Protein 9FYI (pdb70)

Foldseek 3Di:
DPVVVLVLLVVLCVQFFDKAFFALLLLLQLLQLLVQVDVDLLFFPAKEKEWEPVSQVFQQQFAAAQALDGHNLVSNQLSNFFHNVCRRCRNPPGHGDVVSSVSHVVRYHYDYHHDAGKIKMWTAGPVGDITIWIDGDASRRTPPPDDCPPVHDDPVSLVVLLPDDLVVLLVDLVVDDPVLLVSLVCQLVQLQVLQDDFDQADDDDLLSQLLGRLLSSLVSSRHRYRGMHTGGSSGRLLSSLLQSSLSSNCVVPVVDVSLSSSLSSQLSSQLSNLVSLADQLSSLVSSLLSNLLSVQCSVPNPPQVLSFQLLQQLLVLPQDSCCPPHRVVSSVSSSSSSVSSVVSSPDGDDPLADRGNSRSSNSSRVVNVVD/DDPVLLVLLVVQCVVFFDWAFFALLLLLQLLQLLVQVPVDLLFFPAKEKEWEPVSQLAQQQFAAAQALDGHNLVSNQLSNFFHNVCRSRRNPPGHGDVVSSVSHVVRYHYDYHHDAGKIKMWTAGPVGDITIWIDGDDSRRTPPPDDPCDPDDPVSLVVLLPDDLVSLLVQLVVDDPVLLVSLVCQLVQLQVLQDDFDQADDDDLLSQLLRSLLSSLVSSRNRYRGIHGGGRSGRNLSSLLQSSLSSNCVVPVVDVSLSSSLSSQLSSQLSNLVSLADDVPSLLSSLLSNLLSVQCSVPNPPQVLSFQLLQQLLVLDDDPDDDGPSSVSSVRSSSSSVSSVVSSPDGDDDVGDRGNSRSSNSSRVVD

Secondary structure (DSSP, 8-state):
--SHHHHHHHHHHHHHEEEESS-HHHHHHHHHHHTT--S-GGGEEEEEEEEEHHHHHHHTTPBPTTTS-BSHHHHHHHHTTS-GGGGGGTTTT----HHHHHHHHHHEEEEEESSSSEEEEEEEETTS-EEEEEEESSTT-EEES---------HHHHHHHHT--HHHHHHHTTS--HHHHHHHHHHHHHHHHT--S-SS---SSHHHHHHHHHHHHHHHHHHT-S--EEEETTBHHHHHHHHHHHHHHHHTTT--HHHHHHHHHHHHHHHHHHHHH----HHHHHHHHHHHHHHHHHHH-S-HHHHHHHHHHHHHT---TT--STTTHHHHHHHHHHHHHHHGGG------S-SSHHHHHHHHHHHHHH-/--HHHHHHHHHHHHHHEEEE-S-HHHHHHHHHHHTT--S-GGGEEEEEEEEEHHHHHHHTSPBPTTTS-BSHHHHHHHHTTS-GGGGGGTTTT----HHHHHHHHHHEEEEEESSSSEEEEEEEETTS-EEEEEEESSTT-EEETT-------HHHHHHHHT--HHHHHHHTTS--HHHHHHHHHHHHHHHTT--S-SS---SSHHHHHHHHHHHHHHHHHTT-S--EEEETTBHHHHHHHHHHHHHHHHHTT--HHHHHHHHHHHHHHHHHHHHT-----HHHHHHHHHHHHHHHHHH-S-HHHHHHHHHHHHHT---SSPPTTTHHHHHHHHHHHHHHHHGGG--------SSHHHHHHHHHHH-

Structure (mmCIF, N/CA/C/O backbone):
data_9FYI
#
_entry.id   9FYI
#
_cell.length_a   67.121
_cell.length_b   79.148
_cell.length_c   156.38
_cell.angle_alpha   90
_cell.angle_beta   90
_cell.angle_gamma   90
#
_symmetry.space_group_name_H-M   'P 21 21 21'
#
loop_
_entity.id
_entity.type
_entity.pdbx_description
1 polymer 'L-cysteine desulfidase'
2 non-polymer 'IRON/SULFUR CLUSTER'
3 non-polymer 'SULFATE ION'
4 water water
#
loop_
_atom_site.group_PDB
_atom_site.id
_atom_site.type_symbol
_atom_site.label_atom_id
_atom_site.label_alt_id
_atom_site.label_comp_id
_atom_site.label_asym_id
_atom_site.label_entity_id
_atom_site.label_seq_id
_atom_site.pdbx_PDB_ins_code
_atom_site.Cartn_x
_atom_site.Cartn_y
_atom_site.Cartn_z
_atom_site.occupancy
_atom_site.B_iso_or_equiv
_atom_site.auth_seq_id
_atom_site.auth_comp_id
_atom_site.auth_asym_id
_atom_site.auth_atom_id
_atom_site.pdbx_PDB_model_num
ATOM 1 N N . MET A 1 3 ? 32.506 -20.466 90.385 1 144.99 1 MET A N 1
ATOM 2 C CA . MET A 1 3 ? 33.446 -21.585 90.389 1 145.55 1 MET A CA 1
ATOM 3 C C . MET A 1 3 ? 33.684 -22.057 88.95 1 145.79 1 MET A C 1
ATOM 4 O O . MET A 1 3 ? 33.825 -23.256 88.722 1 146.33 1 MET A O 1
ATOM 9 N N . ASP A 1 4 ? 33.747 -21.123 87.983 1 145.17 2 ASP A N 1
ATOM 10 C CA . ASP A 1 4 ? 33.853 -21.426 86.56 1 145.16 2 ASP A CA 1
ATOM 11 C C . ASP A 1 4 ? 34.925 -22.433 86.153 1 145.23 2 ASP A C 1
ATOM 12 O O . ASP A 1 4 ? 34.788 -22.992 85.067 1 145.85 2 ASP A O 1
ATOM 17 N N . ASP A 1 5 ? 35.969 -22.674 86.97 1 144.72 3 ASP A N 1
ATOM 18 C CA . ASP A 1 5 ? 37.042 -23.64 86.665 1 145.02 3 ASP A CA 1
ATOM 19 C C . ASP A 1 5 ? 38.002 -23.118 85.576 1 144.75 3 ASP A C 1
ATOM 20 O O . ASP A 1 5 ? 39.211 -23.22 85.742 1 144.85 3 ASP A O 1
ATOM 25 N N . TYR A 1 6 ? 37.465 -22.544 84.486 1 144.25 4 TYR A N 1
ATOM 26 C CA . TYR A 1 6 ? 38.2 -21.876 83.408 1 144.21 4 TYR A CA 1
ATOM 27 C C . TYR A 1 6 ? 38.728 -20.544 83.979 1 142.28 4 TYR A C 1
ATOM 28 O O . TYR A 1 6 ? 39.865 -20.164 83.7 1 142.49 4 TYR A O 1
ATOM 37 N N . LYS A 1 7 ? 37.89 -19.831 84.765 1 140.17 5 LYS A N 1
ATOM 38 C CA . LYS A 1 7 ? 38.277 -18.599 85.426 1 138.59 5 LYS A CA 1
ATOM 39 C C . LYS A 1 7 ? 39.346 -18.892 86.48 1 137.47 5 LYS A C 1
ATOM 40 O O . LYS A 1 7 ? 40.298 -18.127 86.6 1 137.78 5 LYS A O 1
ATOM 46 N N . ARG A 1 8 ? 39.228 -20.027 87.194 1 135.98 6 ARG A N 1
ATOM 47 C CA . ARG A 1 8 ? 40.207 -20.478 88.182 1 134.92 6 ARG A CA 1
ATOM 48 C C . ARG A 1 8 ? 41.573 -20.672 87.51 1 133.25 6 ARG A C 1
ATOM 49 O O . ARG A 1 8 ? 42.588 -20.252 88.061 1 133.33 6 ARG A O 1
ATOM 57 N N . ILE A 1 9 ? 41.586 -21.281 86.311 1 131.56 7 ILE A N 1
ATOM 58 C CA . ILE A 1 9 ? 42.789 -21.504 85.511 1 130.65 7 ILE A CA 1
ATOM 59 C C . ILE A 1 9 ? 43.398 -20.153 85.09 1 129.03 7 ILE A C 1
ATOM 60 O O . ILE A 1 9 ? 44.622 -19.998 85.113 1 129.32 7 ILE A O 1
ATOM 65 N N . LEU A 1 10 ? 42.551 -19.173 84.747 1 127.15 8 LEU A N 1
ATOM 66 C CA . LEU A 1 10 ? 43.023 -17.852 84.345 1 125.74 8 LEU A CA 1
ATOM 67 C C . LEU A 1 10 ? 43.653 -17.1 85.523 1 124.34 8 LEU A C 1
ATOM 68 O O . LEU A 1 10 ? 44.778 -16.613 85.41 1 124.81 8 LEU A O 1
ATOM 73 N N . ILE A 1 11 ? 42.95 -17.033 86.655 1 122.31 9 ILE A N 1
ATOM 74 C CA . ILE A 1 11 ? 43.434 -16.332 87.828 1 120.91 9 ILE A CA 1
ATOM 75 C C . ILE A 1 11 ? 44.774 -16.882 88.316 1 120.09 9 ILE A C 1
ATOM 76 O O . ILE A 1 11 ? 45.694 -16.104 88.562 1 120.5 9 ILE A O 1
ATOM 81 N N . THR A 1 12 ? 44.903 -18.21 88.403 1 118.76 10 THR A N 1
ATOM 82 C CA . THR A 1 12 ? 46.119 -18.864 88.885 1 117.93 10 THR A CA 1
ATOM 83 C C . THR A 1 12 ? 47.328 -18.578 87.995 1 116.72 10 THR A C 1
ATOM 84 O O . THR A 1 12 ? 48.426 -18.388 88.526 1 116.79 10 THR A O 1
ATOM 88 N N . LYS A 1 13 ? 47.135 -18.474 86.666 1 115.5 11 LYS A N 1
ATOM 89 C CA . LYS A 1 13 ? 48.255 -18.158 85.773 1 114.72 11 LYS A CA 1
ATOM 90 C C . LYS A 1 13 ? 48.715 -16.716 85.993 1 113.45 11 LYS A C 1
ATOM 91 O O . LYS A 1 13 ? 49.918 -16.452 86.032 1 113.78 11 LYS A O 1
ATOM 97 N N . ILE A 1 14 ? 47.755 -15.795 86.173 1 111.75 12 ILE A N 1
ATOM 98 C CA . ILE A 1 14 ? 48.035 -14.387 86.43 1 110.51 12 ILE A CA 1
ATOM 99 C C . ILE A 1 14 ? 48.805 -14.252 87.754 1 109.24 12 ILE A C 1
ATOM 100 O O . ILE A 1 14 ? 49.812 -13.549 87.81 1 109.53 12 ILE A O 1
ATOM 105 N N . LEU A 1 15 ? 48.376 -14.993 88.785 1 107.56 13 LEU A N 1
ATOM 106 C CA . LEU A 1 15 ? 49.005 -14.993 90.099 1 106.27 13 LEU A CA 1
ATOM 107 C C . LEU A 1 15 ? 50.468 -15.434 90.066 1 105.01 13 LEU A C 1
ATOM 108 O O . LEU A 1 15 ? 51.3 -14.802 90.706 1 105.19 13 LEU A O 1
ATOM 113 N N . LYS A 1 16 ? 50.791 -16.497 89.327 1 103.74 14 LYS A N 1
ATOM 114 C CA . LYS A 1 16 ? 52.177 -16.967 89.229 1 103 14 LYS A CA 1
ATOM 115 C C . LYS A 1 16 ? 53.055 -16.068 88.339 1 101.81 14 LYS A C 1
ATOM 116 O O . LYS A 1 16 ? 54.28 -16.066 88.48 1 101.79 14 LYS A O 1
ATOM 122 N N . ASN A 1 17 ? 52.433 -15.306 87.433 1 100.73 15 ASN A N 1
ATOM 123 C CA . ASN A 1 17 ? 53.144 -14.41 86.527 1 100.32 15 ASN A CA 1
ATOM 124 C C . ASN A 1 17 ? 53.44 -13.039 87.161 1 98.9 15 ASN A C 1
ATOM 125 O O . ASN A 1 17 ? 54.446 -12.412 86.828 1 98.88 15 ASN A O 1
ATOM 130 N N . GLU A 1 18 ? 52.558 -12.562 88.059 1 97.51 16 GLU A N 1
ATOM 131 C CA . GLU A 1 18 ? 52.72 -11.248 88.673 1 96.49 16 GLU A CA 1
ATOM 132 C C . GLU A 1 18 ? 53.351 -11.275 90.065 1 95.3 16 GLU A C 1
ATOM 133 O O . GLU A 1 18 ? 54.119 -10.37 90.391 1 95.05 16 GLU A O 1
ATOM 139 N N . VAL A 1 19 ? 53.039 -12.299 90.879 1 94.6 17 VAL A N 1
ATOM 140 C CA . VAL A 1 19 ? 53.601 -12.439 92.225 1 94.49 17 VAL A CA 1
ATOM 141 C C . VAL A 1 19 ? 54.916 -13.193 92.123 1 94.91 17 VAL A C 1
ATOM 142 O O . VAL A 1 19 ? 54.913 -14.409 91.962 1 94.74 17 VAL A O 1
ATOM 146 N N . THR A 1 20 ? 56.039 -12.457 92.146 1 95.5 18 THR A N 1
ATOM 147 C CA . THR A 1 20 ? 57.401 -12.986 91.976 1 96.35 18 THR A CA 1
ATOM 148 C C . THR A 1 20 ? 58.4 -12.332 92.939 1 96.66 18 THR A C 1
ATOM 149 O O . THR A 1 20 ? 58.154 -11.232 93.424 1 96.55 18 THR A O 1
ATOM 153 N N . GLU A 1 21 ? 59.558 -12.976 93.152 1 96.83 19 GLU A N 1
ATOM 154 C CA . GLU A 1 21 ? 60.602 -12.426 94.009 1 97.46 19 GLU A CA 1
ATOM 155 C C . GLU A 1 21 ? 61.515 -11.439 93.281 1 97.43 19 GLU A C 1
ATOM 156 O O . GLU A 1 21 ? 61.706 -11.532 92.067 1 97.29 19 GLU A O 1
ATOM 162 N N . ALA A 1 22 ? 62.098 -10.503 94.035 1 97.38 20 ALA A N 1
ATOM 163 C CA . ALA A 1 22 ? 62.99 -9.496 93.472 1 97.78 20 ALA A CA 1
ATOM 164 C C . ALA A 1 22 ? 64.046 -9.094 94.498 1 98.05 20 ALA A C 1
ATOM 165 O O . ALA A 1 22 ? 63.685 -8.718 95.606 1 98.35 20 ALA A O 1
ATOM 167 N N . LEU A 1 23 ? 65.338 -9.178 94.152 1 97.92 21 LEU A N 1
ATOM 168 C CA . LEU A 1 23 ? 66.397 -8.765 95.074 1 98.53 21 LEU A CA 1
ATOM 169 C C . LEU A 1 23 ? 66.836 -7.334 94.786 1 99.34 21 LEU A C 1
ATOM 170 O O . LEU A 1 23 ? 67.555 -7.088 93.828 1 99.78 21 LEU A O 1
ATOM 175 N N . GLY A 1 24 ? 66.39 -6.404 95.619 1 99.26 22 GLY A N 1
ATOM 176 C CA . GLY A 1 24 ? 66.714 -4.991 95.478 1 99.43 22 GLY A CA 1
ATOM 177 C C . GLY A 1 24 ? 65.668 -4.241 94.693 1 99.33 22 GLY A C 1
ATOM 178 O O . GLY A 1 24 ? 64.799 -4.859 94.067 1 99.85 22 GLY A O 1
ATOM 179 N N . CYS A 1 25 ? 65.758 -2.901 94.685 1 98.55 23 CYS A N 1
ATOM 180 C CA . CYS A 1 25 ? 64.818 -2.102 93.907 1 98.25 23 CYS A CA 1
ATOM 181 C C . CYS A 1 25 ? 64.971 -2.372 92.428 1 97.74 23 CYS A C 1
ATOM 182 O O . CYS A 1 25 ? 66.049 -2.764 91.982 1 97.9 23 CYS A O 1
ATOM 185 N N . THR A 1 26 ? 63.884 -2.223 91.672 1 97.1 24 THR A N 1
ATOM 186 C CA . THR A 1 26 ? 63.926 -2.504 90.24 1 96.84 24 THR A CA 1
ATOM 187 C C . THR A 1 26 ? 64.672 -1.442 89.432 1 96.15 24 THR A C 1
ATOM 188 O O . THR A 1 26 ? 64.768 -1.603 88.233 1 96.07 24 THR A O 1
ATOM 192 N N . GLU A 1 27 ? 65.209 -0.378 90.06 1 95.8 25 GLU A N 1
ATOM 193 C CA . GLU A 1 27 ? 66.02 0.607 89.348 1 96.04 25 GLU A CA 1
ATOM 194 C C . GLU A 1 27 ? 67.357 -0.094 89.126 1 95.78 25 GLU A C 1
ATOM 195 O O . GLU A 1 27 ? 67.756 -0.312 87.989 1 96.2 25 GLU A O 1
ATOM 201 N N . VAL A 1 28 ? 68.002 -0.522 90.22 1 95.02 26 VAL A N 1
ATOM 202 C CA . VAL A 1 28 ? 69.276 -1.212 90.176 1 94.86 26 VAL A CA 1
ATOM 203 C C . VAL A 1 28 ? 69.133 -2.645 89.62 1 94.97 26 VAL A C 1
ATOM 204 O O . VAL A 1 28 ? 70.011 -3.109 88.881 1 95.43 26 VAL A O 1
ATOM 208 N N . GLY A 1 29 ? 68.01 -3.299 89.924 1 94.04 27 GLY A N 1
ATOM 209 C CA . GLY A 1 29 ? 67.729 -4.638 89.433 1 93.52 27 GLY A CA 1
ATOM 210 C C . GLY A 1 29 ? 67.634 -4.68 87.927 1 93.18 27 GLY A C 1
ATOM 211 O O . GLY A 1 29 ? 68.095 -5.629 87.296 1 93.04 27 GLY A O 1
ATOM 212 N N . LEU A 1 30 ? 67.08 -3.627 87.336 1 93.15 28 LEU A N 1
ATOM 213 C CA . LEU A 1 30 ? 66.926 -3.534 85.892 1 93.63 28 LEU A CA 1
ATOM 214 C C . LEU A 1 30 ? 68.251 -3.331 85.196 1 93.1 28 LEU A C 1
ATOM 215 O O . LEU A 1 30 ? 68.48 -3.948 84.167 1 93.08 28 LEU A O 1
ATOM 220 N N . ILE A 1 31 ? 69.107 -2.447 85.737 1 92.56 29 ILE A N 1
ATOM 221 C CA . ILE A 1 31 ? 70.424 -2.153 85.182 1 92.45 29 ILE A CA 1
ATOM 222 C C . ILE A 1 31 ? 71.299 -3.408 85.25 1 93.46 29 ILE A C 1
ATOM 223 O O . ILE A 1 31 ? 71.932 -3.781 84.263 1 93.29 29 ILE A O 1
ATOM 228 N N . GLY A 1 32 ? 71.28 -4.073 86.399 1 94.25 30 GLY A N 1
ATOM 229 C CA . GLY A 1 32 ? 72.03 -5.302 86.608 1 95.5 30 GLY A CA 1
ATOM 230 C C . GLY A 1 32 ? 71.616 -6.399 85.652 1 96.57 30 GLY A C 1
ATOM 231 O O . GLY A 1 32 ? 72.471 -7.028 85.032 1 97.17 30 GLY A O 1
ATOM 232 N N . TYR A 1 33 ? 70.308 -6.603 85.483 1 96.7 31 TYR A N 1
ATOM 233 C CA . TYR A 1 33 ? 69.805 -7.619 84.57 1 97.43 31 TYR A CA 1
ATOM 234 C C . TYR A 1 33 ? 70.125 -7.255 83.118 1 98.17 31 TYR A C 1
ATOM 235 O O . TYR A 1 33 ? 70.517 -8.139 82.36 1 98.66 31 TYR A O 1
ATOM 244 N N . ALA A 1 34 ? 70.035 -5.972 82.74 1 98.39 32 ALA A N 1
ATOM 245 C CA . ALA A 1 34 ? 70.343 -5.569 81.365 1 99.47 32 ALA A CA 1
ATOM 246 C C . ALA A 1 34 ? 71.819 -5.754 81.052 1 100.52 32 ALA A C 1
ATOM 247 O O . ALA A 1 34 ? 72.164 -6.157 79.943 1 100.2 32 ALA A O 1
ATOM 249 N N . VAL A 1 35 ? 72.691 -5.472 82.025 1 101.34 33 VAL A N 1
ATOM 250 C CA . VAL A 1 35 ? 74.128 -5.639 81.836 1 102.41 33 VAL A CA 1
ATOM 251 C C . VAL A 1 35 ? 74.449 -7.135 81.754 1 103.96 33 VAL A C 1
ATOM 252 O O . VAL A 1 35 ? 75.17 -7.558 80.851 1 104.2 33 VAL A O 1
ATOM 256 N N . SER A 1 36 ? 73.852 -7.94 82.651 1 104.92 34 SER A N 1
ATOM 257 C CA . SER A 1 36 ? 74.062 -9.385 82.717 1 106.6 34 SER A CA 1
ATOM 258 C C . SER A 1 36 ? 73.717 -10.123 81.431 1 108.65 34 SER A C 1
ATOM 259 O O . SER A 1 36 ? 74.273 -11.193 81.175 1 109.11 34 SER A O 1
ATOM 262 N N . LEU A 1 37 ? 72.798 -9.568 80.633 1 109.7 35 LEU A N 1
ATOM 263 C CA . LEU A 1 37 ? 72.401 -10.185 79.372 1 111.28 35 LEU A CA 1
ATOM 264 C C . LEU A 1 37 ? 73.494 -10.107 78.286 1 113.18 35 LEU A C 1
ATOM 265 O O . LEU A 1 37 ? 73.453 -10.879 77.337 1 112.97 35 LEU A O 1
ATOM 270 N N . CYS A 1 38 ? 74.473 -9.205 78.434 1 115.08 36 CYS A N 1
ATOM 271 C CA . CYS A 1 38 ? 75.571 -9.08 77.477 1 117.81 36 CYS A CA 1
ATOM 272 C C . CYS A 1 38 ? 76.532 -10.269 77.504 1 121.37 36 CYS A C 1
ATOM 273 O O . CYS A 1 38 ? 77.227 -10.506 76.507 1 121.63 36 CYS A O 1
ATOM 276 N N . ASN A 1 39 ? 76.58 -11.002 78.647 1 123.76 37 ASN A N 1
ATOM 277 C CA . ASN A 1 39 ? 77.403 -12.191 78.885 1 126.42 37 ASN A CA 1
ATOM 278 C C . ASN A 1 39 ? 78.891 -11.947 78.671 1 128.68 37 ASN A C 1
ATOM 279 O O . ASN A 1 39 ? 79.544 -12.662 77.904 1 129.09 37 ASN A O 1
ATOM 284 N N . ILE A 1 40 ? 79.427 -10.928 79.345 1 130.09 38 ILE A N 1
ATOM 285 C CA . ILE A 1 40 ? 80.844 -10.608 79.237 1 131.94 38 ILE A CA 1
ATOM 286 C C . ILE A 1 40 ? 81.628 -11.617 80.06 1 133.78 38 ILE A C 1
ATOM 287 O O . ILE A 1 40 ? 81.62 -11.574 81.294 1 133.89 38 ILE A O 1
ATOM 292 N N . SER A 1 41 ? 82.253 -12.563 79.354 1 134.92 39 SER A N 1
ATOM 293 C CA . SER A 1 41 ? 83.033 -13.662 79.911 1 136.42 39 SER A CA 1
ATOM 294 C C . SER A 1 41 ? 84.13 -13.136 80.839 1 137.55 39 SER A C 1
ATOM 295 O O . SER A 1 41 ? 84.275 -13.615 81.964 1 137.63 39 SER A O 1
ATOM 298 N N . ASP A 1 42 ? 84.861 -12.114 80.392 1 138.27 40 ASP A N 1
ATOM 299 C CA . ASP A 1 42 ? 85.878 -11.483 81.219 1 139.64 40 ASP A CA 1
ATOM 300 C C . ASP A 1 42 ? 85.514 -10.017 81.354 1 140.43 40 ASP A C 1
ATOM 301 O O . ASP A 1 42 ? 85.795 -9.232 80.451 1 140.67 40 ASP A O 1
ATOM 306 N N . PRO A 1 43 ? 84.902 -9.624 82.484 1 140.71 41 PRO A N 1
ATOM 307 C CA . PRO A 1 43 ? 84.538 -8.206 82.669 1 141.11 41 PRO A CA 1
ATOM 308 C C . PRO A 1 43 ? 85.712 -7.23 82.559 1 141.69 41 PRO A C 1
ATOM 309 O O . PRO A 1 43 ? 85.513 -6.059 82.237 1 141.83 41 PRO A O 1
ATOM 313 N N . PHE A 1 44 ? 86.941 -7.717 82.782 1 141.79 42 PHE A N 1
ATOM 314 C CA . PHE A 1 44 ? 88.129 -6.882 82.648 1 142.28 42 PHE A CA 1
ATOM 315 C C . PHE A 1 44 ? 88.579 -6.66 81.2 1 142.58 42 PHE A C 1
ATOM 316 O O . PHE A 1 44 ? 89.566 -5.969 80.973 1 142.96 42 PHE A O 1
ATOM 324 N N . SER A 1 45 ? 87.876 -7.238 80.225 1 142.34 43 SER A N 1
ATOM 325 C CA . SER A 1 45 ? 88.193 -7.043 78.815 1 142.59 43 SER A CA 1
ATOM 326 C C . SER A 1 45 ? 87.451 -5.835 78.209 1 142.51 43 SER A C 1
ATOM 327 O O . SER A 1 45 ? 87.758 -5.441 77.091 1 142.7 43 SER A O 1
ATOM 330 N N . ILE A 1 46 ? 86.48 -5.254 78.931 1 142.1 44 ILE A N 1
ATOM 331 C CA . ILE A 1 46 ? 85.664 -4.153 78.435 1 142.2 44 ILE A CA 1
ATOM 332 C C . ILE A 1 46 ? 86.447 -2.868 78.184 1 141.59 44 ILE A C 1
ATOM 333 O O . ILE A 1 46 ? 86.883 -2.201 79.119 1 141.71 44 ILE A O 1
ATOM 338 N N . GLU A 1 47 ? 86.599 -2.522 76.904 1 140.75 45 GLU A N 1
ATOM 339 C CA . GLU A 1 47 ? 87.258 -1.3 76.458 1 140.47 45 GLU A CA 1
ATOM 340 C C . GLU A 1 47 ? 86.36 -0.092 76.795 1 139.46 45 GLU A C 1
ATOM 341 O O . GLU A 1 47 ? 86.861 0.92 77.276 1 139.72 45 GLU A O 1
ATOM 347 N N . LYS A 1 48 ? 85.03 -0.224 76.608 1 138.1 46 LYS A N 1
ATOM 348 C CA . LYS A 1 48 ? 84.08 0.844 76.937 1 137.13 46 LYS A CA 1
ATOM 349 C C . LYS A 1 48 ? 82.64 0.314 77.121 1 135.1 46 LYS A C 1
ATOM 350 O O . LYS A 1 48 ? 82.25 -0.653 76.465 1 135.28 46 LYS A O 1
ATOM 356 N N . ILE A 1 49 ? 81.854 0.955 78.009 1 132.86 47 ILE A N 1
ATOM 357 C CA . ILE A 1 49 ? 80.457 0.589 78.232 1 130.98 47 ILE A CA 1
ATOM 358 C C . ILE A 1 49 ? 79.545 1.832 78.259 1 128.95 47 ILE A C 1
ATOM 359 O O . ILE A 1 49 ? 79.843 2.82 78.934 1 128.99 47 ILE A O 1
ATOM 364 N N . GLU A 1 50 ? 78.45 1.788 77.483 1 126.86 48 GLU A N 1
ATOM 365 C CA . GLU A 1 50 ? 77.474 2.866 77.429 1 124.98 48 GLU A CA 1
ATOM 366 C C . GLU A 1 50 ? 76.165 2.336 77.971 1 122.48 48 GLU A C 1
ATOM 367 O O . GLU A 1 50 ? 75.705 1.274 77.558 1 122.52 48 GLU A O 1
ATOM 373 N N . LEU A 1 51 ? 75.568 3.071 78.896 1 120.12 49 LEU A N 1
ATOM 374 C CA . LEU A 1 51 ? 74.315 2.681 79.507 1 118.28 49 LEU A CA 1
ATOM 375 C C . LEU A 1 51 ? 73.281 3.739 79.173 1 116.23 49 LEU A C 1
ATOM 376 O O . LEU A 1 51 ? 73.497 4.909 79.456 1 116.01 49 LEU A O 1
ATOM 381 N N . THR A 1 52 ? 72.185 3.345 78.531 1 114.83 50 THR A N 1
ATOM 382 C CA . THR A 1 52 ? 71.133 4.283 78.146 1 114.08 50 THR A CA 1
ATOM 383 C C . THR A 1 52 ? 69.889 4.058 78.993 1 113.05 50 THR A C 1
ATOM 384 O O . THR A 1 52 ? 69.2 3.052 78.837 1 112.88 50 THR A O 1
ATOM 388 N N . LEU A 1 53 ? 69.611 4.992 79.906 1 112.28 51 LEU A N 1
ATOM 389 C CA . LEU A 1 53 ? 68.469 4.898 80.808 1 112.04 51 LEU A CA 1
ATOM 390 C C . LEU A 1 53 ? 67.504 6.039 80.591 1 112.35 51 LEU A C 1
ATOM 391 O O . LEU A 1 53 ? 67.917 7.144 80.252 1 111.87 51 LEU A O 1
ATOM 396 N N . ASN A 1 54 ? 66.224 5.793 80.858 1 113.11 52 ASN A N 1
ATOM 397 C CA . ASN A 1 54 ? 65.234 6.847 80.809 1 114.3 52 ASN A CA 1
ATOM 398 C C . ASN A 1 54 ? 65.298 7.63 82.141 1 116.4 52 ASN A C 1
ATOM 399 O O . ASN A 1 54 ? 65.824 7.129 83.147 1 116.42 52 ASN A O 1
ATOM 404 N N . ASN A 1 55 ? 64.794 8.873 82.136 1 117.74 53 ASN A N 1
ATOM 405 C CA . ASN A 1 55 ? 64.834 9.708 83.328 1 119.39 53 ASN A CA 1
ATOM 406 C C . ASN A 1 55 ? 63.962 9.185 84.466 1 120.12 53 ASN A C 1
ATOM 407 O O . ASN A 1 55 ? 64.317 9.378 85.621 1 120.27 53 ASN A O 1
ATOM 412 N N . GLY A 1 56 ? 62.889 8.468 84.139 1 120.56 54 GLY A N 1
ATOM 413 C CA . GLY A 1 56 ? 62.001 7.851 85.121 1 121.51 54 GLY A CA 1
ATOM 414 C C . GLY A 1 56 ? 62.676 6.813 86.002 1 122.35 54 GLY A C 1
ATOM 415 O O . GLY A 1 56 ? 62.216 6.548 87.111 1 122.49 54 GLY A O 1
ATOM 416 N N . SER A 1 57 ? 63.789 6.239 85.527 1 122.9 55 SER A N 1
ATOM 417 C CA . SER A 1 57 ? 64.587 5.264 86.265 1 124 55 SER A CA 1
ATOM 418 C C . SER A 1 57 ? 65.986 5.803 86.666 1 125.14 55 SER A C 1
ATOM 419 O O . SER A 1 57 ? 66.714 5.12 87.377 1 125.23 55 SER A O 1
ATOM 422 N N . PHE A 1 58 ? 66.363 7.005 86.222 1 125.95 56 PHE A N 1
ATOM 423 C CA . PHE A 1 58 ? 67.654 7.595 86.562 1 127.25 56 PHE A CA 1
ATOM 424 C C . PHE A 1 58 ? 67.566 8.45 87.845 1 128.21 56 PHE A C 1
ATOM 425 O O . PHE A 1 58 ? 68.433 8.345 88.723 1 128.58 56 PHE A O 1
ATOM 433 N N . LYS A 1 59 ? 66.498 9.285 87.94 1 128.21 57 LYS A N 1
ATOM 434 C CA . LYS A 1 59 ? 66.188 10.231 89.023 1 128.67 57 LYS A CA 1
ATOM 435 C C . LYS A 1 59 ? 65.975 9.594 90.407 1 128.66 57 LYS A C 1
ATOM 436 O O . LYS A 1 59 ? 65.523 10.275 91.338 1 129.24 57 LYS A O 1
ATOM 442 N N . ASN A 1 60 ? 66.255 8.302 90.545 1 127.63 58 ASN A N 1
ATOM 443 C CA . ASN A 1 60 ? 66.035 7.591 91.8 1 126.93 58 ASN A CA 1
ATOM 444 C C . ASN A 1 60 ? 67.108 6.546 92.097 1 124.95 58 ASN A C 1
ATOM 445 O O . ASN A 1 60 ? 67.336 6.228 93.26 1 124.79 58 ASN A O 1
ATOM 450 N N . ALA A 1 61 ? 67.774 6.029 91.051 1 123.25 59 ALA A N 1
ATOM 451 C CA . ALA A 1 61 ? 68.802 5.002 91.17 1 121.9 59 ALA A CA 1
ATOM 452 C C . ALA A 1 61 ? 70.041 5.405 91.978 1 120.34 59 ALA A C 1
ATOM 453 O O . ALA A 1 61 ? 70.699 4.53 92.529 1 120.24 59 ALA A O 1
ATOM 455 N N . TYR A 1 62 ? 70.352 6.709 92.058 1 119.03 60 TYR A N 1
ATOM 456 C CA . TYR A 1 62 ? 71.521 7.238 92.783 1 118.16 60 TYR A CA 1
ATOM 457 C C . TYR A 1 62 ? 71.49 6.925 94.295 1 116.46 60 TYR A C 1
ATOM 458 O O . TYR A 1 62 ? 72.54 6.756 94.916 1 116.7 60 TYR A O 1
ATOM 467 N N . ALA A 1 63 ? 70.29 6.883 94.882 1 114.4 61 ALA A N 1
ATOM 468 C CA . ALA A 1 63 ? 70.124 6.653 96.306 1 112.7 61 ALA A CA 1
ATOM 469 C C . ALA A 1 63 ? 69.752 5.239 96.676 1 111.53 61 ALA A C 1
ATOM 470 O O . ALA A 1 63 ? 69.535 4.978 97.852 1 111.75 61 ALA A O 1
ATOM 472 N N . VAL A 1 64 ? 69.637 4.331 95.713 1 110.54 62 VAL A N 1
ATOM 473 C CA . VAL A 1 64 ? 69.246 2.955 95.993 1 110.05 62 VAL A CA 1
ATOM 474 C C . VAL A 1 64 ? 70.471 2.084 96.211 1 109.37 62 VAL A C 1
ATOM 475 O O . VAL A 1 64 ? 71.42 2.137 95.428 1 109.78 62 VAL A O 1
ATOM 479 N N . GLY A 1 65 ? 70.447 1.295 97.269 1 108.15 63 GLY A N 1
ATOM 480 C CA . GLY A 1 65 ? 71.541 0.392 97.565 1 107.73 63 GLY A CA 1
ATOM 481 C C . GLY A 1 65 ? 71.454 -0.877 96.752 1 107.23 63 GLY A C 1
ATOM 482 O O . GLY A 1 65 ? 70.363 -1.407 96.526 1 106.94 63 GLY A O 1
ATOM 483 N N . VAL A 1 66 ? 72.61 -1.374 96.31 1 107.17 64 VAL A N 1
ATOM 484 C CA . VAL A 1 66 ? 72.697 -2.607 95.532 1 107.7 64 VAL A CA 1
ATOM 485 C C . VAL A 1 66 ? 73.022 -3.801 96.45 1 108.49 64 VAL A C 1
ATOM 486 O O . VAL A 1 66 ? 74.045 -3.802 97.144 1 108.56 64 VAL A O 1
ATOM 490 N N . PRO A 1 67 ? 72.136 -4.816 96.477 1 108.78 65 PRO A N 1
ATOM 491 C CA . PRO A 1 67 ? 72.365 -5.972 97.345 1 109.61 65 PRO A CA 1
ATOM 492 C C . PRO A 1 67 ? 73.675 -6.687 97.04 1 111.48 65 PRO A C 1
ATOM 493 O O . PRO A 1 67 ? 74.076 -6.759 95.881 1 111.72 65 PRO A O 1
ATOM 497 N N . ASN A 1 68 ? 74.352 -7.175 98.098 1 112.61 66 ASN A N 1
ATOM 498 C CA . ASN A 1 68 ? 75.62 -7.902 98.023 1 114.09 66 ASN A CA 1
ATOM 499 C C . ASN A 1 68 ? 76.821 -7.047 97.569 1 115.29 66 ASN A C 1
ATOM 500 O O . ASN A 1 68 ? 77.828 -7.601 97.115 1 115.61 66 ASN A O 1
ATOM 505 N N . THR A 1 69 ? 76.733 -5.713 97.695 1 115.77 67 THR A N 1
ATOM 506 C CA . THR A 1 69 ? 77.842 -4.844 97.285 1 116.95 67 THR A CA 1
ATOM 507 C C . THR A 1 69 ? 78.281 -3.867 98.378 1 117.38 67 THR A C 1
ATOM 508 O O . THR A 1 69 ? 79.399 -3.348 98.311 1 117.38 67 THR A O 1
ATOM 512 N N . LYS A 1 70 ? 77.369 -3.54 99.32 1 117.53 68 LYS A N 1
ATOM 513 C CA . LYS A 1 70 ? 77.578 -2.523 100.364 1 118.04 68 LYS A CA 1
ATOM 514 C C . LYS A 1 70 ? 77.709 -1.082 99.784 1 118.08 68 LYS A C 1
ATOM 515 O O . LYS A 1 70 ? 78.003 -0.146 100.527 1 118.14 68 LYS A O 1
ATOM 521 N N . LYS A 1 71 ? 77.47 -0.917 98.464 1 117.76 69 LYS A N 1
ATOM 522 C CA . LYS A 1 71 ? 77.516 0.348 97.739 1 117.8 69 LYS A CA 1
ATOM 523 C C . LYS A 1 71 ? 76.111 0.736 97.246 1 117.99 69 LYS A C 1
ATOM 524 O O . LYS A 1 71 ? 75.201 -0.094 97.203 1 118.15 69 LYS A O 1
ATOM 530 N N . TYR A 1 72 ? 75.93 2.011 96.907 1 117.78 70 TYR A N 1
ATOM 531 C CA . TYR A 1 72 ? 74.655 2.537 96.43 1 118.1 70 TYR A CA 1
ATOM 532 C C . TYR A 1 72 ? 74.865 3.15 95.041 1 117.22 70 TYR A C 1
ATOM 533 O O . TYR A 1 72 ? 75.942 3.693 94.767 1 117.83 70 TYR A O 1
ATOM 542 N N . GLY A 1 73 ? 73.846 3.1 94.187 1 115.57 71 GLY A N 1
ATOM 543 C CA . GLY A 1 73 ? 73.927 3.752 92.882 1 114.44 71 GLY A CA 1
ATOM 544 C C . GLY A 1 73 ? 74.023 2.899 91.64 1 112.78 71 GLY A C 1
ATOM 545 O O . GLY A 1 73 ? 73.889 1.675 91.693 1 112.8 71 GLY A O 1
ATOM 546 N N . ILE A 1 74 ? 74.246 3.565 90.501 1 111.32 72 ILE A N 1
ATOM 547 C CA . ILE A 1 74 ? 74.353 2.913 89.198 1 110.58 72 ILE A CA 1
ATOM 548 C C . ILE A 1 74 ? 75.658 2.148 89.023 1 109.87 72 ILE A C 1
ATOM 549 O O . ILE A 1 74 ? 75.627 1.012 88.566 1 110.06 72 ILE A O 1
ATOM 554 N N . LEU A 1 75 ? 76.803 2.739 89.4 1 108.99 73 LEU A N 1
ATOM 555 C CA . LEU A 1 75 ? 78.098 2.066 89.255 1 108.63 73 LEU A CA 1
ATOM 556 C C . LEU A 1 75 ? 78.125 0.628 89.829 1 108.41 73 LEU A C 1
ATOM 557 O O . LEU A 1 75 ? 78.434 -0.283 89.062 1 108.3 73 LEU A O 1
ATOM 562 N N . PRO A 1 76 ? 77.709 0.366 91.092 1 108.28 74 PRO A N 1
ATOM 563 C CA . PRO A 1 76 ? 77.717 -1.025 91.574 1 108.23 74 PRO A CA 1
ATOM 564 C C . PRO A 1 76 ? 76.626 -1.891 90.952 1 108.24 74 PRO A C 1
ATOM 565 O O . PRO A 1 76 ? 76.777 -3.104 90.94 1 108.28 74 PRO A O 1
ATOM 569 N N . ALA A 1 77 ? 75.541 -1.29 90.431 1 108.12 75 ALA A N 1
ATOM 570 C CA . ALA A 1 77 ? 74.494 -2.062 89.767 1 108.54 75 ALA A CA 1
ATOM 571 C C . ALA A 1 77 ? 75.056 -2.646 88.464 1 109.5 75 ALA A C 1
ATOM 572 O O . ALA A 1 77 ? 74.776 -3.801 88.154 1 110.12 75 ALA A O 1
ATOM 574 N N . VAL A 1 78 ? 75.897 -1.877 87.735 1 109.35 76 VAL A N 1
ATOM 575 C CA . VAL A 1 78 ? 76.542 -2.33 86.504 1 109.61 76 VAL A CA 1
ATOM 576 C C . VAL A 1 78 ? 77.611 -3.378 86.835 1 109.98 76 VAL A C 1
ATOM 577 O O . VAL A 1 78 ? 77.66 -4.426 86.194 1 109.99 76 VAL A O 1
ATOM 581 N N . VAL A 1 79 ? 78.43 -3.118 87.866 1 110.34 77 VAL A N 1
ATOM 582 C CA . VAL A 1 79 ? 79.468 -4.052 88.32 1 111.36 77 VAL A CA 1
ATOM 583 C C . VAL A 1 79 ? 78.842 -5.384 88.74 1 112 77 VAL A C 1
ATOM 584 O O . VAL A 1 79 ? 79.335 -6.448 88.366 1 112.48 77 VAL A O 1
ATOM 588 N N . GLY A 1 80 ? 77.74 -5.303 89.47 1 111.71 78 GLY A N 1
ATOM 589 C CA . GLY A 1 80 ? 77.004 -6.473 89.921 1 112.16 78 GLY A CA 1
ATOM 590 C C . GLY A 1 80 ? 76.437 -7.274 88.77 1 112.64 78 GLY A C 1
ATOM 591 O O . GLY A 1 80 ? 76.443 -8.508 88.805 1 112.56 78 GLY A O 1
ATOM 592 N N . GLY A 1 81 ? 75.98 -6.568 87.741 1 113.11 79 GLY A N 1
ATOM 593 C CA . GLY A 1 81 ? 75.445 -7.171 86.529 1 114.21 79 GLY A CA 1
ATOM 594 C C . GLY A 1 81 ? 76.498 -7.969 85.791 1 115.13 79 GLY A C 1
ATOM 595 O O . GLY A 1 81 ? 76.212 -9.044 85.258 1 115.48 79 GLY A O 1
ATOM 596 N N . LEU A 1 82 ? 77.745 -7.467 85.805 1 115.25 80 LEU A N 1
ATOM 597 C CA . LEU A 1 82 ? 78.899 -8.13 85.196 1 115.71 80 LEU A CA 1
ATOM 598 C C . LEU A 1 82 ? 79.325 -9.413 85.928 1 115.95 80 LEU A C 1
ATOM 599 O O . LEU A 1 82 ? 80.177 -10.136 85.425 1 116.28 80 LEU A O 1
ATOM 604 N N . LEU A 1 83 ? 78.746 -9.695 87.1 1 115.7 81 LEU A N 1
ATOM 605 C CA . LEU A 1 83 ? 79.066 -10.866 87.905 1 116.08 81 LEU A CA 1
ATOM 606 C C . LEU A 1 83 ? 77.879 -11.848 87.96 1 116.02 81 LEU A C 1
ATOM 607 O O . LEU A 1 83 ? 78.073 -13.063 87.946 1 116.17 81 LEU A O 1
ATOM 612 N N . GLY A 1 84 ? 76.668 -11.314 88.023 1 115.67 82 GLY A N 1
ATOM 613 C CA . GLY A 1 84 ? 75.461 -12.127 88.11 1 115.74 82 GLY A CA 1
ATOM 614 C C . GLY A 1 84 ? 75.08 -12.887 86.857 1 115.3 82 GLY A C 1
ATOM 615 O O . GLY A 1 84 ? 75.607 -12.608 85.776 1 115.42 82 GLY A O 1
ATOM 616 N N . ASP A 1 85 ? 74.14 -13.845 86.992 1 114.64 83 ASP A N 1
ATOM 617 C CA . ASP A 1 85 ? 73.692 -14.648 85.861 1 114.87 83 ASP A CA 1
ATOM 618 C C . ASP A 1 85 ? 72.399 -14.126 85.27 1 114.75 83 ASP A C 1
ATOM 619 O O . ASP A 1 85 ? 71.444 -13.9 86.004 1 114.67 83 ASP A O 1
ATOM 624 N N . HIS A 1 86 ? 72.343 -13.987 83.933 1 114.56 84 HIS A N 1
ATOM 625 C CA . HIS A 1 86 ? 71.138 -13.531 83.226 1 114.44 84 HIS A CA 1
ATOM 626 C C . HIS A 1 86 ? 69.927 -14.459 83.44 1 113.64 84 HIS A C 1
ATOM 627 O O . HIS A 1 86 ? 68.785 -14.041 83.274 1 113.71 84 HIS A O 1
ATOM 634 N N . LYS A 1 87 ? 70.179 -15.715 83.805 1 112.77 85 LYS A N 1
ATOM 635 C CA . LYS A 1 87 ? 69.127 -16.676 84.099 1 112.37 85 LYS A CA 1
ATOM 636 C C . LYS A 1 87 ? 68.431 -16.362 85.425 1 111.4 85 LYS A C 1
ATOM 637 O O . LYS A 1 87 ? 67.3 -16.787 85.617 1 111.26 85 LYS A O 1
ATOM 643 N N . ASN A 1 88 ? 69.086 -15.603 86.329 1 110.86 86 ASN A N 1
ATOM 644 C CA . ASN A 1 88 ? 68.5 -15.167 87.6 1 111.02 86 ASN A CA 1
ATOM 645 C C . ASN A 1 88 ? 67.437 -14.047 87.415 1 110.49 86 ASN A C 1
ATOM 646 O O . ASN A 1 88 ? 66.672 -13.778 88.345 1 110.43 86 ASN A O 1
ATOM 651 N N . LYS A 1 89 ? 67.416 -13.394 86.227 1 109.65 87 LYS A N 1
ATOM 652 C CA . LYS A 1 89 ? 66.503 -12.316 85.864 1 109.09 87 LYS A CA 1
ATOM 653 C C . LYS A 1 89 ? 66.575 -11.172 86.909 1 109.15 87 LYS A C 1
ATOM 654 O O . LYS A 1 89 ? 67.669 -10.659 87.122 1 109.05 87 LYS A O 1
ATOM 660 N N . LEU A 1 90 ? 65.475 -10.86 87.639 1 109.26 88 LEU A N 1
ATOM 661 C CA . LEU A 1 90 ? 65.41 -9.825 88.687 1 109.82 88 LEU A CA 1
ATOM 662 C C . LEU A 1 90 ? 66.252 -10.135 89.938 1 109.84 88 LEU A C 1
ATOM 663 O O . LEU A 1 90 ? 66.507 -9.248 90.754 1 109.83 88 LEU A O 1
ATOM 668 N N . LEU A 1 91 ? 66.652 -11.394 90.104 1 109.73 89 LEU A N 1
ATOM 669 C CA . LEU A 1 91 ? 67.493 -11.801 91.217 1 110.04 89 LEU A CA 1
ATOM 670 C C . LEU A 1 91 ? 68.956 -11.922 90.775 1 110.8 89 LEU A C 1
ATOM 671 O O . LEU A 1 91 ? 69.692 -12.704 91.367 1 110.64 89 LEU A O 1
ATOM 676 N N . VAL A 1 92 ? 69.376 -11.151 89.742 1 111.56 90 VAL A N 1
ATOM 677 C CA . VAL A 1 92 ? 70.73 -11.135 89.179 1 112.71 90 VAL A CA 1
ATOM 678 C C . VAL A 1 92 ? 71.815 -10.893 90.247 1 113.96 90 VAL A C 1
ATOM 679 O O . VAL A 1 92 ? 72.865 -11.544 90.211 1 114.16 90 VAL A O 1
ATOM 683 N N . PHE A 1 93 ? 71.534 -10.019 91.236 1 114.52 91 PHE A N 1
ATOM 684 C CA . PHE A 1 93 ? 72.478 -9.731 92.314 1 115.44 91 PHE A CA 1
ATOM 685 C C . PHE A 1 93 ? 72.673 -10.887 93.301 1 116.83 91 PHE A C 1
ATOM 686 O O . PHE A 1 93 ? 73.544 -10.792 94.163 1 116.97 91 PHE A O 1
ATOM 694 N N . ASN A 1 94 ? 71.869 -11.957 93.202 1 117.73 92 ASN A N 1
ATOM 695 C CA . ASN A 1 94 ? 71.994 -13.088 94.108 1 119.24 92 ASN A CA 1
ATOM 696 C C . ASN A 1 94 ? 73.313 -13.838 93.892 1 120.58 92 ASN A C 1
ATOM 697 O O . ASN A 1 94 ? 73.748 -14.042 92.756 1 120.7 92 ASN A O 1
ATOM 702 N N . GLY A 1 95 ? 73.958 -14.186 95 1 121.34 93 GLY A N 1
ATOM 703 C CA . GLY A 1 95 ? 75.211 -14.93 95.021 1 122.39 93 GLY A CA 1
ATOM 704 C C . GLY A 1 95 ? 76.442 -14.25 94.453 1 123.22 93 GLY A C 1
ATOM 705 O O . GLY A 1 95 ? 77.468 -14.913 94.276 1 123.38 93 GLY A O 1
ATOM 706 N N . ILE A 1 96 ? 76.372 -12.937 94.169 1 123.57 94 ILE A N 1
ATOM 707 C CA . ILE A 1 96 ? 77.524 -12.241 93.608 1 124.47 94 ILE A CA 1
ATOM 708 C C . ILE A 1 96 ? 78.597 -11.959 94.668 1 125.73 94 ILE A C 1
ATOM 709 O O . ILE A 1 96 ? 78.29 -11.664 95.825 1 125.55 94 ILE A O 1
ATOM 714 N N . LYS A 1 97 ? 79.862 -12.098 94.269 1 126.74 95 LYS A N 1
ATOM 715 C CA . LYS A 1 97 ? 80.987 -11.792 95.14 1 128.14 95 LYS A CA 1
ATOM 716 C C . LYS A 1 97 ? 81.528 -10.479 94.598 1 129.33 95 LYS A C 1
ATOM 717 O O . LYS A 1 97 ? 82.129 -10.461 93.524 1 129.32 95 LYS A O 1
ATOM 723 N N . TYR A 1 98 ? 81.237 -9.371 95.284 1 130.21 96 TYR A N 1
ATOM 724 C CA . TYR A 1 98 ? 81.654 -8.054 94.819 1 131.56 96 TYR A CA 1
ATOM 725 C C . TYR A 1 98 ? 83.175 -7.898 94.716 1 132.23 96 TYR A C 1
ATOM 726 O O . TYR A 1 98 ? 83.911 -8.443 95.535 1 132.53 96 TYR A O 1
ATOM 735 N N . SER A 1 99 ? 83.638 -7.165 93.698 1 132.37 97 SER A N 1
ATOM 736 C CA . SER A 1 99 ? 85.057 -6.91 93.463 1 133.14 97 SER A CA 1
ATOM 737 C C . SER A 1 99 ? 85.314 -5.406 93.367 1 133.48 97 SER A C 1
ATOM 738 O O . SER A 1 99 ? 84.83 -4.756 92.437 1 133.38 97 SER A O 1
ATOM 741 N N . GLN A 1 100 ? 86.09 -4.857 94.311 1 133.7 98 GLN A N 1
ATOM 742 C CA . GLN A 1 100 ? 86.433 -3.44 94.267 1 134.36 98 GLN A CA 1
ATOM 743 C C . GLN A 1 100 ? 87.341 -3.163 93.063 1 134.58 98 GLN A C 1
ATOM 744 O O . GLN A 1 100 ? 87.152 -2.146 92.4 1 134.85 98 GLN A O 1
ATOM 750 N N . LYS A 1 101 ? 88.257 -4.105 92.719 1 134.16 99 LYS A N 1
ATOM 751 C CA . LYS A 1 101 ? 89.14 -3.975 91.555 1 134.09 99 LYS A CA 1
ATOM 752 C C . LYS A 1 101 ? 88.33 -3.796 90.259 1 134.03 99 LYS A C 1
ATOM 753 O O . LYS A 1 101 ? 88.748 -3.052 89.368 1 134.02 99 LYS A O 1
ATOM 759 N N . LEU A 1 102 ? 87.163 -4.459 90.164 1 133.77 100 LEU A N 1
ATOM 760 C CA . LEU A 1 102 ? 86.316 -4.323 88.987 1 133.88 100 LEU A CA 1
ATOM 761 C C . LEU A 1 102 ? 85.622 -2.981 88.966 1 134 100 LEU A C 1
ATOM 762 O O . LEU A 1 102 ? 85.537 -2.372 87.909 1 134.07 100 LEU A O 1
ATOM 767 N N . GLU A 1 103 ? 85.182 -2.488 90.129 1 133.97 101 GLU A N 1
ATOM 768 C CA . GLU A 1 103 ? 84.538 -1.182 90.215 1 134.61 101 GLU A CA 1
ATOM 769 C C . GLU A 1 103 ? 85.495 -0.064 89.792 1 135.22 101 GLU A C 1
ATOM 770 O O . GLU A 1 103 ? 85.081 0.881 89.123 1 135.36 101 GLU A O 1
ATOM 776 N N . ASP A 1 104 ? 86.777 -0.185 90.16 1 135.41 102 ASP A N 1
ATOM 777 C CA . ASP A 1 104 ? 87.797 0.8 89.809 1 136.09 102 ASP A CA 1
ATOM 778 C C . ASP A 1 104 ? 88.046 0.815 88.294 1 136.34 102 ASP A C 1
ATOM 779 O O . ASP A 1 104 ? 88.212 1.879 87.699 1 136.42 102 ASP A O 1
ATOM 784 N N . PHE A 1 105 ? 88.054 -0.366 87.675 1 136.23 103 PHE A N 1
ATOM 785 C CA . PHE A 1 105 ? 88.27 -0.517 86.241 1 136.56 103 PHE A CA 1
ATOM 786 C C . PHE A 1 105 ? 87.054 -0.021 85.429 1 136.45 103 PHE A C 1
ATOM 787 O O . PHE A 1 105 ? 87.215 0.63 84.392 1 136.58 103 PHE A O 1
ATOM 795 N N . ILE A 1 106 ? 85.845 -0.356 85.897 1 135.97 104 ILE A N 1
ATOM 796 C CA . ILE A 1 106 ? 84.598 -0.013 85.226 1 135.98 104 ILE A CA 1
ATOM 797 C C . ILE A 1 106 ? 84.242 1.468 85.393 1 135.88 104 ILE A C 1
ATOM 798 O O . ILE A 1 106 ? 83.73 2.064 84.447 1 136.17 104 ILE A O 1
ATOM 803 N N . LYS A 1 107 ? 84.575 2.086 86.547 1 135.26 105 LYS A N 1
ATOM 804 C CA . LYS A 1 107 ? 84.298 3.508 86.797 1 135.34 105 LYS A CA 1
ATOM 805 C C . LYS A 1 107 ? 84.818 4.418 85.674 1 135.34 105 LYS A C 1
ATOM 806 O O . LYS A 1 107 ? 84.127 5.346 85.251 1 135.45 105 LYS A O 1
ATOM 812 N N . GLU A 1 108 ? 86.007 4.094 85.15 1 135.05 106 GLU A N 1
ATOM 813 C CA . GLU A 1 108 ? 86.669 4.82 84.068 1 135.15 106 GLU A CA 1
ATOM 814 C C . GLU A 1 108 ? 85.955 4.686 82.712 1 134.21 106 GLU A C 1
ATOM 815 O O . GLU A 1 108 ? 85.811 5.676 81.994 1 134.12 106 GLU A O 1
ATOM 821 N N . ARG A 1 109 ? 85.52 3.468 82.357 1 133.34 107 ARG A N 1
ATOM 822 C CA . ARG A 1 109 ? 84.903 3.194 81.058 1 133 107 ARG A CA 1
ATOM 823 C C . ARG A 1 109 ? 83.366 3.291 80.998 1 131.53 107 ARG A C 1
ATOM 824 O O . ARG A 1 109 ? 82.797 3.153 79.911 1 131.76 107 ARG A O 1
ATOM 832 N N . LEU A 1 110 ? 82.696 3.547 82.134 1 129.81 108 LEU A N 1
ATOM 833 C CA . LEU A 1 110 ? 81.236 3.652 82.15 1 128.51 108 LEU A CA 1
ATOM 834 C C . LEU A 1 110 ? 80.742 5.034 81.76 1 126.66 108 LEU A C 1
ATOM 835 O O . LEU A 1 110 ? 81.095 6.023 82.399 1 126.85 108 LEU A O 1
ATOM 837 N N . LYS A 1 111 ? 79.907 5.098 80.724 1 124.72 109 LYS A N 1
ATOM 838 C CA . LYS A 1 111 ? 79.329 6.35 80.25 1 123.23 109 LYS A CA 1
ATOM 839 C C . LYS A 1 111 ? 77.804 6.201 80.28 1 120.89 109 LYS A C 1
ATOM 840 O O . LYS A 1 111 ? 77.286 5.197 79.799 1 121.02 109 LYS A O 1
ATOM 846 N N . ILE A 1 112 ? 77.09 7.164 80.882 1 118.61 110 ILE A N 1
ATOM 847 C CA . ILE A 1 112 ? 75.631 7.096 81.003 1 116.96 110 ILE A CA 1
ATOM 848 C C . ILE A 1 112 ? 74.915 8.166 80.181 1 115.9 110 ILE A C 1
ATOM 849 O O . ILE A 1 112 ? 75.176 9.356 80.341 1 116.46 110 ILE A O 1
ATOM 854 N N . ARG A 1 113 ? 73.992 7.746 79.324 1 114.09 111 ARG A N 1
ATOM 855 C CA . ARG A 1 113 ? 73.193 8.662 78.528 1 112.76 111 ARG A CA 1
ATOM 856 C C . ARG A 1 113 ? 71.776 8.626 79.089 1 110.56 111 ARG A C 1
ATOM 857 O O . ARG A 1 113 ? 71.241 7.538 79.299 1 110.83 111 ARG A O 1
ATOM 865 N N . VAL A 1 114 ? 71.178 9.788 79.375 1 108.46 112 VAL A N 1
ATOM 866 C CA . VAL A 1 114 ? 69.823 9.818 79.927 1 107.23 112 VAL A CA 1
ATOM 867 C C . VAL A 1 114 ? 68.837 10.411 78.926 1 105.89 112 VAL A C 1
ATOM 868 O O . VAL A 1 114 ? 69.097 11.46 78.348 1 105.85 112 VAL A O 1
ATOM 872 N N . ILE A 1 115 ? 67.731 9.706 78.672 1 104.86 113 ILE A N 1
ATOM 873 C CA . ILE A 1 115 ? 66.715 10.147 77.715 1 104.48 113 ILE A CA 1
ATOM 874 C C . ILE A 1 115 ? 65.361 10.342 78.384 1 104.04 113 ILE A C 1
ATOM 875 O O . ILE A 1 115 ? 65.098 9.729 79.405 1 103.96 113 ILE A O 1
ATOM 880 N N . ASN A 1 116 ? 64.51 11.212 77.839 1 103.99 114 ASN A N 1
ATOM 881 C CA . ASN A 1 116 ? 63.189 11.457 78.437 1 104.54 114 ASN A CA 1
ATOM 882 C C . ASN A 1 116 ? 62.112 10.657 77.725 1 103.84 114 ASN A C 1
ATOM 883 O O . ASN A 1 116 ? 61.491 11.145 76.781 1 104.63 114 ASN A O 1
ATOM 888 N N . SER A 1 117 ? 61.898 9.417 78.171 1 102.18 115 SER A N 1
ATOM 889 C CA . SER A 1 117 ? 60.96 8.489 77.532 1 100.87 115 SER A CA 1
ATOM 890 C C . SER A 1 117 ? 60.395 7.469 78.558 1 99.39 115 SER A C 1
ATOM 891 O O . SER A 1 117 ? 60.916 7.406 79.677 1 99.67 115 SER A O 1
ATOM 894 N N . PRO A 1 118 ? 59.393 6.611 78.216 1 97.57 116 PRO A N 1
ATOM 895 C CA . PRO A 1 118 ? 59.002 5.544 79.16 1 96.42 116 PRO A CA 1
ATOM 896 C C . PRO A 1 118 ? 60.19 4.596 79.428 1 95.56 116 PRO A C 1
ATOM 897 O O . PRO A 1 118 ? 61.258 4.742 78.819 1 95.88 116 PRO A O 1
ATOM 901 N N . LEU A 1 119 ? 60.035 3.626 80.349 1 94.29 117 LEU A N 1
ATOM 902 C CA . LEU A 1 119 ? 61.101 2.672 80.701 1 93.52 117 LEU A CA 1
ATOM 903 C C . LEU A 1 119 ? 61.979 2.2 79.531 1 92.75 117 LEU A C 1
ATOM 904 O O . LEU A 1 119 ? 61.469 1.736 78.509 1 92.74 117 LEU A O 1
ATOM 909 N N . TYR A 1 120 ? 63.283 2.396 79.668 1 91.95 118 TYR A N 1
ATOM 910 C CA . TYR A 1 120 ? 64.265 2.043 78.664 1 91.74 118 TYR A CA 1
ATOM 911 C C . TYR A 1 120 ? 65.573 1.778 79.379 1 91.69 118 TYR A C 1
ATOM 912 O O . TYR A 1 120 ? 65.982 2.548 80.238 1 91.08 118 TYR A O 1
ATOM 921 N N . CYS A 1 121 ? 66.226 0.684 79.028 1 92.57 119 CYS A N 1
ATOM 922 C CA . CYS A 1 121 ? 67.49 0.313 79.627 1 94.23 119 CYS A CA 1
ATOM 923 C C . CYS A 1 121 ? 68.341 -0.409 78.606 1 96.16 119 CYS A C 1
ATOM 924 O O . CYS A 1 121 ? 68.258 -1.628 78.485 1 96.27 119 CYS A O 1
ATOM 927 N N . GLY A 1 122 ? 69.146 0.343 77.873 1 97.46 120 GLY A N 1
ATOM 928 C CA . GLY A 1 122 ? 70.023 -0.234 76.87 1 99.34 120 GLY A CA 1
ATOM 929 C C . GLY A 1 122 ? 71.452 -0.309 77.357 1 101.24 120 GLY A C 1
ATOM 930 O O . GLY A 1 122 ? 71.878 0.548 78.128 1 101.44 120 GLY A O 1
ATOM 931 N N . VAL A 1 123 ? 72.192 -1.351 76.948 1 102.51 121 VAL A N 1
ATOM 932 C CA . VAL A 1 123 ? 73.593 -1.536 77.328 1 104.43 121 VAL A CA 1
ATOM 933 C C . VAL A 1 123 ? 74.411 -1.84 76.077 1 107.01 121 VAL A C 1
ATOM 934 O O . VAL A 1 123 ? 74.12 -2.801 75.372 1 107.24 121 VAL A O 1
ATOM 938 N N . LYS A 1 124 ? 75.431 -1.03 75.797 1 108.79 122 LYS A N 1
ATOM 939 C CA . LYS A 1 124 ? 76.307 -1.26 74.653 1 110.79 122 LYS A CA 1
ATOM 940 C C . LYS A 1 124 ? 77.734 -1.439 75.185 1 113.71 122 LYS A C 1
ATOM 941 O O . LYS A 1 124 ? 78.19 -0.649 76.014 1 113.74 122 LYS A O 1
ATOM 947 N N . ILE A 1 125 ? 78.412 -2.513 74.771 1 115.89 123 ILE A N 1
ATOM 948 C CA . ILE A 1 125 ? 79.766 -2.788 75.243 1 118.55 123 ILE A CA 1
ATOM 949 C C . ILE A 1 125 ? 80.714 -3.027 74.063 1 121.43 123 ILE A C 1
ATOM 950 O O . ILE A 1 125 ? 80.333 -3.668 73.091 1 121.66 123 ILE A O 1
ATOM 955 N N . LYS A 1 126 ? 81.933 -2.492 74.139 1 123.25 124 LYS A N 1
ATOM 956 C CA . LYS A 1 126 ? 82.977 -2.711 73.142 1 125.52 124 LYS A CA 1
ATOM 957 C C . LYS A 1 126 ? 84.192 -3.212 73.936 1 127.45 124 LYS A C 1
ATOM 958 O O . LYS A 1 126 ? 84.547 -2.594 74.937 1 127.66 124 LYS A O 1
ATOM 964 N N . ASP A 1 127 ? 84.788 -4.352 73.545 1 128.6 125 ASP A N 1
ATOM 965 C CA . ASP A 1 127 ? 85.919 -4.91 74.292 1 129.97 125 ASP A CA 1
ATOM 966 C C . ASP A 1 127 ? 87.28 -4.691 73.595 1 131.51 125 ASP A C 1
ATOM 967 O O . ASP A 1 127 ? 87.329 -4.246 72.444 1 131.68 125 ASP A O 1
ATOM 972 N N . ASN A 1 128 ? 88.374 -5.018 74.308 1 132.43 126 ASN A N 1
ATOM 973 C CA . ASN A 1 128 ? 89.766 -4.934 73.87 1 133.84 126 ASN A CA 1
ATOM 974 C C . ASN A 1 128 ? 90.028 -5.641 72.529 1 134.56 126 ASN A C 1
ATOM 975 O O . ASN A 1 128 ? 90.894 -5.206 71.773 1 134.67 126 ASN A O 1
ATOM 980 N N . SER A 1 129 ? 89.277 -6.727 72.244 1 134.88 127 SER A N 1
ATOM 981 C CA . SER A 1 129 ? 89.362 -7.518 71.008 1 135.51 127 SER A CA 1
ATOM 982 C C . SER A 1 129 ? 88.642 -6.859 69.79 1 136.02 127 SER A C 1
ATOM 983 O O . SER A 1 129 ? 88.802 -7.325 68.656 1 136.08 127 SER A O 1
ATOM 986 N N . GLY A 1 130 ? 87.853 -5.805 70.039 1 135.97 128 GLY A N 1
ATOM 987 C CA . GLY A 1 130 ? 87.121 -5.087 68.996 1 136.08 128 GLY A CA 1
ATOM 988 C C . GLY A 1 130 ? 85.68 -5.528 68.784 1 135.58 128 GLY A C 1
ATOM 989 O O . GLY A 1 130 ? 84.972 -4.965 67.94 1 135.63 128 GLY A O 1
ATOM 990 N N . ASN A 1 131 ? 85.235 -6.548 69.541 1 134.69 129 ASN A N 1
ATOM 991 C CA . ASN A 1 131 ? 83.875 -7.089 69.447 1 133.95 129 ASN A CA 1
ATOM 992 C C . ASN A 1 131 ? 82.89 -6.192 70.205 1 132.04 129 ASN A C 1
ATOM 993 O O . ASN A 1 131 ? 83.278 -5.478 71.139 1 132.21 129 ASN A O 1
ATOM 998 N N . THR A 1 132 ? 81.614 -6.234 69.806 1 129.87 130 THR A N 1
ATOM 999 C CA . THR A 1 132 ? 80.591 -5.436 70.468 1 128.08 130 THR A CA 1
ATOM 1000 C C . THR A 1 132 ? 79.434 -6.309 70.963 1 125.65 130 THR A C 1
ATOM 1001 O O . THR A 1 132 ? 79.183 -7.394 70.431 1 125.92 130 THR A O 1
ATOM 1005 N N . PHE A 1 133 ? 78.776 -5.847 72.035 1 123.01 131 PHE A N 1
ATOM 1006 C CA . PHE A 1 133 ? 77.672 -6.54 72.695 1 120.88 131 PHE A CA 1
ATOM 1007 C C . PHE A 1 133 ? 76.534 -5.554 72.984 1 117.61 131 PHE A C 1
ATOM 1008 O O . PHE A 1 133 ? 76.796 -4.374 73.244 1 117.94 131 PHE A O 1
ATOM 1016 N N . GLU A 1 134 ? 75.272 -6.025 72.924 1 114.15 132 GLU A N 1
ATOM 1017 C CA . GLU A 1 134 ? 74.14 -5.137 73.163 1 111.04 132 GLU A CA 1
ATOM 1018 C C . GLU A 1 134 ? 72.976 -5.785 73.894 1 107.9 132 GLU A C 1
ATOM 1019 O O . GLU A 1 134 ? 72.676 -6.961 73.697 1 108 132 GLU A O 1
ATOM 1025 N N . SER A 1 135 ? 72.332 -4.989 74.75 1 105.17 133 SER A N 1
ATOM 1026 C CA . SER A 1 135 ? 71.173 -5.33 75.567 1 103.14 133 SER A CA 1
ATOM 1027 C C . SER A 1 135 ? 70.112 -4.245 75.438 1 100.76 133 SER A C 1
ATOM 1028 O O . SER A 1 135 ? 70.432 -3.086 75.171 1 100.6 133 SER A O 1
ATOM 1031 N N . LEU A 1 136 ? 68.854 -4.608 75.681 1 98.82 134 LEU A N 1
ATOM 1032 C CA . LEU A 1 136 ? 67.758 -3.652 75.682 1 97.47 134 LEU A CA 1
ATOM 1033 C C . LEU A 1 136 ? 66.523 -4.188 76.381 1 97.06 134 LEU A C 1
ATOM 1034 O O . LEU A 1 136 ? 65.909 -5.135 75.916 1 97.32 134 LEU A O 1
ATOM 1039 N N . ILE A 1 137 ? 66.146 -3.558 77.475 1 96.26 135 ILE A N 1
ATOM 1040 C CA . ILE A 1 137 ? 64.922 -3.881 78.181 1 96.25 135 ILE A CA 1
ATOM 1041 C C . ILE A 1 137 ? 64.088 -2.605 78.081 1 96.26 135 ILE A C 1
ATOM 1042 O O . ILE A 1 137 ? 64.55 -1.519 78.432 1 96.02 135 ILE A O 1
ATOM 1047 N N . LYS A 1 138 ? 62.885 -2.738 77.562 1 96.25 136 LYS A N 1
ATOM 1048 C CA . LYS A 1 138 ? 62.038 -1.606 77.261 1 96.69 136 LYS A CA 1
ATOM 1049 C C . LYS A 1 138 ? 60.616 -1.807 77.806 1 97.93 136 LYS A C 1
ATOM 1050 O O . LYS A 1 138 ? 60.119 -2.93 77.748 1 98.52 136 LYS A O 1
ATOM 1056 N N . ASP A 1 139 ? 59.957 -0.724 78.292 1 97.88 137 ASP A N 1
ATOM 1057 C CA . ASP A 1 139 ? 58.556 -0.697 78.713 1 98.67 137 ASP A CA 1
ATOM 1058 C C . ASP A 1 139 ? 58.239 -1.482 80.011 1 100.59 137 ASP A C 1
ATOM 1059 O O . ASP A 1 139 ? 57.843 -0.865 80.998 1 100.93 137 ASP A O 1
ATOM 1064 N N . ASN A 1 140 ? 58.369 -2.815 80.012 1 101.69 138 ASN A N 1
ATOM 1065 C CA . ASN A 1 140 ? 58.099 -3.667 81.176 1 102.72 138 ASN A CA 1
ATOM 1066 C C . ASN A 1 140 ? 59.427 -4.184 81.678 1 103.66 138 ASN A C 1
ATOM 1067 O O . ASN A 1 140 ? 60.295 -4.521 80.867 1 103.55 138 ASN A O 1
ATOM 1072 N N . HIS A 1 141 ? 59.586 -4.263 83.01 1 104.41 139 HIS A N 1
ATOM 1073 C CA . HIS A 1 141 ? 60.809 -4.684 83.715 1 105.49 139 HIS A CA 1
ATOM 1074 C C . HIS A 1 141 ? 61.398 -5.993 83.192 1 105.49 139 HIS A C 1
ATOM 1075 O O . HIS A 1 141 ? 62.587 -6.231 83.369 1 105.72 139 HIS A O 1
ATOM 1082 N N . LEU A 1 142 ? 60.583 -6.842 82.551 1 105.11 140 LEU A N 1
ATOM 1083 C CA . LEU A 1 142 ? 61.079 -8.101 81.996 1 105.2 140 LEU A CA 1
ATOM 1084 C C . LEU A 1 142 ? 60.909 -8.215 80.474 1 104.99 140 LEU A C 1
ATOM 1085 O O . LEU A 1 142 ? 61.004 -9.319 79.93 1 105.06 140 LEU A O 1
ATOM 1090 N N . ASN A 1 143 ? 60.688 -7.08 79.779 1 104.4 141 ASN A N 1
ATOM 1091 C CA . ASN A 1 143 ? 60.56 -7.08 78.328 1 104.07 141 ASN A CA 1
ATOM 1092 C C . ASN A 1 143 ? 61.94 -6.972 77.685 1 104.13 141 ASN A C 1
ATOM 1093 O O . ASN A 1 143 ? 62.407 -5.868 77.411 1 104.35 141 ASN A O 1
ATOM 1098 N N . VAL A 1 144 ? 62.581 -8.112 77.435 1 103.82 142 VAL A N 1
ATOM 1099 C CA . VAL A 1 144 ? 63.893 -8.126 76.809 1 104.26 142 VAL A CA 1
ATOM 1100 C C . VAL A 1 144 ? 63.784 -8.063 75.28 1 104.85 142 VAL A C 1
ATOM 1101 O O . VAL A 1 144 ? 63.357 -9.014 74.629 1 104.8 142 VAL A O 1
ATOM 1105 N N . VAL A 1 145 ? 64.146 -6.913 74.725 1 105.3 143 VAL A N 1
ATOM 1106 C CA . VAL A 1 145 ? 64.142 -6.652 73.299 1 106.35 143 VAL A CA 1
ATOM 1107 C C . VAL A 1 145 ? 65.429 -7.212 72.678 1 107.74 143 VAL A C 1
ATOM 1108 O O . VAL A 1 145 ? 65.366 -7.96 71.707 1 107.83 143 VAL A O 1
ATOM 1112 N N . ILE A 1 146 ? 66.591 -6.874 73.242 1 108.61 144 ILE A N 1
ATOM 1113 C CA . ILE A 1 146 ? 67.871 -7.398 72.77 1 109.99 144 ILE A CA 1
ATOM 1114 C C . ILE A 1 146 ? 68.549 -8.03 73.983 1 113.24 144 ILE A C 1
ATOM 1115 O O . ILE A 1 146 ? 68.655 -7.394 75.034 1 113.49 144 ILE A O 1
ATOM 1120 N N . PRO A 1 147 ? 68.974 -9.293 73.893 1 115.31 145 PRO A N 1
ATOM 1121 C CA . PRO A 1 147 ? 68.88 -10.172 72.738 1 117.18 145 PRO A CA 1
ATOM 1122 C C . PRO A 1 147 ? 67.565 -10.952 72.66 1 120.12 145 PRO A C 1
ATOM 1123 O O . PRO A 1 147 ? 66.72 -10.888 73.56 1 119.91 145 PRO A O 1
ATOM 1127 N N . LYS A 1 148 ? 67.413 -11.706 71.555 1 122.58 146 LYS A N 1
ATOM 1128 C CA . LYS A 1 148 ? 66.252 -12.544 71.298 1 125.18 146 LYS A CA 1
ATOM 1129 C C . LYS A 1 148 ? 66.26 -13.689 72.298 1 127.5 146 LYS A C 1
ATOM 1130 O O . LYS A 1 148 ? 67.198 -14.482 72.32 1 127.48 146 LYS A O 1
ATOM 1136 N N . ILE A 1 149 ? 65.261 -13.729 73.171 1 129.36 147 ILE A N 1
ATOM 1137 C CA . ILE A 1 149 ? 65.162 -14.782 74.171 1 131.78 147 ILE A CA 1
ATOM 1138 C C . ILE A 1 149 ? 63.744 -15.333 74.146 1 134.02 147 ILE A C 1
ATOM 1139 O O . ILE A 1 149 ? 62.783 -14.663 74.536 1 134.36 147 ILE A O 1
ATOM 1144 N N . ASN A 1 150 ? 63.608 -16.538 73.603 1 135.25 148 ASN A N 1
ATOM 1145 C CA . ASN A 1 150 ? 62.302 -17.152 73.41 1 136.88 148 ASN A CA 1
ATOM 1146 C C . ASN A 1 150 ? 61.749 -17.809 74.683 1 138.3 148 ASN A C 1
ATOM 1147 O O . ASN A 1 150 ? 61.39 -18.988 74.679 1 138.23 148 ASN A O 1
ATOM 1152 N N . ASN A 1 151 ? 61.647 -17.017 75.765 1 139.39 149 ASN A N 1
ATOM 1153 C CA . ASN A 1 151 ? 61.078 -17.463 77.035 1 140.86 149 ASN A CA 1
ATOM 1154 C C . ASN A 1 151 ? 59.547 -17.362 76.882 1 141.86 149 ASN A C 1
ATOM 1155 O O . ASN A 1 151 ? 58.938 -16.391 77.345 1 141.96 149 ASN A O 1
ATOM 1160 N N . LYS A 1 152 ? 58.944 -18.349 76.174 1 142.14 150 LYS A N 1
ATOM 1161 C CA . LYS A 1 152 ? 57.512 -18.403 75.872 1 142.71 150 LYS A CA 1
ATOM 1162 C C . LYS A 1 152 ? 56.615 -18.415 77.117 1 143.16 150 LYS A C 1
ATOM 1163 O O . LYS A 1 152 ? 56.005 -17.394 77.444 1 143.24 150 LYS A O 1
ATOM 1165 N N . SER A 1 155 ? 55.058 -19.308 81.376 1 145.35 153 SER A N 1
ATOM 1166 C CA . SER A 1 155 ? 54.559 -18.547 80.23 1 145.82 153 SER A CA 1
ATOM 1167 C C . SER A 1 155 ? 54.12 -17.125 80.611 1 145.83 153 SER A C 1
ATOM 1168 O O . SER A 1 155 ? 53.445 -16.929 81.625 1 146.09 153 SER A O 1
ATOM 1170 N N . GLU A 1 156 ? 54.512 -16.132 79.796 1 145.21 154 GLU A N 1
ATOM 1171 C CA . GLU A 1 156 ? 54.113 -14.748 80.026 1 144.82 154 GLU A CA 1
ATOM 1172 C C . GLU A 1 156 ? 52.661 -14.577 79.587 1 143.48 154 GLU A C 1
ATOM 1173 O O . GLU A 1 156 ? 52.227 -15.165 78.594 1 143.45 154 GLU A O 1
ATOM 1179 N N . ILE A 1 157 ? 51.9 -13.815 80.364 1 142.19 155 ILE A N 1
ATOM 1180 C CA . ILE A 1 157 ? 50.487 -13.601 80.102 1 141.31 155 ILE A CA 1
ATOM 1181 C C . ILE A 1 157 ? 50.23 -12.751 78.863 1 140.53 155 ILE A C 1
ATOM 1182 O O . ILE A 1 157 ? 50.592 -11.572 78.838 1 140.99 155 ILE A O 1
ATOM 1187 N N . ASN A 1 158 ? 49.605 -13.343 77.833 1 139.06 156 ASN A N 1
ATOM 1188 C CA . ASN A 1 158 ? 49.297 -12.6 76.615 1 138.27 156 ASN A CA 1
ATOM 1189 C C . ASN A 1 158 ? 48.118 -11.633 76.815 1 136.89 156 ASN A C 1
ATOM 1190 O O . ASN A 1 158 ? 47.453 -11.671 77.85 1 136.98 156 ASN A O 1
ATOM 1195 N N . GLY A 1 159 ? 47.88 -10.776 75.827 1 135.58 157 GLY A N 1
ATOM 1196 C CA . GLY A 1 159 ? 46.822 -9.773 75.859 1 134.72 157 GLY A CA 1
ATOM 1197 C C . GLY A 1 159 ? 45.408 -10.284 76.059 1 133.2 157 GLY A C 1
ATOM 1198 O O . GLY A 1 159 ? 44.597 -9.594 76.68 1 133.22 157 GLY A O 1
ATOM 1199 N N . SER A 1 160 ? 45.093 -11.488 75.535 1 131.61 158 SER A N 1
ATOM 1200 C CA . SER A 1 160 ? 43.754 -12.054 75.697 1 130.36 158 SER A CA 1
ATOM 1201 C C . SER A 1 160 ? 43.565 -12.485 77.142 1 128.1 158 SER A C 1
ATOM 1202 O O . SER A 1 160 ? 42.568 -12.117 77.755 1 128.04 158 SER A O 1
ATOM 1205 N N . GLU A 1 161 ? 44.556 -13.188 77.71 1 126.17 159 GLU A N 1
ATOM 1206 C CA . GLU A 1 161 ? 44.512 -13.601 79.113 1 124.9 159 GLU A CA 1
ATOM 1207 C C . GLU A 1 161 ? 44.431 -12.369 80.037 1 123.28 159 GLU A C 1
ATOM 1208 O O . GLU A 1 161 ? 43.738 -12.415 81.049 1 123.45 159 GLU A O 1
ATOM 1214 N N . LYS A 1 162 ? 45.098 -11.262 79.663 1 121.61 160 LYS A N 1
ATOM 1215 C CA . LYS A 1 162 ? 45.049 -10.014 80.422 1 120.66 160 LYS A CA 1
ATOM 1216 C C . LYS A 1 162 ? 43.665 -9.37 80.324 1 119.9 160 LYS A C 1
ATOM 1217 O O . LYS A 1 162 ? 43.113 -8.966 81.341 1 119.81 160 LYS A O 1
ATOM 1223 N N . GLU A 1 163 ? 43.091 -9.309 79.108 1 119.13 161 GLU A N 1
ATOM 1224 C CA . GLU A 1 163 ? 41.771 -8.725 78.871 1 118.64 161 GLU A CA 1
ATOM 1225 C C . GLU A 1 163 ? 40.666 -9.501 79.569 1 117.18 161 GLU A C 1
ATOM 1226 O O . GLU A 1 163 ? 39.695 -8.904 80.024 1 116.86 161 GLU A O 1
ATOM 1232 N N . GLU A 1 164 ? 40.824 -10.828 79.669 1 116.25 162 GLU A N 1
ATOM 1233 C CA . GLU A 1 164 ? 39.875 -11.683 80.361 1 115.9 162 GLU A CA 1
ATOM 1234 C C . GLU A 1 164 ? 39.863 -11.335 81.859 1 115.2 162 GLU A C 1
ATOM 1235 O O . GLU A 1 164 ? 38.792 -11.315 82.463 1 115.68 162 GLU A O 1
ATOM 1241 N N . TYR A 1 165 ? 41.038 -10.993 82.441 1 113.78 163 TYR A N 1
ATOM 1242 C CA . TYR A 1 165 ? 41.183 -10.604 83.847 1 112.64 163 TYR A CA 1
ATOM 1243 C C . TYR A 1 165 ? 40.584 -9.218 84.132 1 111.84 163 TYR A C 1
ATOM 1244 O O . TYR A 1 165 ? 39.956 -9.036 85.172 1 111.97 163 TYR A O 1
ATOM 1253 N N . LYS A 1 166 ? 40.774 -8.245 83.223 1 111.02 164 LYS A N 1
ATOM 1254 C CA . LYS A 1 166 ? 40.216 -6.897 83.4 1 110.97 164 LYS A CA 1
ATOM 1255 C C . LYS A 1 166 ? 38.687 -6.919 83.451 1 111.88 164 LYS A C 1
ATOM 1256 O O . LYS A 1 166 ? 38.078 -6.055 84.085 1 111.44 164 LYS A O 1
ATOM 1262 N N . ASN A 1 167 ? 38.065 -7.898 82.755 1 113 165 ASN A N 1
ATOM 1263 C CA . ASN A 1 167 ? 36.611 -8.042 82.688 1 114.31 165 ASN A CA 1
ATOM 1264 C C . ASN A 1 167 ? 35.987 -8.756 83.902 1 114.72 165 ASN A C 1
ATOM 1265 O O . ASN A 1 167 ? 34.757 -8.793 84.014 1 115 165 ASN A O 1
ATOM 1270 N N . LEU A 1 168 ? 36.821 -9.303 84.815 1 114.41 166 LEU A N 1
ATOM 1271 C CA . LEU A 1 168 ? 36.332 -9.966 86.028 1 114.36 166 LEU A CA 1
ATOM 1272 C C . LEU A 1 168 ? 35.823 -8.958 87.063 1 114.25 166 LEU A C 1
ATOM 1273 O O . LEU A 1 168 ? 36.182 -7.781 87.017 1 114.46 166 LEU A O 1
ATOM 1278 N N . GLU A 1 169 ? 34.981 -9.416 87.99 1 113.73 167 GLU A N 1
ATOM 1279 C CA . GLU A 1 169 ? 34.428 -8.547 89.026 1 114 167 GLU A CA 1
ATOM 1280 C C . GLU A 1 169 ? 34.934 -8.952 90.417 1 113.75 167 GLU A C 1
ATOM 1281 O O . GLU A 1 169 ? 35.47 -10.049 90.579 1 113.72 167 GLU A O 1
ATOM 1287 N N . LEU A 1 170 ? 34.747 -8.079 91.425 1 113.34 168 LEU A N 1
ATOM 1288 C CA . LEU A 1 170 ? 35.153 -8.345 92.809 1 113.46 168 LEU A CA 1
ATOM 1289 C C . LEU A 1 170 ? 34.517 -9.632 93.359 1 114.25 168 LEU A C 1
ATOM 1290 O O . LEU A 1 170 ? 35.124 -10.321 94.179 1 114.51 168 LEU A O 1
ATOM 1295 N N . LEU A 1 171 ? 33.315 -9.973 92.874 1 114.51 169 LEU A N 1
ATOM 1296 C CA . LEU A 1 171 ? 32.59 -11.186 93.25 1 115.34 169 LEU A CA 1
ATOM 1297 C C . LEU A 1 171 ? 33.388 -12.443 92.868 1 115.39 169 LEU A C 1
ATOM 1298 O O . LEU A 1 171 ? 33.346 -13.437 93.591 1 115.2 169 LEU A O 1
ATOM 1303 N N . ASP A 1 172 ? 34.138 -12.386 91.754 1 115.46 170 ASP A N 1
ATOM 1304 C CA . ASP A 1 172 ? 34.968 -13.5 91.309 1 116.14 170 ASP A CA 1
ATOM 1305 C C . ASP A 1 172 ? 36.146 -13.688 92.256 1 116.08 170 ASP A C 1
ATOM 1306 O O . ASP A 1 172 ? 36.484 -14.82 92.59 1 116.35 170 ASP A O 1
ATOM 1311 N N . PHE A 1 173 ? 36.765 -12.586 92.698 1 115.58 171 PHE A N 1
ATOM 1312 C CA . PHE A 1 173 ? 37.889 -12.648 93.635 1 115.63 171 PHE A CA 1
ATOM 1313 C C . PHE A 1 173 ? 37.429 -13.14 95.006 1 115.85 171 PHE A C 1
ATOM 1314 O O . PHE A 1 173 ? 38.177 -13.856 95.675 1 116.04 171 PHE A O 1
ATOM 1322 N N . LEU A 1 174 ? 36.188 -12.789 95.406 1 115.55 172 LEU A N 1
ATOM 1323 C CA . LEU A 1 174 ? 35.592 -13.233 96.665 1 115.59 172 LEU A CA 1
ATOM 1324 C C . LEU A 1 174 ? 35.243 -14.734 96.635 1 116.18 172 LEU A C 1
ATOM 1325 O O . LEU A 1 174 ? 35.284 -15.406 97.662 1 116.14 172 LEU A O 1
ATOM 1330 N N . GLU A 1 175 ? 34.938 -15.262 95.45 1 116.56 173 GLU A N 1
ATOM 1331 C CA . GLU A 1 175 ? 34.685 -16.685 95.263 1 117.29 173 GLU A CA 1
ATOM 1332 C C . GLU A 1 175 ? 36.017 -17.449 95.223 1 117 173 GLU A C 1
ATOM 1333 O O . GLU A 1 175 ? 36.107 -18.554 95.747 1 116.67 173 GLU A O 1
ATOM 1339 N N . TYR A 1 176 ? 37.042 -16.86 94.587 1 117.13 174 TYR A N 1
ATOM 1340 C CA . TYR A 1 176 ? 38.357 -17.47 94.443 1 117.73 174 TYR A CA 1
ATOM 1341 C C . TYR A 1 176 ? 39.063 -17.663 95.753 1 118.01 174 TYR A C 1
ATOM 1342 O O . TYR A 1 176 ? 39.762 -18.658 95.913 1 117.98 174 TYR A O 1
ATOM 1351 N N . ILE A 1 177 ? 38.902 -16.719 96.7 1 118.17 175 ILE A N 1
ATOM 1352 C CA . ILE A 1 177 ? 39.556 -16.839 98.009 1 118.66 175 ILE A CA 1
ATOM 1353 C C . ILE A 1 177 ? 38.943 -17.954 98.902 1 119.34 175 ILE A C 1
ATOM 1354 O O . ILE A 1 177 ? 39.334 -18.104 100.056 1 119.42 175 ILE A O 1
ATOM 1359 N N . ASP A 1 178 ? 38.008 -18.747 98.357 1 119.69 176 ASP A N 1
ATOM 1360 C CA . ASP A 1 178 ? 37.419 -19.911 99.02 1 120.31 176 ASP A CA 1
ATOM 1361 C C . ASP A 1 178 ? 37.966 -21.181 98.314 1 120.16 176 ASP A C 1
ATOM 1362 O O . ASP A 1 178 ? 38.37 -22.137 98.973 1 120.43 176 ASP A O 1
ATOM 1367 N N . GLU A 1 179 ? 38.017 -21.15 96.972 1 119.57 177 GLU A N 1
ATOM 1368 C CA . GLU A 1 179 ? 38.483 -22.227 96.105 1 119.62 177 GLU A CA 1
ATOM 1369 C C . GLU A 1 179 ? 39.981 -22.044 95.771 1 119.1 177 GLU A C 1
ATOM 1370 O O . GLU A 1 179 ? 40.363 -22.061 94.594 1 119.57 177 GLU A O 1
ATOM 1376 N N . ILE A 1 180 ? 40.832 -21.87 96.796 1 117.94 178 ILE A N 1
ATOM 1377 C CA . ILE A 1 180 ? 42.26 -21.63 96.558 1 117.41 178 ILE A CA 1
ATOM 1378 C C . ILE A 1 180 ? 43.072 -22.919 96.314 1 116.96 178 ILE A C 1
ATOM 1379 O O . ILE A 1 180 ? 43.039 -23.834 97.141 1 116.87 178 ILE A O 1
ATOM 1384 N N . PRO A 1 181 ? 43.848 -22.986 95.208 1 116.49 179 PRO A N 1
ATOM 1385 C CA . PRO A 1 181 ? 44.718 -24.158 94.979 1 116.4 179 PRO A CA 1
ATOM 1386 C C . PRO A 1 181 ? 45.894 -24.178 95.959 1 116.88 179 PRO A C 1
ATOM 1387 O O . PRO A 1 181 ? 46.328 -23.118 96.408 1 117.23 179 PRO A O 1
ATOM 1391 N N . GLU A 1 182 ? 46.429 -25.365 96.282 1 116.81 180 GLU A N 1
ATOM 1392 C CA . GLU A 1 182 ? 47.531 -25.467 97.248 1 117.26 180 GLU A CA 1
ATOM 1393 C C . GLU A 1 182 ? 48.828 -24.76 96.795 1 116.14 180 GLU A C 1
ATOM 1394 O O . GLU A 1 182 ? 49.581 -24.27 97.64 1 116.19 180 GLU A O 1
ATOM 1400 N N . GLU A 1 183 ? 49.058 -24.645 95.478 1 114.93 181 GLU A N 1
ATOM 1401 C CA . GLU A 1 183 ? 50.228 -23.921 94.966 1 114.19 181 GLU A CA 1
ATOM 1402 C C . GLU A 1 183 ? 50.075 -22.424 95.27 1 112.45 181 GLU A C 1
ATOM 1403 O O . GLU A 1 183 ? 51.036 -21.783 95.695 1 112.32 181 GLU A O 1
ATOM 1409 N N . ILE A 1 184 ? 48.843 -21.895 95.109 1 110.68 182 ILE A N 1
ATOM 1410 C CA . ILE A 1 184 ? 48.491 -20.515 95.399 1 109.1 182 ILE A CA 1
ATOM 1411 C C . ILE A 1 184 ? 48.507 -20.27 96.902 1 108 182 ILE A C 1
ATOM 1412 O O . ILE A 1 184 ? 48.952 -19.213 97.32 1 107.96 182 ILE A O 1
ATOM 1417 N N . ILE A 1 185 ? 48.119 -21.259 97.722 1 107.14 183 ILE A N 1
ATOM 1418 C CA . ILE A 1 185 ? 48.191 -21.125 99.177 1 106.87 183 ILE A CA 1
ATOM 1419 C C . ILE A 1 185 ? 49.659 -21.031 99.603 1 106.43 183 ILE A C 1
ATOM 1420 O O . ILE A 1 185 ? 49.988 -20.207 100.448 1 106.45 183 ILE A O 1
ATOM 1425 N N . GLN A 1 186 ? 50.547 -21.825 98.983 1 105.84 184 GLN A N 1
ATOM 1426 C CA . GLN A 1 186 ? 51.972 -21.766 99.296 1 105.78 184 GLN A CA 1
ATOM 1427 C C . GLN A 1 186 ? 52.615 -20.477 98.772 1 104.89 184 GLN A C 1
ATOM 1428 O O . GLN A 1 186 ? 53.541 -19.967 99.396 1 105.3 184 GLN A O 1
ATOM 1434 N N . LEU A 1 187 ? 52.116 -19.944 97.641 1 103.2 185 LEU A N 1
ATOM 1435 C CA . LEU A 1 187 ? 52.58 -18.693 97.036 1 101.5 185 LEU A CA 1
ATOM 1436 C C . LEU A 1 187 ? 52.203 -17.516 97.95 1 99.8 185 LEU A C 1
ATOM 1437 O O . LEU A 1 187 ? 53.026 -16.629 98.179 1 99.85 185 LEU A O 1
ATOM 1442 N N . VAL A 1 188 ? 50.974 -17.536 98.505 1 98.21 186 VAL A N 1
ATOM 1443 C CA . VAL A 1 188 ? 50.488 -16.507 99.419 1 97.36 186 VAL A CA 1
ATOM 1444 C C . VAL A 1 188 ? 51.267 -16.601 100.726 1 96.87 186 VAL A C 1
ATOM 1445 O O . VAL A 1 188 ? 51.757 -15.588 101.211 1 96.66 186 VAL A O 1
ATOM 1449 N N . GLU A 1 189 ? 51.463 -17.823 101.247 1 96.64 187 GLU A N 1
ATOM 1450 C CA . GLU A 1 189 ? 52.239 -18.044 102.468 1 96.83 187 GLU A CA 1
ATOM 1451 C C . GLU A 1 189 ? 53.675 -17.561 102.286 1 96.15 187 GLU A C 1
ATOM 1452 O O . GLU A 1 189 ? 54.254 -16.995 103.215 1 96.42 187 GLU A O 1
ATOM 1458 N N . LYS A 1 190 ? 54.241 -17.77 101.085 1 95.15 188 LYS A N 1
ATOM 1459 C CA . LYS A 1 190 ? 55.586 -17.332 100.748 1 94.99 188 LYS A CA 1
ATOM 1460 C C . LYS A 1 190 ? 55.631 -15.817 100.788 1 94.49 188 LYS A C 1
ATOM 1461 O O . LYS A 1 190 ? 56.504 -15.261 101.44 1 94.52 188 LYS A O 1
ATOM 1467 N N . THR A 1 191 ? 54.641 -15.157 100.161 1 93.69 189 THR A N 1
ATOM 1468 C CA . THR A 1 191 ? 54.508 -13.705 100.122 1 93.16 189 THR A CA 1
ATOM 1469 C C . THR A 1 191 ? 54.47 -13.134 101.545 1 93.09 189 THR A C 1
ATOM 1470 O O . THR A 1 191 ? 55.23 -12.225 101.862 1 93.09 189 THR A O 1
ATOM 1474 N N . ILE A 1 192 ? 53.639 -13.718 102.414 1 92.98 190 ILE A N 1
ATOM 1475 C CA . ILE A 1 192 ? 53.499 -13.289 103.803 1 93.5 190 ILE A CA 1
ATOM 1476 C C . ILE A 1 192 ? 54.821 -13.424 104.549 1 94.65 190 ILE A C 1
ATOM 1477 O O . ILE A 1 192 ? 55.204 -12.519 105.289 1 94.93 190 ILE A O 1
ATOM 1482 N N . TYR A 1 193 ? 55.536 -14.529 104.319 1 95.08 191 TYR A N 1
ATOM 1483 C CA . TYR A 1 193 ? 56.816 -14.78 104.973 1 96.08 191 TYR A CA 1
ATOM 1484 C C . TYR A 1 193 ? 57.933 -13.845 104.49 1 95.45 191 TYR A C 1
ATOM 1485 O O . TYR A 1 193 ? 58.638 -13.27 105.322 1 95.28 191 TYR A O 1
ATOM 1494 N N . THR A 1 194 ? 58.096 -13.735 103.152 1 94.69 192 THR A N 1
ATOM 1495 C CA . THR A 1 194 ? 59.102 -12.946 102.447 1 94.52 192 THR A CA 1
ATOM 1496 C C . THR A 1 194 ? 59.066 -11.47 102.87 1 94.54 192 THR A C 1
ATOM 1497 O O . THR A 1 194 ? 60.093 -10.908 103.262 1 94.58 192 THR A O 1
ATOM 1501 N N . ASN A 1 195 ? 57.874 -10.852 102.815 1 94.19 193 ASN A N 1
ATOM 1502 C CA . ASN A 1 195 ? 57.691 -9.452 103.162 1 94.05 193 ASN A CA 1
ATOM 1503 C C . ASN A 1 195 ? 57.669 -9.205 104.665 1 95.15 193 ASN A C 1
ATOM 1504 O O . ASN A 1 195 ? 57.916 -8.086 105.096 1 95.45 193 ASN A O 1
ATOM 1509 N N . ASN A 1 196 ? 57.387 -10.232 105.467 1 95.84 194 ASN A N 1
ATOM 1510 C CA . ASN A 1 196 ? 57.426 -10.108 106.921 1 97.01 194 ASN A CA 1
ATOM 1511 C C . ASN A 1 196 ? 58.886 -9.967 107.371 1 97.62 194 ASN A C 1
ATOM 1512 O O . ASN A 1 196 ? 59.177 -9.185 108.28 1 97.49 194 ASN A O 1
ATOM 1517 N N . ASN A 1 197 ? 59.804 -10.717 106.719 1 98.09 195 ASN A N 1
ATOM 1518 C CA . ASN A 1 197 ? 61.232 -10.683 107.031 1 99.17 195 ASN A CA 1
ATOM 1519 C C . ASN A 1 197 ? 61.871 -9.33 106.75 1 99.59 195 ASN A C 1
ATOM 1520 O O . ASN A 1 197 ? 62.895 -9.012 107.362 1 100.15 195 ASN A O 1
ATOM 1525 N N . LEU A 1 198 ? 61.272 -8.541 105.826 1 98.92 196 LEU A N 1
ATOM 1526 C CA . LEU A 1 198 ? 61.731 -7.202 105.467 1 98.63 196 LEU A CA 1
ATOM 1527 C C . LEU A 1 198 ? 61.609 -6.214 106.63 1 98.84 196 LEU A C 1
ATOM 1528 O O . LEU A 1 198 ? 62.301 -5.208 106.613 1 99.05 196 LEU A O 1
ATOM 1533 N N . ILE A 1 199 ? 60.741 -6.477 107.625 1 98.74 197 ILE A N 1
ATOM 1534 C CA . ILE A 1 199 ? 60.614 -5.607 108.795 1 99.37 197 ILE A CA 1
ATOM 1535 C C . ILE A 1 199 ? 61.881 -5.73 109.648 1 100.72 197 ILE A C 1
ATOM 1536 O O . ILE A 1 199 ? 62.14 -6.799 110.198 1 100.77 197 ILE A O 1
ATOM 1541 N N . LYS A 1 200 ? 62.713 -4.68 109.687 1 101.78 198 LYS A N 1
ATOM 1542 C CA . LYS A 1 200 ? 63.974 -4.716 110.421 1 103.67 198 LYS A CA 1
ATOM 1543 C C . LYS A 1 200 ? 64.208 -3.444 111.254 1 105.78 198 LYS A C 1
ATOM 1544 O O . LYS A 1 200 ? 65.177 -2.71 111.024 1 106.43 198 LYS A O 1
ATOM 1550 N N . GLY A 1 201 ? 63.341 -3.198 112.22 1 106.73 199 GLY A N 1
ATOM 1551 C CA . GLY A 1 201 ? 63.499 -2.039 113.088 1 108.51 199 GLY A CA 1
ATOM 1552 C C . GLY A 1 201 ? 62.422 -0.984 112.983 1 110.27 199 GLY A C 1
ATOM 1553 O O . GLY A 1 201 ? 61.36 -1.219 112.396 1 110.84 199 GLY A O 1
ATOM 1554 N N . ASP A 1 202 ? 62.667 0.177 113.605 1 110.74 200 ASP A N 1
ATOM 1555 C CA . ASP A 1 202 ? 61.688 1.251 113.608 1 111.62 200 ASP A CA 1
ATOM 1556 C C . ASP A 1 202 ? 62.06 2.377 112.649 1 112.31 200 ASP A C 1
ATOM 1557 O O . ASP A 1 202 ? 63.134 2.959 112.763 1 112.65 200 ASP A O 1
ATOM 1562 N N . PHE A 1 203 ? 61.169 2.687 111.709 1 112.34 201 PHE A N 1
ATOM 1563 C CA . PHE A 1 203 ? 61.393 3.773 110.764 1 112.9 201 PHE A CA 1
ATOM 1564 C C . PHE A 1 203 ? 60.458 4.944 111.1 1 113.1 201 PHE A C 1
ATOM 1565 O O . PHE A 1 203 ? 60.916 6.073 111.247 1 113.2 201 PHE A O 1
ATOM 1573 N N . LEU A 1 204 ? 59.158 4.674 111.24 1 113.12 202 LEU A N 1
ATOM 1574 C CA . LEU A 1 204 ? 58.184 5.7 111.577 1 113.96 202 LEU A CA 1
ATOM 1575 C C . LEU A 1 204 ? 57.192 5.144 112.588 1 114.96 202 LEU A C 1
ATOM 1576 O O . LEU A 1 204 ? 56.08 4.744 112.242 1 114.85 202 LEU A O 1
ATOM 1581 N N . ASN A 1 205 ? 57.628 5.07 113.848 1 115.88 203 ASN A N 1
ATOM 1582 C CA . ASN A 1 205 ? 56.775 4.569 114.921 1 116.91 203 ASN A CA 1
ATOM 1583 C C . ASN A 1 205 ? 56.372 5.719 115.809 1 117.37 203 ASN A C 1
ATOM 1584 O O . ASN A 1 205 ? 57.208 6.542 116.167 1 117.42 203 ASN A O 1
ATOM 1589 N N . PHE A 1 206 ? 55.09 5.796 116.137 1 117.77 204 PHE A N 1
ATOM 1590 C CA . PHE A 1 206 ? 54.589 6.829 117.031 1 119.08 204 PHE A CA 1
ATOM 1591 C C . PHE A 1 206 ? 53.499 6.274 117.936 1 120.09 204 PHE A C 1
ATOM 1592 O O . PHE A 1 206 ? 52.472 6.92 118.155 1 120.45 204 PHE A O 1
ATOM 1600 N N . GLY A 1 207 ? 53.748 5.084 118.473 1 120.26 205 GLY A N 1
ATOM 1601 C CA . GLY A 1 207 ? 52.821 4.443 119.388 1 120.85 205 GLY A CA 1
ATOM 1602 C C . GLY A 1 207 ? 52.725 2.944 119.232 1 121.22 205 GLY A C 1
ATOM 1603 O O . GLY A 1 207 ? 53.439 2.339 118.429 1 121.24 205 GLY A O 1
ATOM 1604 N N . ASN A 1 208 ? 51.799 2.351 119.983 1 121.35 206 ASN A N 1
ATOM 1605 C CA . ASN A 1 208 ? 51.515 0.914 119.986 1 121.81 206 ASN A CA 1
ATOM 1606 C C . ASN A 1 208 ? 50.203 0.549 119.253 1 121.05 206 ASN A C 1
ATOM 1607 O O . ASN A 1 208 ? 49.947 -0.635 119.016 1 121.29 206 ASN A O 1
ATOM 1612 N N . ASP A 1 209 ? 49.375 1.561 118.911 1 119.8 207 ASP A N 1
ATOM 1613 C CA . ASP A 1 209 ? 48.092 1.408 118.224 1 118.86 207 ASP A CA 1
ATOM 1614 C C . ASP A 1 209 ? 48.216 0.712 116.878 1 116.7 207 ASP A C 1
ATOM 1615 O O . ASP A 1 209 ? 49.287 0.706 116.273 1 116.53 207 ASP A O 1
ATOM 1620 N N . CYS A 1 210 ? 47.114 0.114 116.421 1 114.99 208 CYS A N 1
ATOM 1621 C CA . CYS A 1 210 ? 47.042 -0.621 115.165 1 113.73 208 CYS A CA 1
ATOM 1622 C C . CYS A 1 210 ? 47.587 0.162 113.971 1 112.2 208 CYS A C 1
ATOM 1623 O O . CYS A 1 210 ? 48.392 -0.372 113.217 1 112.32 208 CYS A O 1
ATOM 1626 N N . LEU A 1 211 ? 47.158 1.423 113.808 1 110.59 209 LEU A N 1
ATOM 1627 C CA . LEU A 1 211 ? 47.59 2.263 112.702 1 109.42 209 LEU A CA 1
ATOM 1628 C C . LEU A 1 211 ? 49.078 2.511 112.748 1 108.37 209 LEU A C 1
ATOM 1629 O O . LEU A 1 211 ? 49.745 2.287 111.743 1 108.63 209 LEU A O 1
ATOM 1634 N N . SER A 1 212 ? 49.615 2.935 113.901 1 107.26 210 SER A N 1
ATOM 1635 C CA . SER A 1 212 ? 51.051 3.21 114.003 1 106.69 210 SER A CA 1
ATOM 1636 C C . SER A 1 212 ? 51.919 1.971 113.769 1 105.25 210 SER A C 1
ATOM 1637 O O . SER A 1 212 ? 53.084 2.118 113.412 1 105.4 210 SER A O 1
ATOM 1640 N N . ASN A 1 213 ? 51.352 0.76 113.941 1 103.61 211 ASN A N 1
ATOM 1641 C CA . ASN A 1 213 ? 52.08 -0.477 113.675 1 102.59 211 ASN A CA 1
ATOM 1642 C C . ASN A 1 213 ? 52.136 -0.706 112.185 1 100.04 211 ASN A C 1
ATOM 1643 O O . ASN A 1 213 ? 53.198 -1.028 111.666 1 100.61 211 ASN A O 1
ATOM 1648 N N . MET A 1 214 ? 51.001 -0.51 111.475 1 96.89 212 MET A N 1
ATOM 1649 C CA . MET A 1 214 ? 50.926 -0.663 110.031 1 93.95 212 MET A CA 1
ATOM 1650 C C . MET A 1 214 ? 51.901 0.28 109.361 1 91.82 212 MET A C 1
ATOM 1651 O O . MET A 1 214 ? 52.668 -0.151 108.514 1 91.62 212 MET A O 1
ATOM 1656 N N . VAL A 1 215 ? 51.947 1.537 109.827 1 90.48 213 VAL A N 1
ATOM 1657 C CA . VAL A 1 215 ? 52.835 2.572 109.298 1 89.7 213 VAL A CA 1
ATOM 1658 C C . VAL A 1 215 ? 54.299 2.223 109.533 1 89.59 213 VAL A C 1
ATOM 1659 O O . VAL A 1 215 ? 55.082 2.222 108.591 1 89.57 213 VAL A O 1
ATOM 1663 N N . ASN A 1 216 ? 54.652 1.861 110.765 1 89.51 214 ASN A N 1
ATOM 1664 C CA . ASN A 1 216 ? 56.023 1.506 111.117 1 89.88 214 ASN A CA 1
ATOM 1665 C C . ASN A 1 216 ? 56.549 0.268 110.376 1 89.56 214 ASN A C 1
ATOM 1666 O O . ASN A 1 216 ? 57.662 0.296 109.855 1 89.45 214 ASN A O 1
ATOM 1671 N N . LYS A 1 217 ? 55.758 -0.812 110.343 1 89.2 215 LYS A N 1
ATOM 1672 C CA . LYS A 1 217 ? 56.137 -2.065 109.693 1 89.06 215 LYS A CA 1
ATOM 1673 C C . LYS A 1 217 ? 56.2 -1.941 108.188 1 87.95 215 LYS A C 1
ATOM 1674 O O . LYS A 1 217 ? 57.05 -2.575 107.568 1 88.15 215 LYS A O 1
ATOM 1680 N N . THR A 1 218 ? 55.296 -1.151 107.59 1 86.65 216 THR A N 1
ATOM 1681 C CA . THR A 1 218 ? 55.294 -0.972 106.137 1 85.67 216 THR A CA 1
ATOM 1682 C C . THR A 1 218 ? 56.479 -0.122 105.72 1 85.42 216 THR A C 1
ATOM 1683 O O . THR A 1 218 ? 57.145 -0.444 104.749 1 85.09 216 THR A O 1
ATOM 1687 N N . THR A 1 219 ? 56.765 0.938 106.477 1 85.6 217 THR A N 1
ATOM 1688 C CA . THR A 1 219 ? 57.896 1.8 106.188 1 86.52 217 THR A CA 1
ATOM 1689 C C . THR A 1 219 ? 59.237 1.11 106.49 1 87.66 217 THR A C 1
ATOM 1690 O O . THR A 1 219 ? 60.193 1.335 105.75 1 88.01 217 THR A O 1
ATOM 1694 N N . SER A 1 220 ? 59.313 0.251 107.531 1 87.94 218 SER A N 1
ATOM 1695 C CA . SER A 1 220 ? 60.553 -0.474 107.835 1 88.83 218 SER A CA 1
ATOM 1696 C C . SER A 1 220 ? 60.919 -1.449 106.707 1 89.15 218 SER A C 1
ATOM 1697 O O . SER A 1 220 ? 62.071 -1.491 106.276 1 89.28 218 SER A O 1
ATOM 1700 N N . ALA A 1 221 ? 59.93 -2.206 106.214 1 89.12 219 ALA A N 1
ATOM 1701 C CA . ALA A 1 221 ? 60.11 -3.148 105.116 1 89.49 219 ALA A CA 1
ATOM 1702 C C . ALA A 1 221 ? 60.57 -2.395 103.855 1 90.37 219 ALA A C 1
ATOM 1703 O O . ALA A 1 221 ? 61.49 -2.817 103.168 1 90.35 219 ALA A O 1
ATOM 1705 N N . CYS A 1 222 ? 59.969 -1.242 103.612 1 91.3 220 CYS A N 1
ATOM 1706 C CA . CYS A 1 222 ? 60.238 -0.356 102.496 1 92.63 220 CYS A CA 1
ATOM 1707 C C . CYS A 1 222 ? 61.657 0.184 102.547 1 93.12 220 CYS A C 1
ATOM 1708 O O . CYS A 1 222 ? 62.32 0.304 101.517 1 92.86 220 CYS A O 1
ATOM 1711 N N . ASN A 1 223 ? 62.11 0.528 103.752 1 93.76 221 ASN A N 1
ATOM 1712 C CA . ASN A 1 223 ? 63.431 1.076 103.98 1 94.78 221 ASN A CA 1
ATOM 1713 C C . ASN A 1 223 ? 64.489 0.003 103.832 1 95.09 221 ASN A C 1
ATOM 1714 O O . ASN A 1 223 ? 65.512 0.262 103.219 1 95 221 ASN A O 1
ATOM 1719 N N . THR A 1 224 ? 64.239 -1.198 104.378 1 95.28 222 THR A N 1
ATOM 1720 C CA . THR A 1 224 ? 65.147 -2.347 104.314 1 95.8 222 THR A CA 1
ATOM 1721 C C . THR A 1 224 ? 65.475 -2.694 102.863 1 96.18 222 THR A C 1
ATOM 1722 O O . THR A 1 224 ? 66.635 -2.927 102.519 1 96.04 222 THR A O 1
ATOM 1726 N N . ARG A 1 225 ? 64.441 -2.681 102.012 1 96.48 223 ARG A N 1
ATOM 1727 C CA . ARG A 1 225 ? 64.527 -2.941 100.59 1 97.09 223 ARG A CA 1
ATOM 1728 C C . ARG A 1 225 ? 65.401 -1.86 99.903 1 98.57 223 ARG A C 1
ATOM 1729 O O . ARG A 1 225 ? 66.395 -2.198 99.258 1 98.35 223 ARG A O 1
ATOM 1737 N N . MET A 1 226 ? 65.07 -0.571 100.124 1 100.02 224 MET A N 1
ATOM 1738 C CA . MET A 1 226 ? 65.761 0.6 99.57 1 102.08 224 MET A CA 1
ATOM 1739 C C . MET A 1 226 ? 67.249 0.708 99.991 1 102.44 224 MET A C 1
ATOM 1740 O O . MET A 1 226 ? 68.085 1.067 99.157 1 102.75 224 MET A O 1
ATOM 1745 N N . ILE A 1 227 ? 67.591 0.388 101.254 1 102.25 225 ILE A N 1
ATOM 1746 C CA . ILE A 1 227 ? 68.996 0.443 101.683 1 102.53 225 ILE A CA 1
ATOM 1747 C C . ILE A 1 227 ? 69.851 -0.663 101.05 1 103.06 225 ILE A C 1
ATOM 1748 O O . ILE A 1 227 ? 71.066 -0.568 101.102 1 103.29 225 ILE A O 1
ATOM 1753 N N . GLY A 1 228 ? 69.233 -1.694 100.49 1 103.34 226 GLY A N 1
ATOM 1754 C CA . GLY A 1 228 ? 69.966 -2.748 99.809 1 104.53 226 GLY A CA 1
ATOM 1755 C C . GLY A 1 228 ? 70.334 -3.978 100.611 1 105.54 226 GLY A C 1
ATOM 1756 O O . GLY A 1 228 ? 71.371 -4.597 100.342 1 105.66 226 GLY A O 1
ATOM 1757 N N . GLU A 1 229 ? 69.485 -4.371 101.567 1 106.05 227 GLU A N 1
ATOM 1758 C CA . GLU A 1 229 ? 69.724 -5.57 102.365 1 107.13 227 GLU A CA 1
ATOM 1759 C C . GLU A 1 229 ? 69.556 -6.804 101.481 1 107.69 227 GLU A C 1
ATOM 1760 O O . GLU A 1 229 ? 68.69 -6.791 100.61 1 108.2 227 GLU A O 1
ATOM 1766 N N . ASN A 1 230 ? 70.396 -7.855 101.675 1 107.47 228 ASN A N 1
ATOM 1767 C CA . ASN A 1 230 ? 70.318 -9.095 100.896 1 107.57 228 ASN A CA 1
ATOM 1768 C C . ASN A 1 230 ? 69.113 -9.924 101.335 1 106.87 228 ASN A C 1
ATOM 1769 O O . ASN A 1 230 ? 69.267 -10.947 101.996 1 107.21 228 ASN A O 1
ATOM 1774 N N . MET A 1 231 ? 67.909 -9.447 100.985 1 105.68 229 MET A N 1
ATOM 1775 C CA . MET A 1 231 ? 66.618 -10.012 101.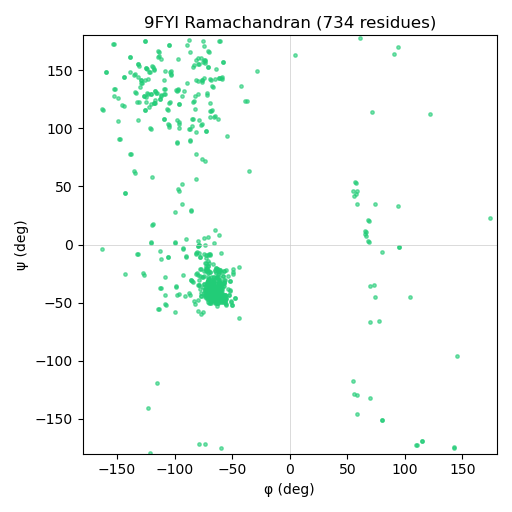34 1 104.73 229 MET A CA 1
ATOM 1776 C C . MET A 1 231 ? 65.691 -9.789 100.194 1 102.75 229 MET A C 1
ATOM 1777 O O . MET A 1 231 ? 65.427 -8.641 99.844 1 102.66 229 MET A O 1
ATOM 1782 N N . PRO A 1 232 ? 65.151 -10.857 99.608 1 101.1 230 PRO A N 1
ATOM 1783 C CA . PRO A 1 232 ? 64.198 -10.67 98.511 1 99.86 230 PRO A CA 1
ATOM 1784 C C . PRO A 1 232 ? 62.854 -10.172 99.015 1 98.35 230 PRO A C 1
ATOM 1785 O O . PRO A 1 232 ? 62.519 -10.307 100.189 1 98.57 230 PRO A O 1
ATOM 1789 N N . ALA A 1 233 ? 62.097 -9.555 98.122 1 96.38 231 ALA A N 1
ATOM 1790 C CA . ALA A 1 233 ? 60.775 -9.035 98.421 1 94.36 231 ALA A CA 1
ATOM 1791 C C . ALA A 1 233 ? 59.813 -9.633 97.41 1 92.46 231 ALA A C 1
ATOM 1792 O O . ALA A 1 233 ? 60.174 -9.803 96.244 1 92.64 231 ALA A O 1
ATOM 1794 N N . MET A 1 234 ? 58.604 -9.973 97.848 1 90.56 232 MET A N 1
ATOM 1795 C CA . MET A 1 234 ? 57.608 -10.523 96.944 1 89.13 232 MET A CA 1
ATOM 1796 C C . MET A 1 234 ? 56.888 -9.382 96.272 1 87.46 232 MET A C 1
ATOM 1797 O O . MET A 1 234 ? 56.017 -8.749 96.859 1 86.93 232 MET A O 1
ATOM 1802 N N . SER A 1 235 ? 57.252 -9.119 95.031 1 86.68 233 SER A N 1
ATOM 1803 C CA . SER A 1 235 ? 56.674 -8.041 94.245 1 86.09 233 SER A CA 1
ATOM 1804 C C . SER A 1 235 ? 55.366 -8.452 93.585 1 84.86 233 SER A C 1
ATOM 1805 O O . SER A 1 235 ? 55.137 -9.634 93.333 1 84.47 233 SER A O 1
ATOM 1808 N N . VAL A 1 236 ? 54.514 -7.457 93.305 1 84.15 234 VAL A N 1
ATOM 1809 C CA . VAL A 1 236 ? 53.245 -7.625 92.61 1 84.08 234 VAL A CA 1
ATOM 1810 C C . VAL A 1 236 ? 53.304 -6.765 91.345 1 84.38 234 VAL A C 1
ATOM 1811 O O . VAL A 1 236 ? 53.536 -5.557 91.446 1 84.42 234 VAL A O 1
ATOM 1815 N N . ALA A 1 237 ? 53.15 -7.4 90.158 1 84.31 235 ALA A N 1
ATOM 1816 C CA . ALA A 1 237 ? 53.233 -6.769 88.834 1 84.88 235 ALA A CA 1
ATOM 1817 C C . ALA A 1 237 ? 54.554 -6.019 88.653 1 86.24 235 ALA A C 1
ATOM 1818 O O . ALA A 1 237 ? 54.577 -4.862 88.227 1 86.08 235 ALA A O 1
ATOM 1820 N N . LYS A 1 238 ? 55.659 -6.692 89.04 1 87.35 236 LYS A N 1
ATOM 1821 C CA . LYS A 1 238 ? 57.045 -6.213 88.95 1 88.97 236 LYS A CA 1
ATOM 1822 C C . LYS A 1 238 ? 57.389 -5.065 89.897 1 89.42 236 LYS A C 1
ATOM 1823 O O . LYS A 1 238 ? 58.527 -4.6 89.867 1 89.75 236 LYS A O 1
ATOM 1829 N N . SER A 1 239 ? 56.442 -4.625 90.749 1 88.92 237 SER A N 1
ATOM 1830 C CA . SER A 1 239 ? 56.717 -3.54 91.674 1 88.66 237 SER A CA 1
ATOM 1831 C C . SER A 1 239 ? 56.866 -4.061 93.078 1 88.81 237 SER A C 1
ATOM 1832 O O . SER A 1 239 ? 55.926 -4.615 93.641 1 89.07 237 SER A O 1
ATOM 1835 N N . GLY A 1 240 ? 58.059 -3.896 93.629 1 88.5 238 GLY A N 1
ATOM 1836 C CA . GLY A 1 240 ? 58.357 -4.311 94.989 1 88.23 238 GLY A CA 1
ATOM 1837 C C . GLY A 1 240 ? 57.604 -3.45 95.971 1 87.93 238 GLY A C 1
ATOM 1838 O O . GLY A 1 240 ? 57.08 -3.971 96.951 1 88.36 238 GLY A O 1
ATOM 1839 N N . ASN A 1 241 ? 57.515 -2.127 95.698 1 87.15 239 ASN A N 1
ATOM 1840 C CA . ASN A 1 241 ? 56.773 -1.192 96.54 1 86.94 239 ASN A CA 1
ATOM 1841 C C . ASN A 1 241 ? 55.3 -1.523 96.528 1 86.15 239 ASN A C 1
ATOM 1842 O O . ASN A 1 241 ? 54.683 -1.513 97.592 1 86.41 239 ASN A O 1
ATOM 1847 N N . MET A 1 242 ? 54.736 -1.853 95.343 1 84.89 240 MET A N 1
ATOM 1848 C CA . MET A 1 242 ? 53.326 -2.209 95.216 1 84.28 240 MET A CA 1
ATOM 1849 C C . MET A 1 242 ? 52.979 -3.526 95.924 1 83.96 240 MET A C 1
ATOM 1850 O O . MET A 1 242 ? 51.869 -3.675 96.42 1 84.52 240 MET A O 1
ATOM 1855 N N . GLY A 1 243 ? 53.926 -4.453 95.993 1 82.84 241 GLY A N 1
ATOM 1856 C CA . GLY A 1 243 ? 53.734 -5.689 96.735 1 82.31 241 GLY A CA 1
ATOM 1857 C C . GLY A 1 243 ? 53.784 -5.414 98.23 1 81.89 241 GLY A C 1
ATOM 1858 O O . GLY A 1 243 ? 53.006 -5.988 98.986 1 82.02 241 GLY A O 1
ATOM 1859 N N . ILE A 1 244 ? 54.677 -4.508 98.677 1 81.28 242 ILE A N 1
ATOM 1860 C CA . ILE A 1 244 ? 54.792 -4.145 100.089 1 81.56 242 ILE A CA 1
ATOM 1861 C C . ILE A 1 244 ? 53.514 -3.473 100.528 1 81.79 242 ILE A C 1
ATOM 1862 O O . ILE A 1 244 ? 52.954 -3.856 101.546 1 82.39 242 ILE A O 1
ATOM 1867 N N . MET A 1 245 ? 53.031 -2.502 99.746 1 81.31 243 MET A N 1
ATOM 1868 C CA . MET A 1 245 ? 51.815 -1.761 100.045 1 81.52 243 MET A CA 1
ATOM 1869 C C . MET A 1 245 ? 50.617 -2.687 100.133 1 81.59 243 MET A C 1
ATOM 1870 O O . MET A 1 245 ? 49.803 -2.555 101.041 1 81.93 243 MET A O 1
ATOM 1875 N N . ALA A 1 246 ? 50.532 -3.646 99.225 1 81.26 244 ALA A N 1
ATOM 1876 C CA . ALA A 1 246 ? 49.418 -4.573 99.204 1 81.76 244 ALA A CA 1
ATOM 1877 C C . ALA A 1 246 ? 49.452 -5.6 100.339 1 82.56 244 ALA A C 1
ATOM 1878 O O . ALA A 1 246 ? 48.409 -6.172 100.646 1 83.1 244 ALA A O 1
ATOM 1880 N N . THR A 1 247 ? 50.62 -5.857 100.949 1 82.37 245 THR A N 1
ATOM 1881 C CA . THR A 1 247 ? 50.721 -6.916 101.948 1 82.72 245 THR A CA 1
ATOM 1882 C C . THR A 1 247 ? 51.01 -6.451 103.39 1 83.48 245 THR A C 1
ATOM 1883 O O . THR A 1 247 ? 50.25 -6.809 104.289 1 83.76 245 THR A O 1
ATOM 1887 N N . LEU A 1 248 ? 52.093 -5.689 103.62 1 83.43 246 LEU A N 1
ATOM 1888 C CA . LEU A 1 248 ? 52.491 -5.251 104.956 1 83.98 246 LEU A CA 1
ATOM 1889 C C . LEU A 1 248 ? 51.37 -4.652 105.829 1 83.65 246 LEU A C 1
ATOM 1890 O O . LEU A 1 248 ? 51.299 -5.047 106.989 1 84.22 246 LEU A O 1
ATOM 1895 N N . PRO A 1 249 ? 50.489 -3.74 105.358 1 82.7 247 PRO A N 1
ATOM 1896 C CA . PRO A 1 249 ? 49.423 -3.243 106.243 1 82.22 247 PRO A CA 1
ATOM 1897 C C . PRO A 1 249 ? 48.487 -4.363 106.712 1 82.19 247 PRO A C 1
ATOM 1898 O O . PRO A 1 249 ? 47.955 -4.292 107.81 1 82.6 247 PRO A O 1
ATOM 1902 N N . ILE A 1 250 ? 48.284 -5.398 105.89 1 81.53 248 ILE A N 1
ATOM 1903 C CA . ILE A 1 250 ? 47.395 -6.503 106.25 1 81.31 248 ILE A CA 1
ATOM 1904 C C . ILE A 1 250 ? 48.092 -7.476 107.21 1 81.78 248 ILE A C 1
ATOM 1905 O O . ILE A 1 250 ? 47.449 -8.003 108.117 1 82.11 248 ILE A O 1
ATOM 1910 N N . ILE A 1 251 ? 49.413 -7.678 107.039 1 81.46 249 ILE A N 1
ATOM 1911 C CA . ILE A 1 251 ? 50.204 -8.537 107.917 1 81.51 249 ILE A CA 1
ATOM 1912 C C . ILE A 1 251 ? 50.277 -7.883 109.296 1 83.08 249 ILE A C 1
ATOM 1913 O O . ILE A 1 251 ? 50.079 -8.555 110.314 1 83.21 249 ILE A O 1
ATOM 1918 N N . ALA A 1 252 ? 50.556 -6.564 109.327 1 84.13 250 ALA A N 1
ATOM 1919 C CA . ALA A 1 252 ? 50.667 -5.798 110.559 1 85.7 250 ALA A CA 1
ATOM 1920 C C . ALA A 1 252 ? 49.303 -5.651 111.237 1 87.99 250 ALA A C 1
ATOM 1921 O O . ALA A 1 252 ? 49.23 -5.693 112.461 1 88.32 250 ALA A O 1
ATOM 1923 N N . TYR A 1 253 ? 48.223 -5.53 110.451 1 89.39 251 TYR A N 1
ATOM 1924 C CA . TYR A 1 253 ? 46.872 -5.437 110.992 1 91.41 251 TYR A CA 1
ATOM 1925 C C . TYR A 1 253 ? 46.48 -6.77 111.639 1 93.53 251 TYR A C 1
ATOM 1926 O O . TYR A 1 253 ? 45.865 -6.774 112.71 1 94.18 251 TYR A O 1
ATOM 1935 N N . ASP A 1 254 ? 46.86 -7.898 111.012 1 94.32 252 ASP A N 1
ATOM 1936 C CA . ASP A 1 254 ? 46.576 -9.227 111.549 1 95.54 252 ASP A CA 1
ATOM 1937 C C . ASP A 1 254 ? 47.302 -9.436 112.871 1 97.21 252 ASP A C 1
ATOM 1938 O O . ASP A 1 254 ? 46.72 -9.972 113.813 1 97.04 252 ASP A O 1
ATOM 1943 N N . TYR A 1 255 ? 48.564 -9.007 112.935 1 98.67 253 TYR A N 1
ATOM 1944 C CA . TYR A 1 255 ? 49.407 -9.105 114.121 1 100.72 253 TYR A CA 1
ATOM 1945 C C . TYR A 1 255 ? 48.766 -8.332 115.28 1 101.78 253 TYR A C 1
ATOM 1946 O O . TYR A 1 255 ? 48.718 -8.821 116.407 1 101.87 253 TYR A O 1
ATOM 1955 N N . SER A 1 256 ? 48.248 -7.133 114.99 1 102.4 254 SER A N 1
ATOM 1956 C CA . SER A 1 256 ? 47.585 -6.288 115.981 1 103.34 254 SER A CA 1
ATOM 1957 C C . SER A 1 256 ? 46.133 -6.732 116.286 1 103.93 254 SER A C 1
ATOM 1958 O O . SER A 1 256 ? 45.508 -6.178 117.192 1 104.08 254 SER A O 1
ATOM 1961 N N . ASN A 1 257 ? 45.601 -7.716 115.528 1 103.89 255 ASN A N 1
ATOM 1962 C CA . ASN A 1 257 ? 44.244 -8.217 115.687 1 104.07 255 ASN A CA 1
ATOM 1963 C C . ASN A 1 257 ? 44.214 -9.748 115.947 1 104 255 ASN A C 1
ATOM 1964 O O . ASN A 1 257 ? 45.064 -10.219 116.697 1 104.43 255 ASN A O 1
ATOM 1969 N N . GLU A 1 258 ? 43.259 -10.509 115.378 1 103.35 256 GLU A N 1
ATOM 1970 C CA . GLU A 1 258 ? 43.072 -11.935 115.646 1 103.46 256 GLU A CA 1
ATOM 1971 C C . GLU A 1 258 ? 44.296 -12.822 115.566 1 103.52 256 GLU A C 1
ATOM 1972 O O . GLU A 1 258 ? 44.268 -13.893 116.167 1 103.85 256 GLU A O 1
ATOM 1978 N N . GLN A 1 259 ? 45.329 -12.432 114.787 1 103.15 257 GLN A N 1
ATOM 1979 C CA . GLN A 1 259 ? 46.516 -13.255 114.506 1 103.48 257 GLN A CA 1
ATOM 1980 C C . GLN A 1 259 ? 46.096 -14.608 113.919 1 103 257 GLN A C 1
ATOM 1981 O O . GLN A 1 259 ? 46.609 -15.651 114.311 1 103.05 257 GLN A O 1
ATOM 1987 N N . ASN A 1 260 ? 45.118 -14.561 113.007 1 102.54 258 ASN A N 1
ATOM 1988 C CA . ASN A 1 260 ? 44.481 -15.682 112.344 1 102.92 258 ASN A CA 1
ATOM 1989 C C . ASN A 1 260 ? 45.149 -15.88 111.005 1 103.91 258 ASN A C 1
ATOM 1990 O O . ASN A 1 260 ? 44.876 -15.108 110.093 1 104.54 258 ASN A O 1
ATOM 1995 N N . GLN A 1 261 ? 45.987 -16.918 110.852 1 104.09 259 GLN A N 1
ATOM 1996 C CA . GLN A 1 261 ? 46.685 -17.147 109.585 1 104.77 259 GLN A CA 1
ATOM 1997 C C . GLN A 1 261 ? 45.754 -17.514 108.43 1 104.25 259 GLN A C 1
ATOM 1998 O O . GLN A 1 261 ? 46.01 -17.114 107.304 1 104.44 259 GLN A O 1
ATOM 2004 N N . GLU A 1 262 ? 44.657 -18.223 108.709 1 103.53 260 GLU A N 1
ATOM 2005 C CA . GLU A 1 262 ? 43.659 -18.605 107.706 1 103.49 260 GLU A CA 1
ATOM 2006 C C . GLU A 1 262 ? 43.008 -17.352 107.096 1 102.35 260 GLU A C 1
ATOM 2007 O O . GLU A 1 262 ? 42.833 -17.27 105.878 1 102.57 260 GLU A O 1
ATOM 2013 N N . LYS A 1 263 ? 42.684 -16.365 107.95 1 100.89 261 LYS A N 1
ATOM 2014 C CA . LYS A 1 263 ? 42.086 -15.086 107.553 1 99.57 261 LYS A CA 1
ATOM 2015 C C . LYS A 1 263 ? 43.112 -14.222 106.85 1 97.87 261 LYS A C 1
ATOM 2016 O O . LYS A 1 263 ? 42.796 -13.592 105.841 1 98.06 261 LYS A O 1
ATOM 2022 N N . LEU A 1 264 ? 44.343 -14.2 107.381 1 96.12 262 LEU A N 1
ATOM 2023 C CA . LEU A 1 264 ? 45.453 -13.44 106.829 1 95.13 262 LEU A CA 1
ATOM 2024 C C . LEU A 1 264 ? 45.741 -13.869 105.402 1 94.11 262 LEU A C 1
ATOM 2025 O O . LEU A 1 264 ? 45.904 -13.025 104.537 1 94.09 262 LEU A O 1
ATOM 2030 N N . ILE A 1 265 ? 45.728 -15.174 105.151 1 93.33 263 ILE A N 1
ATOM 2031 C CA . ILE A 1 265 ? 45.956 -15.741 103.83 1 93.24 263 ILE A CA 1
ATOM 2032 C C . ILE A 1 265 ? 44.885 -15.282 102.819 1 93.07 263 ILE A C 1
ATOM 2033 O O . ILE A 1 265 ? 45.226 -14.874 101.71 1 93.43 263 ILE A O 1
ATOM 2038 N N . LYS A 1 266 ? 43.603 -15.328 103.206 1 92.22 264 LYS A N 1
ATOM 2039 C CA . LYS A 1 266 ? 42.505 -14.933 102.324 1 91.73 264 LYS A CA 1
ATOM 2040 C C . LYS A 1 266 ? 42.569 -13.45 102.008 1 90.64 264 LYS A C 1
ATOM 2041 O O . LYS A 1 266 ? 42.455 -13.071 100.844 1 90.71 264 LYS A O 1
ATOM 2047 N N . SER A 1 267 ? 42.783 -12.613 103.042 1 89.58 265 SER A N 1
ATOM 2048 C CA . SER A 1 267 ? 42.876 -11.155 102.909 1 88.9 265 SER A CA 1
ATOM 2049 C C . SER A 1 267 ? 44.084 -10.731 102.057 1 87.81 265 SER A C 1
ATOM 2050 O O . SER A 1 267 ? 43.945 -9.848 101.21 1 88.4 265 SER A O 1
ATOM 2053 N N . ILE A 1 268 ? 45.253 -11.362 102.27 1 85.86 266 ILE A N 1
ATOM 2054 C CA . ILE A 1 268 ? 46.46 -11.072 101.501 1 84.7 266 ILE A CA 1
ATOM 2055 C C . ILE A 1 268 ? 46.23 -11.429 100.028 1 83.02 266 ILE A C 1
ATOM 2056 O O . ILE A 1 268 ? 46.581 -10.642 99.151 1 83.06 266 ILE A O 1
ATOM 2061 N N . LEU A 1 269 ? 45.604 -12.59 99.757 1 81.41 267 LEU A N 1
ATOM 2062 C CA . LEU A 1 269 ? 45.328 -13.001 98.387 1 80.39 267 LEU A CA 1
ATOM 2063 C C . LEU A 1 269 ? 44.351 -12.033 97.734 1 79.74 267 LEU A C 1
ATOM 2064 O O . LEU A 1 269 ? 44.616 -11.554 96.633 1 79.55 267 LEU A O 1
ATOM 2069 N N . LEU A 1 270 ? 43.252 -11.685 98.429 1 79.23 268 LEU A N 1
ATOM 2070 C CA . LEU A 1 270 ? 42.254 -10.755 97.896 1 79.28 268 LEU A CA 1
ATOM 2071 C C . LEU A 1 270 ? 42.899 -9.416 97.506 1 79.47 268 LEU A C 1
ATOM 2072 O O . LEU A 1 270 ? 42.678 -8.915 96.409 1 79.87 268 LEU A O 1
ATOM 2077 N N . SER A 1 271 ? 43.782 -8.922 98.371 1 78.86 269 SER A N 1
ATOM 2078 C CA . SER A 1 271 ? 44.536 -7.698 98.186 1 78.65 269 SER A CA 1
ATOM 2079 C C . SER A 1 271 ? 45.394 -7.776 96.916 1 77.91 269 SER A C 1
ATOM 2080 O O . SER A 1 271 ? 45.361 -6.858 96.09 1 78.12 269 SER A O 1
ATOM 2083 N N . VAL A 1 272 ? 46.146 -8.877 96.76 1 76.68 270 VAL A N 1
ATOM 2084 C CA . VAL A 1 272 ? 47.01 -9.092 95.613 1 75.96 270 VAL A CA 1
ATOM 2085 C C . VAL A 1 272 ? 46.183 -9.155 94.326 1 76.46 270 VAL A C 1
ATOM 2086 O O . VAL A 1 272 ? 46.559 -8.532 93.336 1 76.78 270 VAL A O 1
ATOM 2090 N N . LEU A 1 273 ? 45.036 -9.86 94.361 1 76.22 271 LEU A N 1
ATOM 2091 C CA . LEU A 1 273 ? 44.128 -9.988 93.227 1 76.37 271 LEU A CA 1
ATOM 2092 C C . LEU A 1 273 ? 43.635 -8.598 92.766 1 77.13 271 LEU A C 1
ATOM 2093 O O . LEU A 1 273 ? 43.703 -8.275 91.575 1 77.05 271 LEU A O 1
ATOM 2098 N N . VAL A 1 274 ? 43.203 -7.756 93.73 1 77.61 272 VAL A N 1
ATOM 2099 C CA . VAL A 1 274 ? 42.727 -6.388 93.499 1 78.09 272 VAL A CA 1
ATOM 2100 C C . VAL A 1 274 ? 43.838 -5.493 92.932 1 78.36 272 VAL A C 1
ATOM 2101 O O . VAL A 1 274 ? 43.573 -4.677 92.055 1 78.24 272 VAL A O 1
ATOM 2105 N N . THR A 1 275 ? 45.074 -5.666 93.419 1 78.71 273 THR A N 1
ATOM 2106 C CA . THR A 1 275 ? 46.239 -4.897 92.973 1 79.53 273 THR A CA 1
ATOM 2107 C C . THR A 1 275 ? 46.558 -5.147 91.489 1 80.81 273 THR A C 1
ATOM 2108 O O . THR A 1 275 ? 46.701 -4.194 90.718 1 80.53 273 THR A O 1
ATOM 2112 N N . ILE A 1 276 ? 46.64 -6.433 91.09 1 81.88 274 ILE A N 1
ATOM 2113 C CA . ILE A 1 276 ? 46.907 -6.838 89.71 1 83.13 274 ILE A CA 1
ATOM 2114 C C . ILE A 1 276 ? 45.804 -6.313 88.806 1 84.63 274 ILE A C 1
ATOM 2115 O O . ILE A 1 276 ? 46.09 -5.768 87.748 1 84.14 274 ILE A O 1
ATOM 2120 N N . TYR A 1 277 ? 44.545 -6.412 89.271 1 86.35 275 TYR A N 1
ATOM 2121 C CA . TYR A 1 277 ? 43.354 -5.922 88.588 1 88.12 275 TYR A CA 1
ATOM 2122 C C . TYR A 1 277 ? 43.472 -4.425 88.275 1 88.26 275 TYR A C 1
ATOM 2123 O O . TYR A 1 277 ? 43.262 -4.014 87.14 1 88.27 275 TYR A O 1
ATOM 2132 N N . ALA A 1 278 ? 43.832 -3.621 89.275 1 88.46 276 ALA A N 1
ATOM 2133 C CA . ALA A 1 278 ? 43.987 -2.18 89.128 1 89.07 276 ALA A CA 1
ATOM 2134 C C . ALA A 1 278 ? 45.124 -1.85 88.171 1 89.6 276 ALA A C 1
ATOM 2135 O O . ALA A 1 278 ? 44.992 -0.944 87.357 1 89.39 276 ALA A O 1
ATOM 2137 N N . THR A 1 279 ? 46.229 -2.601 88.265 1 90.14 277 THR A N 1
ATOM 2138 C CA . THR A 1 279 ? 47.427 -2.442 87.439 1 91.02 277 THR A CA 1
ATOM 2139 C C . THR A 1 279 ? 47.117 -2.691 85.966 1 92.12 277 THR A C 1
ATOM 2140 O O . THR A 1 279 ? 47.561 -1.943 85.096 1 91.96 277 THR A O 1
ATOM 2144 N N . TYR A 1 280 ? 46.31 -3.721 85.699 1 93.27 278 TYR A N 1
ATOM 2145 C CA . TYR A 1 280 ? 45.877 -4.11 84.356 1 94.71 278 TYR A CA 1
ATOM 2146 C C . TYR A 1 280 ? 44.953 -3.046 83.761 1 96.72 278 TYR A C 1
ATOM 2147 O O . TYR A 1 280 ? 45.113 -2.673 82.595 1 97.23 278 TYR A O 1
ATOM 2156 N N . LYS A 1 281 ? 43.988 -2.551 84.558 1 97.7 279 LYS A N 1
ATOM 2157 C CA . LYS A 1 281 ? 43.068 -1.504 84.116 1 99.14 279 LYS A CA 1
ATOM 2158 C C . LYS A 1 281 ? 43.716 -0.102 84.049 1 101.59 279 LYS A C 1
ATOM 2159 O O . LYS A 1 281 ? 43.067 0.824 83.581 1 101.34 279 LYS A O 1
ATOM 2165 N N . SER A 1 282 ? 44.95 0.074 84.546 1 103.95 280 SER A N 1
ATOM 2166 C CA . SER A 1 282 ? 45.598 1.385 84.575 1 106.93 280 SER A CA 1
ATOM 2167 C C . SER A 1 282 ? 46.404 1.719 83.316 1 110.27 280 SER A C 1
ATOM 2168 O O . SER A 1 282 ? 46.615 0.849 82.469 1 110.53 280 SER A O 1
ATOM 2171 N N . SER A 1 283 ? 46.871 2.985 83.218 1 112.64 281 SER A N 1
ATOM 2172 C CA . SER A 1 283 ? 47.691 3.491 82.115 1 115.43 281 SER A CA 1
ATOM 2173 C C . SER A 1 283 ? 49.058 4.034 82.657 1 118.04 281 SER A C 1
ATOM 2174 O O . SER A 1 283 ? 49.313 3.948 83.863 1 118.14 281 SER A O 1
ATOM 2177 N N . TYR A 1 284 ? 49.941 4.551 81.765 1 119.88 282 TYR A N 1
ATOM 2178 C CA . TYR A 1 284 ? 51.272 5.075 82.117 1 122.01 282 TYR A CA 1
ATOM 2179 C C . TYR A 1 284 ? 51.218 6.498 82.724 1 122.5 282 TYR A C 1
ATOM 2180 O O . TYR A 1 284 ? 51.759 6.737 83.813 1 122.56 282 TYR A O 1
ATOM 2189 N N . CYS A 1 289 ? 52.603 7.856 90.815 1 115.87 287 CYS A N 1
ATOM 2190 C CA . CYS A 1 289 ? 52.554 7.082 92.053 1 116.38 287 CYS A CA 1
ATOM 2191 C C . CYS A 1 289 ? 51.417 6.027 92.093 1 114.93 287 CYS A C 1
ATOM 2192 O O . CYS A 1 289 ? 50.526 6.061 92.958 1 115.17 287 CYS A O 1
ATOM 2195 N N . GLY A 1 290 ? 51.51 5.062 91.188 1 112.83 288 GLY A N 1
ATOM 2196 C CA . GLY A 1 290 ? 50.584 3.949 91.164 1 111.24 288 GLY A CA 1
ATOM 2197 C C . GLY A 1 290 ? 50.825 2.964 92.295 1 109.55 288 GLY A C 1
ATOM 2198 O O . GLY A 1 290 ? 49.982 2.111 92.545 1 109.91 288 GLY A O 1
ATOM 2199 N N . CYS A 1 291 ? 51.959 3.073 93.017 1 107.77 289 CYS A N 1
ATOM 2200 C CA . CYS A 1 291 ? 52.291 2.185 94.131 1 106.49 289 CYS A CA 1
ATOM 2201 C C . CYS A 1 291 ? 51.236 2.249 95.188 1 103.72 289 CYS A C 1
ATOM 2202 O O . CYS A 1 291 ? 50.785 1.211 95.657 1 103.82 289 CYS A O 1
ATOM 2205 N N . VAL A 1 292 ? 50.824 3.466 95.548 1 101.31 290 VAL A N 1
ATOM 2206 C CA . VAL A 1 292 ? 49.847 3.621 96.605 1 99.52 290 VAL A CA 1
ATOM 2207 C C . VAL A 1 292 ? 48.422 3.676 96.069 1 96.91 290 VAL A C 1
ATOM 2208 O O . VAL A 1 292 ? 47.523 3.264 96.792 1 97.14 290 VAL A O 1
ATOM 2212 N N . SER A 1 293 ? 48.203 4.114 94.823 1 94.36 291 SER A N 1
ATOM 2213 C CA . SER A 1 293 ? 46.845 4.149 94.292 1 92.57 291 SER A CA 1
ATOM 2214 C C . SER A 1 293 ? 46.368 2.731 93.97 1 89.94 291 SER A C 1
ATOM 2215 O O . SER A 1 293 ? 45.263 2.361 94.349 1 90.13 291 SER A O 1
ATOM 2218 N N . LYS A 1 294 ? 47.222 1.914 93.346 1 87.49 292 LYS A N 1
ATOM 2219 C CA . LYS A 1 294 ? 46.87 0.541 92.996 1 85.71 292 LYS A CA 1
ATOM 2220 C C . LYS A 1 294 ? 47.159 -0.431 94.139 1 84.35 292 LYS A C 1
ATOM 2221 O O . LYS A 1 294 ? 46.361 -1.326 94.404 1 84.38 292 LYS A O 1
ATOM 2227 N N . GLY A 1 295 ? 48.293 -0.25 94.804 1 83.13 293 GLY A N 1
ATOM 2228 C CA . GLY A 1 295 ? 48.665 -1.1 95.926 1 82.58 293 GLY A CA 1
ATOM 2229 C C . GLY A 1 295 ? 47.806 -0.841 97.143 1 82.02 293 GLY A C 1
ATOM 2230 O O . GLY A 1 295 ? 47.401 -1.767 97.839 1 82.28 293 GLY A O 1
ATOM 2231 N N . GLY A 1 296 ? 47.5 0.419 97.382 1 81.29 294 GLY A N 1
ATOM 2232 C CA . GLY A 1 296 ? 46.663 0.837 98.495 1 81.21 294 GLY A CA 1
ATOM 2233 C C . GLY A 1 296 ? 45.213 0.448 98.294 1 81.19 294 GLY A C 1
ATOM 2234 O O . GLY A 1 296 ? 44.497 0.244 99.269 1 81.55 294 GLY A O 1
ATOM 2235 N N . MET A 1 297 ? 44.762 0.334 97.036 1 80.74 295 MET A N 1
ATOM 2236 C CA . MET A 1 297 ? 43.408 -0.122 96.728 1 80.64 295 MET A CA 1
ATOM 2237 C C . MET A 1 297 ? 43.273 -1.603 97.101 1 79.35 295 MET A C 1
ATOM 2238 O O . MET A 1 297 ? 42.26 -2.008 97.66 1 78.99 295 MET A O 1
ATOM 2243 N N . GLY A 1 298 ? 44.313 -2.386 96.843 1 78.75 296 GLY A N 1
ATOM 2244 C CA . GLY A 1 298 ? 44.343 -3.782 97.236 1 79.19 296 GLY A CA 1
ATOM 2245 C C . GLY A 1 298 ? 44.362 -3.895 98.745 1 79.84 296 GLY A C 1
ATOM 2246 O O . GLY A 1 298 ? 43.637 -4.7 99.318 1 80.23 296 GLY A O 1
ATOM 2247 N N . ALA A 1 299 ? 45.147 -3.046 99.404 1 80.07 297 ALA A N 1
ATOM 2248 C CA . ALA A 1 299 ? 45.237 -3.017 100.862 1 80.82 297 ALA A CA 1
ATOM 2249 C C . ALA A 1 299 ? 43.911 -2.647 101.52 1 81.45 297 ALA A C 1
ATOM 2250 O O . ALA A 1 299 ? 43.524 -3.301 102.474 1 81.6 297 ALA A O 1
ATOM 2252 N N . VAL A 1 300 ? 43.203 -1.632 101.009 1 81.78 298 VAL A N 1
ATOM 2253 C CA . VAL A 1 300 ? 41.942 -1.208 101.603 1 82.46 298 VAL A CA 1
ATOM 2254 C C . VAL A 1 300 ? 40.881 -2.301 101.46 1 83.43 298 VAL A C 1
ATOM 2255 O O . VAL A 1 300 ? 40.168 -2.566 102.42 1 83.49 298 VAL A O 1
ATOM 2259 N N . ILE A 1 301 ? 40.847 -3.004 100.322 1 84.32 299 ILE A N 1
ATOM 2260 C CA . ILE A 1 301 ? 39.902 -4.101 100.105 1 86.06 299 ILE A CA 1
ATOM 2261 C C . ILE A 1 301 ? 40.262 -5.312 100.984 1 87.7 299 ILE A C 1
ATOM 2262 O O . ILE A 1 301 ? 39.383 -5.898 101.614 1 87.85 299 ILE A O 1
ATOM 2267 N N . GLY A 1 302 ? 41.552 -5.629 101.063 1 88.72 300 GLY A N 1
ATOM 2268 C CA . GLY A 1 302 ? 42.061 -6.726 101.879 1 90.13 300 GLY A CA 1
ATOM 2269 C C . GLY A 1 302 ? 41.775 -6.543 103.357 1 91.5 300 GLY A C 1
ATOM 2270 O O . GLY A 1 302 ? 41.36 -7.489 104.023 1 91.7 300 GLY A O 1
ATOM 2271 N N . LEU A 1 303 ? 41.972 -5.315 103.873 1 92.27 301 LEU A N 1
ATOM 2272 C CA . LEU A 1 303 ? 41.695 -4.954 105.268 1 93.46 301 LEU A CA 1
ATOM 2273 C C . LEU A 1 303 ? 40.194 -4.978 105.546 1 95.16 301 LEU A C 1
ATOM 2274 O O . LEU A 1 303 ? 39.776 -5.303 106.651 1 95.35 301 LEU A O 1
ATOM 2279 N N . CYS A 1 304 ? 39.387 -4.596 104.555 1 96.29 302 CYS A N 1
ATOM 2280 C CA . CYS A 1 304 ? 37.938 -4.594 104.664 1 97.72 302 CYS A CA 1
ATOM 2281 C C . CYS A 1 304 ? 37.38 -6.023 104.703 1 98.62 302 CYS A C 1
ATOM 2282 O O . CYS A 1 304 ? 36.345 -6.246 105.318 1 98.85 302 CYS A O 1
ATOM 2285 N N . TYR A 1 305 ? 38.056 -6.984 104.058 1 99.03 303 TYR A N 1
ATOM 2286 C CA . TYR A 1 305 ? 37.628 -8.374 104.087 1 100.25 303 TYR A CA 1
ATOM 2287 C C . TYR A 1 305 ? 37.934 -8.985 105.451 1 100.54 303 TYR A C 1
ATOM 2288 O O . TYR A 1 305 ? 37.146 -9.777 105.956 1 100.76 303 TYR A O 1
ATOM 2297 N N . TYR A 1 306 ? 39.086 -8.658 106.029 1 100.6 304 TYR A N 1
ATOM 2298 C CA . TYR A 1 306 ? 39.482 -9.166 107.339 1 101.21 304 TYR A CA 1
ATOM 2299 C C . TYR A 1 306 ? 38.513 -8.619 108.408 1 102.15 304 TYR A C 1
ATOM 2300 O O . TYR A 1 306 ? 38.046 -9.362 109.278 1 102.29 304 TYR A O 1
ATOM 2309 N N . LYS A 1 307 ? 38.185 -7.325 108.315 1 102.44 305 LYS A N 1
ATOM 2310 C CA . LYS A 1 307 ? 37.322 -6.658 109.281 1 103.19 305 LYS A CA 1
ATOM 2311 C C . LYS A 1 307 ? 35.811 -6.883 109.077 1 103.52 305 LYS A C 1
ATOM 2312 O O . LYS A 1 307 ? 35.062 -6.747 110.045 1 103.87 305 LYS A O 1
ATOM 2318 N N . ASN A 1 308 ? 35.347 -7.195 107.843 1 103.07 306 ASN A N 1
ATOM 2319 C CA . ASN A 1 308 ? 33.906 -7.299 107.582 1 103.09 306 ASN A CA 1
ATOM 2320 C C . ASN A 1 308 ? 33.423 -8.535 106.807 1 102.53 306 ASN A C 1
ATOM 2321 O O . ASN A 1 308 ? 32.217 -8.73 106.67 1 102.5 306 ASN A O 1
ATOM 2326 N N . GLY A 1 309 ? 34.336 -9.329 106.286 1 102.13 307 GLY A N 1
ATOM 2327 C CA . GLY A 1 309 ? 33.979 -10.506 105.508 1 102.54 307 GLY A CA 1
ATOM 2328 C C . GLY A 1 309 ? 33.601 -10.156 104.086 1 102.75 307 GLY A C 1
ATOM 2329 O O . GLY A 1 309 ? 34.081 -9.156 103.551 1 102.57 307 GLY A O 1
ATOM 2330 N N . LYS A 1 310 ? 32.72 -10.96 103.467 1 103.09 308 LYS A N 1
ATOM 2331 C CA . LYS A 1 310 ? 32.283 -10.732 102.088 1 104.03 308 LYS A CA 1
ATOM 2332 C C . LYS A 1 310 ? 31.108 -9.758 101.95 1 104.33 308 LYS A C 1
ATOM 2333 O O . LYS A 1 310 ? 30.329 -9.873 101.003 1 104.72 308 LYS A O 1
ATOM 2339 N N . ASN A 1 311 ? 30.99 -8.794 102.87 1 103.85 309 ASN A N 1
ATOM 2340 C CA . ASN A 1 311 ? 29.938 -7.784 102.826 1 103.78 309 ASN A CA 1
ATOM 2341 C C . ASN A 1 311 ? 30.254 -6.798 101.7 1 103.98 309 ASN A C 1
ATOM 2342 O O . ASN A 1 311 ? 31.035 -5.867 101.904 1 104.23 309 ASN A O 1
ATOM 2347 N N . ILE A 1 312 ? 29.637 -7.001 100.518 1 103.64 310 ILE A N 1
ATOM 2348 C CA . ILE A 1 312 ? 29.842 -6.165 99.334 1 103.66 310 ILE A CA 1
ATOM 2349 C C . ILE A 1 312 ? 29.48 -4.712 99.589 1 103.07 310 ILE A C 1
ATOM 2350 O O . ILE A 1 312 ? 30.201 -3.829 99.141 1 103.23 310 ILE A O 1
ATOM 2355 N N . LYS A 1 313 ? 28.412 -4.459 100.344 1 102.44 311 LYS A N 1
ATOM 2356 C CA . LYS A 1 313 ? 27.97 -3.095 100.661 1 102.11 311 LYS A CA 1
ATOM 2357 C C . LYS A 1 313 ? 29.06 -2.299 101.406 1 100.87 311 LYS A C 1
ATOM 2358 O O . LYS A 1 313 ? 29.225 -1.103 101.17 1 100.51 311 LYS A O 1
ATOM 2364 N N . LYS A 1 314 ? 29.837 -2.989 102.257 1 100.03 312 LYS A N 1
ATOM 2365 C CA . LYS A 1 314 ? 30.928 -2.392 103.015 1 99.72 312 LYS A CA 1
ATOM 2366 C C . LYS A 1 314 ? 32.244 -2.36 102.23 1 99.7 312 LYS A C 1
ATOM 2367 O O . LYS A 1 314 ? 33.053 -1.45 102.425 1 99.98 312 LYS A O 1
ATOM 2373 N N . LEU A 1 315 ? 32.456 -3.33 101.337 1 99.14 313 LEU A N 1
ATOM 2374 C CA . LEU A 1 315 ? 33.639 -3.336 100.482 1 99.22 313 LEU A CA 1
ATOM 2375 C C . LEU A 1 315 ? 33.544 -2.192 99.473 1 99.41 313 LEU A C 1
ATOM 2376 O O . LEU A 1 315 ? 34.552 -1.568 99.17 1 99.75 313 LEU A O 1
ATOM 2381 N N . ASP A 1 316 ? 32.339 -1.907 98.96 1 99.19 314 ASP A N 1
ATOM 2382 C CA . ASP A 1 316 ? 32.118 -0.816 98.013 1 99.45 314 ASP A CA 1
ATOM 2383 C C . ASP A 1 316 ? 32.265 0.539 98.687 1 99.06 314 ASP A C 1
ATOM 2384 O O . ASP A 1 316 ? 32.712 1.48 98.047 1 99.18 314 ASP A O 1
ATOM 2389 N N . SER A 1 317 ? 31.887 0.647 99.967 1 98.55 315 SER A N 1
ATOM 2390 C CA . SER A 1 317 ? 32.019 1.887 100.722 1 98.68 315 SER A CA 1
ATOM 2391 C C . SER A 1 317 ? 33.495 2.21 100.961 1 98.3 315 SER A C 1
ATOM 2392 O O . SER A 1 317 ? 33.895 3.371 100.85 1 98.15 315 SER A O 1
ATOM 2395 N N . ALA A 1 318 ? 34.296 1.175 101.274 1 97.91 316 ALA A N 1
ATOM 2396 C CA . ALA A 1 318 ? 35.732 1.286 101.514 1 97.86 316 ALA A CA 1
ATOM 2397 C C . ALA A 1 318 ? 36.461 1.773 100.279 1 97.61 316 ALA A C 1
ATOM 2398 O O . ALA A 1 318 ? 37.385 2.562 100.4 1 97.8 316 ALA A O 1
ATOM 2400 N N . ALA A 1 319 ? 36.048 1.317 99.093 1 97.23 317 ALA A N 1
ATOM 2401 C CA . ALA A 1 319 ? 36.671 1.727 97.841 1 97.38 317 ALA A CA 1
ATOM 2402 C C . ALA A 1 319 ? 36.36 3.19 97.508 1 97.38 317 ALA A C 1
ATOM 2403 O O . ALA A 1 319 ? 37.246 3.91 97.059 1 97.15 317 ALA A O 1
ATOM 2405 N N . ARG A 1 320 ? 35.109 3.632 97.735 1 97.53 318 ARG A N 1
ATOM 2406 C CA . ARG A 1 320 ? 34.707 5.011 97.459 1 98.07 318 ARG A CA 1
ATOM 2407 C C . ARG A 1 320 ? 35.404 5.971 98.412 1 98.54 318 ARG A C 1
ATOM 2408 O O . ARG A 1 320 ? 35.78 7.071 98.002 1 99 318 ARG A O 1
ATOM 2416 N N . THR A 1 321 ? 35.544 5.58 99.692 1 98.04 319 THR A N 1
ATOM 2417 C CA . THR A 1 321 ? 36.189 6.436 100.684 1 97.8 319 THR A CA 1
ATOM 2418 C C . THR A 1 321 ? 37.668 6.534 100.393 1 97.23 319 THR A C 1
ATOM 2419 O O . THR A 1 321 ? 38.216 7.633 100.409 1 97.21 319 THR A O 1
ATOM 2423 N N . PHE A 1 322 ? 38.305 5.402 100.051 1 96.73 320 PHE A N 1
ATOM 2424 C CA . PHE A 1 322 ? 39.716 5.4 99.701 1 96.91 320 PHE A CA 1
ATOM 2425 C C . PHE A 1 322 ? 39.968 6.251 98.458 1 98.59 320 PHE A C 1
ATOM 2426 O O . PHE A 1 322 ? 40.882 7.069 98.465 1 98.77 320 PHE A O 1
ATOM 2434 N N . THR A 1 323 ? 39.105 6.133 97.437 1 99.58 321 THR A N 1
ATOM 2435 C CA . THR A 1 323 ? 39.227 6.907 96.194 1 101.02 321 THR A CA 1
ATOM 2436 C C . THR A 1 323 ? 39.021 8.416 96.437 1 102.54 321 THR A C 1
ATOM 2437 O O . THR A 1 323 ? 39.63 9.245 95.758 1 102.49 321 THR A O 1
ATOM 2441 N N . ALA A 1 324 ? 38.194 8.769 97.423 1 103.84 322 ALA A N 1
ATOM 2442 C CA . ALA A 1 324 ? 37.969 10.164 97.772 1 105.98 322 ALA A CA 1
ATOM 2443 C C . ALA A 1 324 ? 39.207 10.741 98.453 1 108.37 322 ALA A C 1
ATOM 2444 O O . ALA A 1 324 ? 39.607 11.87 98.153 1 108.46 322 ALA A O 1
ATOM 2446 N N . ASN A 1 325 ? 39.829 9.94 99.347 1 109.9 323 ASN A N 1
ATOM 2447 C CA . ASN A 1 325 ? 41.013 10.302 100.113 1 111.55 323 ASN A CA 1
ATOM 2448 C C . ASN A 1 325 ? 42.266 9.765 99.421 1 113.14 323 ASN A C 1
ATOM 2449 O O . ASN A 1 325 ? 43.108 9.134 100.056 1 113.19 323 ASN A O 1
ATOM 2454 N N . LEU A 1 326 ? 42.375 9.991 98.109 1 114.46 324 LEU A N 1
ATOM 2455 C CA . LEU A 1 326 ? 43.508 9.504 97.344 1 116.46 324 LEU A CA 1
ATOM 2456 C C . LEU A 1 326 ? 44.768 10.282 97.674 1 119.7 324 LEU A C 1
ATOM 2457 O O . LEU A 1 326 ? 44.743 11.507 97.662 1 120.05 324 LEU A O 1
ATOM 2462 N N . PRO A 1 327 ? 45.866 9.568 98.006 1 122.1 325 PRO A N 1
ATOM 2463 C CA . PRO A 1 327 ? 47.108 10.231 98.451 1 124.22 325 PRO A CA 1
ATOM 2464 C C . PRO A 1 327 ? 47.76 11.285 97.548 1 127.36 325 PRO A C 1
ATOM 2465 O O . PRO A 1 327 ? 48.169 12.338 98.058 1 127.94 325 PRO A O 1
ATOM 2469 N N . GLY A 1 328 ? 47.914 10.997 96.259 1 128.9 326 GLY A N 1
ATOM 2470 C CA . GLY A 1 328 ? 48.583 11.932 95.365 1 130.77 326 GLY A CA 1
ATOM 2471 C C . GLY A 1 328 ? 49.781 11.288 94.712 1 132.52 326 GLY A C 1
ATOM 2472 O O . GLY A 1 328 ? 50.772 10.964 95.369 1 132.56 326 GLY A O 1
ATOM 2473 N N . ILE A 1 329 ? 49.667 11.097 93.399 1 133.71 327 ILE A N 1
ATOM 2474 C CA . ILE A 1 329 ? 50.627 10.477 92.49 1 135.14 327 ILE A CA 1
ATOM 2475 C C . ILE A 1 329 ? 51.952 11.307 92.361 1 136.69 327 ILE A C 1
ATOM 2476 O O . ILE A 1 329 ? 52.808 10.971 91.535 1 136.94 327 ILE A O 1
ATOM 2481 N N . ILE A 1 330 ? 52.17 12.312 93.268 1 137.55 328 ILE A N 1
ATOM 2482 C CA . ILE A 1 330 ? 53.361 13.186 93.326 1 138.77 328 ILE A CA 1
ATOM 2483 C C . ILE A 1 330 ? 54.646 12.375 93.148 1 139.37 328 ILE A C 1
ATOM 2484 O O . ILE A 1 330 ? 55.288 12.56 92.114 1 139.45 328 ILE A O 1
ATOM 2489 N N . CYS A 1 331 ? 54.962 11.431 94.091 1 139.57 329 CYS A N 1
ATOM 2490 C CA . CYS A 1 331 ? 56.13 10.529 94.04 1 140.39 329 CYS A CA 1
ATOM 2491 C C . CYS A 1 331 ? 57.472 11.272 94.262 1 139.77 329 CYS A C 1
ATOM 2492 O O . CYS A 1 331 ? 58.38 10.747 94.916 1 139.46 329 CYS A O 1
ATOM 2495 N N . ASP A 1 332 ? 57.539 12.518 93.745 1 139.38 330 ASP A N 1
ATOM 2496 C CA . ASP A 1 332 ? 58.644 13.473 93.731 1 139.3 330 ASP A CA 1
ATOM 2497 C C . ASP A 1 332 ? 59.228 13.789 95.108 1 138.87 330 ASP A C 1
ATOM 2498 O O . ASP A 1 332 ? 58.789 14.703 95.81 1 138.97 330 ASP A O 1
ATOM 2500 N N . GLY A 1 333 ? 60.257 13.026 95.433 1 138.07 331 GLY A N 1
ATOM 2501 C CA . GLY A 1 333 ? 61.06 13.106 96.648 1 137.49 331 GLY A CA 1
ATOM 2502 C C . GLY A 1 333 ? 62.058 11.958 96.731 1 136.27 331 GLY A C 1
ATOM 2503 O O . GLY A 1 333 ? 62.508 11.604 97.827 1 136.39 331 GLY A O 1
ATOM 2504 N N . GLY A 1 334 ? 62.391 11.374 95.563 1 134.77 332 GLY A N 1
ATOM 2505 C CA . GLY A 1 334 ? 63.264 10.218 95.412 1 133.63 332 GLY A CA 1
ATOM 2506 C C . GLY A 1 334 ? 62.698 9.051 96.187 1 132.06 332 GLY A C 1
ATOM 2507 O O . GLY A 1 334 ? 61.475 8.922 96.326 1 132.27 332 GLY A O 1
ATOM 2508 N N . LYS A 1 335 ? 63.579 8.221 96.736 1 130.24 333 LYS A N 1
ATOM 2509 C CA . LYS A 1 335 ? 63.141 7.144 97.621 1 128.61 333 LYS A CA 1
ATOM 2510 C C . LYS A 1 335 ? 63.454 7.624 99.053 1 126.48 333 LYS A C 1
ATOM 2511 O O . LYS A 1 335 ? 64.389 8.42 99.277 1 126.58 333 LYS A O 1
ATOM 2517 N N . VAL A 1 336 ? 62.628 7.183 100.006 1 124.11 334 VAL A N 1
ATOM 2518 C CA . VAL A 1 336 ? 62.53 7.638 101.409 1 122.21 334 VAL A CA 1
ATOM 2519 C C . VAL A 1 336 ? 61.253 8.496 101.465 1 119.91 334 VAL A C 1
ATOM 2520 O O . VAL A 1 336 ? 60.411 8.274 102.331 1 120.22 334 VAL A O 1
ATOM 2524 N N . GLY A 1 337 ? 61.071 9.381 100.478 1 117.35 335 GLY A N 1
ATOM 2525 C CA . GLY A 1 337 ? 59.792 10.036 100.234 1 115.14 335 GLY A CA 1
ATOM 2526 C C . GLY A 1 337 ? 58.809 9.005 99.666 1 112.14 335 GLY A C 1
ATOM 2527 O O . GLY A 1 337 ? 57.593 9.23 99.629 1 112.47 335 GLY A O 1
ATOM 2528 N N . CYS A 1 338 ? 59.358 7.845 99.224 1 108.89 336 CYS A N 1
ATOM 2529 C CA . CYS A 1 338 ? 58.728 6.645 98.737 1 105.96 336 CYS A CA 1
ATOM 2530 C C . CYS A 1 338 ? 58.068 5.95 99.936 1 101.35 336 CYS A C 1
ATOM 2531 O O . CYS A 1 338 ? 56.906 5.58 99.856 1 100.9 336 CYS A O 1
ATOM 2534 N N . ALA A 1 339 ? 58.802 5.812 101.058 1 98.08 337 ALA A N 1
ATOM 2535 C CA . ALA A 1 339 ? 58.3 5.239 102.303 1 95.61 337 ALA A CA 1
ATOM 2536 C C . ALA A 1 339 ? 57.259 6.145 102.911 1 93.23 337 ALA A C 1
ATOM 2537 O O . ALA A 1 339 ? 56.263 5.655 103.416 1 93.14 337 ALA A O 1
ATOM 2539 N N . LEU A 1 340 ? 57.455 7.467 102.836 1 91.51 338 LEU A N 1
ATOM 2540 C CA . LEU A 1 340 ? 56.468 8.441 103.308 1 90.42 338 LEU A CA 1
ATOM 2541 C C . LEU A 1 340 ? 55.162 8.289 102.529 1 89.65 338 LEU A C 1
ATOM 2542 O O . LEU A 1 340 ? 54.093 8.44 103.105 1 89.82 338 LEU A O 1
ATOM 2547 N N . LYS A 1 341 ? 55.247 7.986 101.224 1 88.72 339 LYS A N 1
ATOM 2548 C CA . LYS A 1 341 ? 54.087 7.772 100.375 1 88.28 339 LYS A CA 1
ATOM 2549 C C . LYS A 1 341 ? 53.36 6.488 100.804 1 86.69 339 LYS A C 1
ATOM 2550 O O . LYS A 1 341 ? 52.139 6.494 100.889 1 86.91 339 LYS A O 1
ATOM 2556 N N . LEU A 1 342 ? 54.098 5.416 101.137 1 85.08 340 LEU A N 1
ATOM 2557 C CA . LEU A 1 342 ? 53.492 4.176 101.62 1 84.18 340 LEU A CA 1
ATOM 2558 C C . LEU A 1 342 ? 52.82 4.411 102.968 1 83.79 340 LEU A C 1
ATOM 2559 O O . LEU A 1 342 ? 51.729 3.901 103.197 1 83.99 340 LEU A O 1
ATOM 2564 N N . ALA A 1 343 ? 53.451 5.202 103.848 1 83.06 341 ALA A N 1
ATOM 2565 C CA . ALA A 1 343 ? 52.893 5.554 105.15 1 82.92 341 ALA A CA 1
ATOM 2566 C C . ALA A 1 343 ? 51.573 6.312 104.978 1 82.79 341 ALA A C 1
ATOM 2567 O O . ALA A 1 343 ? 50.631 6.094 105.734 1 82.74 341 ALA A O 1
ATOM 2569 N N . SER A 1 344 ? 51.497 7.188 103.969 1 82.52 342 SER A N 1
ATOM 2570 C CA . SER A 1 344 ? 50.285 7.936 103.663 1 82.58 342 SER A CA 1
ATOM 2571 C C . SER A 1 344 ? 49.193 7.031 103.143 1 82.61 342 SER A C 1
ATOM 2572 O O . SER A 1 344 ? 48.041 7.206 103.525 1 83.02 342 SER A O 1
ATOM 2575 N N . GLY A 1 345 ? 49.565 6.05 102.323 1 82.09 343 GLY A N 1
ATOM 2576 C CA . GLY A 1 345 ? 48.653 5.039 101.817 1 82.3 343 GLY A CA 1
ATOM 2577 C C . GLY A 1 345 ? 48.113 4.198 102.956 1 82.88 343 GLY A C 1
ATOM 2578 O O . GLY A 1 345 ? 46.926 3.889 102.981 1 82.57 343 GLY A O 1
ATOM 2579 N N . CYS A 1 346 ? 48.966 3.872 103.944 1 83.65 344 CYS A N 1
ATOM 2580 C CA . CYS A 1 346 ? 48.589 3.137 105.16 1 84.77 344 CYS A CA 1
ATOM 2581 C C . CYS A 1 346 ? 47.483 3.889 105.895 1 85.61 344 CYS A C 1
ATOM 2582 O O . CYS A 1 346 ? 46.528 3.279 106.365 1 85.9 344 CYS A O 1
ATOM 2585 N N . PHE A 1 347 ? 47.632 5.216 106.009 1 85.69 345 PHE A N 1
ATOM 2586 C CA . PHE A 1 347 ? 46.661 6.049 106.68 1 86.14 345 PHE A CA 1
ATOM 2587 C C . PHE A 1 347 ? 45.362 6.092 105.883 1 86.73 345 PHE A C 1
ATOM 2588 O O . PHE A 1 347 ? 44.299 5.896 106.46 1 87.01 345 PHE A O 1
ATOM 2596 N N . ALA A 1 348 ? 45.44 6.339 104.564 1 86.75 346 ALA A N 1
ATOM 2597 C CA . ALA A 1 348 ? 44.25 6.431 103.724 1 87.26 346 ALA A CA 1
ATOM 2598 C C . ALA A 1 348 ? 43.444 5.158 103.742 1 88.02 346 ALA A C 1
ATOM 2599 O O . ALA A 1 348 ? 42.231 5.229 103.903 1 88.01 346 ALA A O 1
ATOM 2601 N N . ALA A 1 349 ? 44.119 3.995 103.648 1 88.66 347 ALA A N 1
ATOM 2602 C CA . ALA A 1 349 ? 43.475 2.683 103.658 1 89.67 347 ALA A CA 1
ATOM 2603 C C . ALA A 1 349 ? 42.842 2.361 105.011 1 90.93 347 ALA A C 1
ATOM 2604 O O . ALA A 1 349 ? 41.705 1.894 105.04 1 91.8 347 ALA A O 1
ATOM 2606 N N . TYR A 1 350 ? 43.548 2.615 106.123 1 90.67 348 TYR A N 1
ATOM 2607 C CA . TYR A 1 350 ? 43.009 2.322 107.441 1 90.96 348 TYR A CA 1
ATOM 2608 C C . TYR A 1 350 ? 41.829 3.22 107.751 1 91.35 348 TYR A C 1
ATOM 2609 O O . TYR A 1 350 ? 40.785 2.733 108.164 1 91.58 348 TYR A O 1
ATOM 2618 N N . SER A 1 351 ? 41.967 4.524 107.507 1 91.61 349 SER A N 1
ATOM 2619 C CA . SER A 1 351 ? 40.906 5.48 107.791 1 92.31 349 SER A CA 1
ATOM 2620 C C . SER A 1 351 ? 39.654 5.246 106.943 1 93.57 349 SER A C 1
ATOM 2621 O O . SER A 1 351 ? 38.554 5.515 107.407 1 93.94 349 SER A O 1
ATOM 2624 N N . SER A 1 352 ? 39.805 4.703 105.737 1 94.26 350 SER A N 1
ATOM 2625 C CA . SER A 1 352 ? 38.661 4.437 104.864 1 95.49 350 SER A CA 1
ATOM 2626 C C . SER A 1 352 ? 37.688 3.4 105.417 1 96.76 350 SER A C 1
ATOM 2627 O O . SER A 1 352 ? 36.534 3.369 105 1 96.72 350 SER A O 1
ATOM 2630 N N . LEU A 1 353 ? 38.135 2.564 106.359 1 97.98 351 LEU A N 1
ATOM 2631 C CA . LEU A 1 353 ? 37.279 1.546 106.978 1 99.92 351 LEU A CA 1
ATOM 2632 C C . LEU A 1 353 ? 36.355 2.133 108.08 1 102.83 351 LEU A C 1
ATOM 2633 O O . LEU A 1 353 ? 35.571 1.392 108.673 1 103.15 351 LEU A O 1
ATOM 2638 N N . PHE A 1 354 ? 36.452 3.445 108.366 1 104.65 352 PHE A N 1
ATOM 2639 C CA . PHE A 1 354 ? 35.629 4.083 109.393 1 106.79 352 PHE A CA 1
ATOM 2640 C C . PHE A 1 354 ? 34.748 5.221 108.877 1 108.99 352 PHE A C 1
ATOM 2641 O O . PHE A 1 354 ? 34.073 5.866 109.676 1 109.25 352 PHE A O 1
ATOM 2649 N N . VAL A 1 355 ? 34.774 5.5 107.567 1 110.53 353 VAL A N 1
ATOM 2650 C CA . VAL A 1 355 ? 33.981 6.569 106.967 1 112.6 353 VAL A CA 1
ATOM 2651 C C . VAL A 1 355 ? 33.201 6.021 105.761 1 115.18 353 VAL A C 1
ATOM 2652 O O . VAL A 1 355 ? 33.709 5.174 105.026 1 115.31 353 VAL A O 1
ATOM 2656 N N . ASP A 1 356 ? 31.957 6.471 105.581 1 117 354 ASP A N 1
ATOM 2657 C CA . ASP A 1 356 ? 31.15 6.057 104.441 1 119.43 354 ASP A CA 1
ATOM 2658 C C . ASP A 1 356 ? 30.862 7.305 103.599 1 121.32 354 ASP A C 1
ATOM 2659 O O . ASP A 1 356 ? 30.526 8.355 104.151 1 121.59 354 ASP A O 1
ATOM 2664 N N . ILE A 1 357 ? 31.061 7.222 102.277 1 122.54 355 ILE A N 1
ATOM 2665 C CA . ILE A 1 357 ? 30.894 8.387 101.409 1 124.24 355 ILE A CA 1
ATOM 2666 C C . ILE A 1 357 ? 29.519 8.449 100.722 1 126.1 355 ILE A C 1
ATOM 2667 O O . ILE A 1 357 ? 29.036 7.455 100.182 1 126.45 355 ILE A O 1
ATOM 2672 N N . SER A 1 358 ? 28.888 9.629 100.757 1 127.11 356 SER A N 1
ATOM 2673 C CA . SER A 1 358 ? 27.606 9.859 100.103 1 128.6 356 SER A CA 1
ATOM 2674 C C . SER A 1 358 ? 27.868 10.344 98.666 1 129.48 356 SER A C 1
ATOM 2675 O O . SER A 1 358 ? 28.775 11.153 98.43 1 129.76 356 SER A O 1
ATOM 2678 N N . GLY A 1 362 ? 30.146 11.831 93.901 1 131.09 360 GLY A N 1
ATOM 2679 C CA . GLY A 1 362 ? 30.571 12.829 92.924 1 131.65 360 GLY A CA 1
ATOM 2680 C C . GLY A 1 362 ? 31.842 12.463 92.18 1 131.86 360 GLY A C 1
ATOM 2681 O O . GLY A 1 362 ? 31.794 11.733 91.186 1 132 360 GLY A O 1
ATOM 2682 N N . ILE A 1 363 ? 32.996 12.966 92.66 1 131.72 361 ILE A N 1
ATOM 2683 C CA . ILE A 1 363 ? 34.32 12.677 92.079 1 132.02 361 ILE A CA 1
ATOM 2684 C C . ILE A 1 363 ? 34.658 11.146 92.099 1 131.82 361 ILE A C 1
ATOM 2685 O O . ILE A 1 363 ? 35.467 10.666 91.292 1 132.01 361 ILE A O 1
ATOM 2690 N N . VAL A 1 364 ? 34.017 10.398 93.026 1 130.92 362 VAL A N 1
ATOM 2691 C CA . VAL A 1 364 ? 34.181 8.958 93.227 1 130.14 362 VAL A CA 1
ATOM 2692 C C . VAL A 1 364 ? 33.079 8.156 92.507 1 128.98 362 VAL A C 1
ATOM 2693 O O . VAL A 1 364 ? 32.019 8.698 92.171 1 129.23 362 VAL A O 1
ATOM 2697 N N . GLY A 1 365 ? 33.348 6.872 92.271 1 127.28 363 GLY A N 1
ATOM 2698 C CA . GLY A 1 365 ? 32.392 5.992 91.614 1 125.98 363 GLY A CA 1
ATOM 2699 C C . GLY A 1 365 ? 31.301 5.514 92.55 1 124.21 363 GLY A C 1
ATOM 2700 O O . GLY A 1 365 ? 31.185 6 93.676 1 124.36 363 GLY A O 1
ATOM 2701 N N . LYS A 1 366 ? 30.48 4.576 92.093 1 122.42 364 LYS A N 1
ATOM 2702 C CA . LYS A 1 366 ? 29.411 4.017 92.918 1 121.31 364 LYS A CA 1
ATOM 2703 C C . LYS A 1 366 ? 29.893 2.708 93.557 1 119.58 364 LYS A C 1
ATOM 2704 O O . LYS A 1 366 ? 29.64 2.447 94.73 1 119.62 364 LYS A O 1
ATOM 2710 N N . ASN A 1 367 ? 30.573 1.879 92.773 1 117.95 365 ASN A N 1
ATOM 2711 C CA . ASN A 1 367 ? 31.054 0.589 93.232 1 116.92 365 ASN A CA 1
ATOM 2712 C C . ASN A 1 367 ? 32.571 0.434 92.997 1 115.71 365 ASN A C 1
ATOM 2713 O O . ASN A 1 367 ? 33.196 1.32 92.414 1 115.82 365 ASN A O 1
ATOM 2718 N N . PHE A 1 368 ? 33.162 -0.687 93.469 1 114.39 366 PHE A N 1
ATOM 2719 C CA . PHE A 1 368 ? 34.586 -1.006 93.35 1 113.21 366 PHE A CA 1
ATOM 2720 C C . PHE A 1 368 ? 35.099 -0.926 91.924 1 112.59 366 PHE A C 1
ATOM 2721 O O . PHE A 1 368 ? 36.187 -0.407 91.721 1 112.62 366 PHE A O 1
ATOM 2729 N N . LYS A 1 369 ? 34.354 -1.458 90.947 1 112.09 367 LYS A N 1
ATOM 2730 C CA . LYS A 1 369 ? 34.8 -1.435 89.554 1 112.37 367 LYS A CA 1
ATOM 2731 C C . LYS A 1 369 ? 34.84 -0.008 89.002 1 112.24 367 LYS A C 1
ATOM 2732 O O . LYS A 1 369 ? 35.732 0.326 88.227 1 112.23 367 LYS A O 1
ATOM 2738 N N . GLU A 1 370 ? 33.891 0.838 89.42 1 112.08 368 GLU A N 1
ATOM 2739 C CA . GLU A 1 370 ? 33.818 2.225 88.975 1 112.39 368 GLU A CA 1
ATOM 2740 C C . GLU A 1 370 ? 34.967 3.053 89.54 1 111.82 368 GLU A C 1
ATOM 2741 O O . GLU A 1 370 ? 35.508 3.898 88.844 1 111.38 368 GLU A O 1
ATOM 2747 N N . CYS A 1 371 ? 35.354 2.783 90.791 1 111.8 369 CYS A N 1
ATOM 2748 C CA . CYS A 1 371 ? 36.449 3.46 91.48 1 112 369 CYS A CA 1
ATOM 2749 C C . CYS A 1 371 ? 37.815 3.096 90.908 1 112.49 369 CYS A C 1
ATOM 2750 O O . CYS A 1 371 ? 38.66 3.977 90.777 1 112.82 369 CYS A O 1
ATOM 2753 N N . VAL A 1 372 ? 38.029 1.819 90.546 1 112.44 370 VAL A N 1
ATOM 2754 C CA . VAL A 1 372 ? 39.278 1.363 89.929 1 113.01 370 VAL A CA 1
ATOM 2755 C C . VAL A 1 372 ? 39.479 2.068 88.563 1 114.71 370 VAL A C 1
ATOM 2756 O O . VAL A 1 372 ? 40.593 2.48 88.232 1 114.66 370 VAL A O 1
ATOM 2760 N N . GLU A 1 373 ? 38.383 2.262 87.809 1 116.08 371 GLU A N 1
ATOM 2761 C CA . GLU A 1 373 ? 38.411 2.948 86.519 1 117.99 371 GLU A CA 1
ATOM 2762 C C . GLU A 1 373 ? 38.652 4.459 86.677 1 119.89 371 GLU A C 1
ATOM 2763 O O . GLU A 1 373 ? 39.269 5.07 85.81 1 119.97 371 GLU A O 1
ATOM 2769 N N . ASN A 1 374 ? 38.186 5.05 87.79 1 121.26 372 ASN A N 1
ATOM 2770 C CA . ASN A 1 374 ? 38.388 6.464 88.11 1 122.88 372 ASN A CA 1
ATOM 2771 C C . ASN A 1 374 ? 39.847 6.711 88.452 1 124.21 372 ASN A C 1
ATOM 2772 O O . ASN A 1 374 ? 40.413 7.703 88.01 1 124.36 372 ASN A O 1
ATOM 2777 N N . ILE A 1 375 ? 40.462 5.804 89.219 1 125.28 373 ILE A N 1
ATOM 2778 C CA . ILE A 1 375 ? 41.871 5.894 89.576 1 127.19 373 ILE A CA 1
ATOM 2779 C C . ILE A 1 375 ? 42.71 5.762 88.305 1 129.75 373 ILE A C 1
ATOM 2780 O O . ILE A 1 375 ? 43.579 6.596 88.047 1 129.97 373 ILE A O 1
ATOM 2785 N N . SER A 1 376 ? 42.386 4.758 87.48 1 131.56 374 SER A N 1
ATOM 2786 C CA . SER A 1 376 ? 43.043 4.48 86.208 1 134.05 374 SER A CA 1
ATOM 2787 C C . SER A 1 376 ? 42.99 5.685 85.25 1 136.25 374 SER A C 1
ATOM 2788 O O . SER A 1 376 ? 43.911 5.886 84.457 1 136.23 374 SER A O 1
ATOM 2791 N N . GLU A 1 377 ? 41.904 6.464 85.318 1 138.02 375 GLU A N 1
ATOM 2792 C CA . GLU A 1 377 ? 41.695 7.65 84.496 1 140.25 375 GLU A CA 1
ATOM 2793 C C . GLU A 1 377 ? 42.619 8.789 84.94 1 142.1 375 GLU A C 1
ATOM 2794 O O . GLU A 1 377 ? 43.192 9.489 84.104 1 142.31 375 GLU A O 1
ATOM 2800 N N . ILE A 1 378 ? 42.787 8.951 86.256 1 143.26 376 ILE A N 1
ATOM 2801 C CA . ILE A 1 378 ? 43.659 9.971 86.834 1 144.8 376 ILE A CA 1
ATOM 2802 C C . ILE A 1 378 ? 45.119 9.763 86.396 1 146.25 376 ILE A C 1
ATOM 2803 O O . ILE A 1 378 ? 45.786 10.723 86.023 1 146.31 376 ILE A O 1
ATOM 2808 N N . SER A 1 379 ? 45.585 8.504 86.382 1 147.18 377 SER A N 1
ATOM 2809 C CA . SER A 1 379 ? 46.947 8.156 85.973 1 148.45 377 SER A CA 1
ATOM 2810 C C . SER A 1 379 ? 47.175 8.268 84.456 1 149 377 SER A C 1
ATOM 2811 O O . SER A 1 379 ? 48.326 8.346 84.03 1 149.09 377 SER A O 1
ATOM 2814 N N . LYS A 1 380 ? 46.106 8.288 83.641 1 149.29 378 LYS A N 1
ATOM 2815 C CA . LYS A 1 380 ? 46.262 8.434 82.188 1 150.06 378 LYS A CA 1
ATOM 2816 C C . LYS A 1 380 ? 46.503 9.914 81.821 1 150.95 378 LYS A C 1
ATOM 2817 O O . LYS A 1 380 ? 47.536 10.236 81.234 1 151.13 378 LYS A O 1
ATOM 2823 N N . ILE A 1 381 ? 45.578 10.815 82.202 1 151.25 379 ILE A N 1
ATOM 2824 C CA . ILE A 1 381 ? 45.705 12.239 81.889 1 151.97 379 ILE A CA 1
ATOM 2825 C C . ILE A 1 381 ? 46.696 12.977 82.813 1 152.64 379 ILE A C 1
ATOM 2826 O O . ILE A 1 381 ? 47.282 13.977 82.394 1 153 379 ILE A O 1
ATOM 2831 N N . MET A 1 382 ? 46.891 12.498 84.05 1 152.58 380 MET A N 1
ATOM 2832 C CA . MET A 1 382 ? 47.799 13.158 84.992 1 153.03 380 MET A CA 1
ATOM 2833 C C . MET A 1 382 ? 48.785 12.184 85.651 1 153.21 380 MET A C 1
ATOM 2834 O O . MET A 1 382 ? 48.711 11.941 86.857 1 153.17 380 MET A O 1
ATOM 2836 N N . MET B 1 3 ? 64.755 43.034 116.167 1 172.53 1 MET B N 1
ATOM 2837 C CA . MET B 1 3 ? 63.386 43.213 116.65 1 173.1 1 MET B CA 1
ATOM 2838 C C . MET B 1 3 ? 62.746 44.518 116.154 1 173.81 1 MET B C 1
ATOM 2839 O O . MET B 1 3 ? 62.095 45.22 116.931 1 173.9 1 MET B O 1
ATOM 2844 N N . ASP B 1 4 ? 62.908 44.812 114.843 1 174.12 2 ASP B N 1
ATOM 2845 C CA . ASP B 1 4 ? 62.397 46.003 114.145 1 174.86 2 ASP B CA 1
ATOM 2846 C C . ASP B 1 4 ? 60.963 46.373 114.541 1 175.66 2 ASP B C 1
ATOM 2847 O O . ASP B 1 4 ? 60.102 45.504 114.664 1 175.77 2 ASP B O 1
ATOM 2852 N N . ASP B 1 5 ? 60.719 47.668 114.753 1 176.08 3 ASP B N 1
ATOM 2853 C CA . ASP B 1 5 ? 59.403 48.168 115.146 1 176.95 3 ASP B CA 1
ATOM 2854 C C . ASP B 1 5 ? 58.419 48.211 113.965 1 177.29 3 ASP B C 1
ATOM 2855 O O . ASP B 1 5 ? 57.21 48.108 114.177 1 177.63 3 ASP B O 1
ATOM 2860 N N . TYR B 1 6 ? 58.934 48.364 112.728 1 176.97 4 TYR B N 1
ATOM 2861 C CA . TYR B 1 6 ? 58.109 48.399 111.518 1 177.39 4 TYR B CA 1
ATOM 2862 C C . TYR B 1 6 ? 57.507 47.02 111.165 1 176.23 4 TYR B C 1
ATOM 2863 O O . TYR B 1 6 ? 56.475 46.946 110.485 1 176.29 4 TYR B O 1
ATOM 2872 N N . LYS B 1 7 ? 58.154 45.935 111.629 1 175.15 5 LYS B N 1
ATOM 2873 C CA . LYS B 1 7 ? 57.685 44.574 111.414 1 174.46 5 LYS B CA 1
ATOM 2874 C C . LYS B 1 7 ? 56.404 44.346 112.226 1 173.73 5 LYS B C 1
ATOM 2875 O O . LYS B 1 7 ? 55.425 43.837 111.68 1 173.95 5 LYS B O 1
ATOM 2881 N N . ARG B 1 8 ? 56.4 44.767 113.513 1 172.68 6 ARG B N 1
ATOM 2882 C CA . ARG B 1 8 ? 55.261 44.638 114.431 1 172.15 6 ARG B CA 1
ATOM 2883 C C . ARG B 1 8 ? 53.999 45.329 113.882 1 171.63 6 ARG B C 1
ATOM 2884 O O . ARG B 1 8 ? 52.889 44.857 114.117 1 171.86 6 ARG B O 1
ATOM 2892 N N . ILE B 1 9 ? 54.178 46.423 113.128 1 170.68 7 ILE B N 1
ATOM 2893 C CA . ILE B 1 9 ? 53.098 47.21 112.528 1 170.21 7 ILE B CA 1
ATOM 2894 C C . ILE B 1 9 ? 52.398 46.461 111.389 1 169.23 7 ILE B C 1
ATOM 2895 O O . ILE B 1 9 ? 51.168 46.402 111.36 1 169.46 7 ILE B O 1
ATOM 2900 N N . LEU B 1 10 ? 53.178 45.924 110.429 1 167.93 8 LEU B N 1
ATOM 2901 C CA . LEU B 1 10 ? 52.635 45.239 109.261 1 167.06 8 LEU B CA 1
ATOM 2902 C C . LEU B 1 10 ? 52.01 43.907 109.626 1 165.69 8 LEU B C 1
ATOM 2903 O O . LEU B 1 10 ? 50.917 43.588 109.152 1 165.6 8 LEU B O 1
ATOM 2908 N N . ILE B 1 11 ? 52.705 43.129 110.471 1 164.39 9 ILE B N 1
ATOM 2909 C CA . ILE B 1 11 ? 52.226 41.827 110.901 1 163.54 9 ILE B CA 1
ATOM 2910 C C . ILE B 1 11 ? 50.882 41.936 111.615 1 162.59 9 ILE B C 1
ATOM 2911 O O . ILE B 1 11 ? 49.951 41.223 111.247 1 162.84 9 ILE B O 1
ATOM 2916 N N . THR B 1 12 ? 50.762 42.859 112.579 1 161.29 10 THR B N 1
ATOM 2917 C CA . THR B 1 12 ? 49.522 43.051 113.333 1 160.44 10 THR B CA 1
ATOM 2918 C C . THR B 1 12 ? 48.345 43.503 112.459 1 159 10 THR B C 1
ATOM 2919 O O . THR B 1 12 ? 47.224 43.028 112.649 1 158.98 10 THR B O 1
ATOM 2923 N N . LYS B 1 13 ? 48.606 44.387 111.489 1 157.63 11 LYS B N 1
ATOM 2924 C CA . LYS B 1 13 ? 47.573 44.875 110.574 1 157.02 11 LYS B CA 1
ATOM 2925 C C . LYS B 1 13 ? 47.059 43.739 109.65 1 155.76 11 LYS B C 1
ATOM 2926 O O . LYS B 1 13 ? 45.877 43.713 109.283 1 155.78 11 LYS B O 1
ATOM 2932 N N . ILE B 1 14 ? 47.944 42.788 109.305 1 154.33 12 ILE B N 1
ATOM 2933 C CA . ILE B 1 14 ? 47.597 41.644 108.466 1 153.32 12 ILE B CA 1
ATOM 2934 C C . ILE B 1 14 ? 46.878 40.56 109.274 1 151.74 12 ILE B C 1
ATOM 2935 O O . ILE B 1 14 ? 45.956 39.925 108.76 1 151.5 12 ILE B O 1
ATOM 2940 N N . LEU B 1 15 ? 47.255 40.396 110.554 1 150.55 13 LEU B N 1
ATOM 2941 C CA . LEU B 1 15 ? 46.628 39.436 111.459 1 149.93 13 LEU B CA 1
ATOM 2942 C C . LEU B 1 15 ? 45.161 39.786 111.658 1 148.92 13 LEU B C 1
ATOM 2943 O O . LEU B 1 15 ? 44.308 38.906 111.589 1 149.12 13 LEU B O 1
ATOM 2948 N N . LYS B 1 16 ? 44.857 41.073 111.864 1 147.67 14 LYS B N 1
ATOM 2949 C CA . LYS B 1 16 ? 43.474 41.505 112.048 1 146.77 14 LYS B CA 1
ATOM 2950 C C . LYS B 1 16 ? 42.657 41.474 110.747 1 145.25 14 LYS B C 1
ATOM 2951 O O . LYS B 1 16 ? 41.432 41.388 110.8 1 145.36 14 LYS B O 1
ATOM 2957 N N . ASN B 1 17 ? 43.326 41.534 109.589 1 143.65 15 ASN B N 1
ATOM 2958 C CA . ASN B 1 17 ? 42.672 41.522 108.286 1 142.63 15 ASN B CA 1
ATOM 2959 C C . ASN B 1 17 ? 42.364 40.098 107.792 1 140.6 15 ASN B C 1
ATOM 2960 O O . ASN B 1 17 ? 41.373 39.898 107.084 1 140.56 15 ASN B O 1
ATOM 2965 N N . GLU B 1 18 ? 43.222 39.114 108.143 1 138.64 16 GLU B N 1
ATOM 2966 C CA . GLU B 1 18 ? 43.043 37.736 107.678 1 136.79 16 GLU B CA 1
ATOM 2967 C C . GLU B 1 18 ? 42.365 36.81 108.687 1 134.22 16 GLU B C 1
ATOM 2968 O O . GLU B 1 18 ? 41.586 35.951 108.281 1 134.07 16 GLU B O 1
ATOM 2974 N N . VAL B 1 19 ? 42.645 36.981 109.987 1 132.09 17 VAL B N 1
ATOM 2975 C CA . VAL B 1 19 ? 42.025 36.169 111.037 1 130.66 17 VAL B CA 1
ATOM 2976 C C . VAL B 1 19 ? 40.697 36.817 111.434 1 129.51 17 VAL B C 1
ATOM 2977 O O . VAL B 1 19 ? 40.687 37.805 112.166 1 129.81 17 VAL B O 1
ATOM 2981 N N . THR B 1 20 ? 39.582 36.298 110.893 1 128.03 18 THR B N 1
ATOM 2982 C CA . THR B 1 20 ? 38.223 36.82 111.095 1 127.06 18 THR B CA 1
ATOM 2983 C C . THR B 1 20 ? 37.201 35.682 111.298 1 125.74 18 THR B C 1
ATOM 2984 O O . THR B 1 20 ? 37.466 34.552 110.895 1 126.2 18 THR B O 1
ATOM 2988 N N . GLU B 1 21 ? 36.017 35.978 111.864 1 123.92 19 GLU B N 1
ATOM 2989 C CA . GLU B 1 21 ? 34.978 34.957 112.025 1 122.75 19 GLU B CA 1
ATOM 2990 C C . GLU B 1 21 ? 34.258 34.668 110.7 1 121.63 19 GLU B C 1
ATOM 2991 O O . GLU B 1 21 ? 34.328 35.47 109.768 1 121.57 19 GLU B O 1
ATOM 2997 N N . ALA B 1 22 ? 33.585 33.515 110.606 1 120.7 20 ALA B N 1
ATOM 2998 C CA . ALA B 1 22 ? 32.857 33.147 109.394 1 120.52 20 ALA B CA 1
ATOM 2999 C C . ALA B 1 22 ? 31.69 32.227 109.726 1 119.89 20 ALA B C 1
ATOM 3000 O O . ALA B 1 22 ? 31.894 31.213 110.386 1 120.19 20 ALA B O 1
ATOM 3002 N N . LEU B 1 23 ? 30.474 32.561 109.265 1 118.9 21 LEU B N 1
ATOM 3003 C CA . LEU B 1 23 ? 29.306 31.724 109.546 1 118.53 21 LEU B CA 1
ATOM 3004 C C . LEU B 1 23 ? 28.879 30.918 108.308 1 118.34 21 LEU B C 1
ATOM 3005 O O . LEU B 1 23 ? 28.212 31.439 107.387 1 118.64 21 LEU B O 1
ATOM 3010 N N . GLY B 1 24 ? 29.269 29.644 108.311 1 117.55 22 GLY B N 1
ATOM 3011 C CA . GLY B 1 24 ? 28.968 28.725 107.219 1 117.05 22 GLY B CA 1
ATOM 3012 C C . GLY B 1 24 ? 30.04 28.698 106.145 1 116.06 22 GLY B C 1
ATOM 3013 O O . GLY B 1 24 ? 30.888 29.594 106.091 1 116.32 22 GLY B O 1
ATOM 3014 N N . CYS B 1 25 ? 30.026 27.668 105.287 1 114.8 23 CYS B N 1
ATOM 3015 C CA . CYS B 1 25 ? 31.01 27.559 104.212 1 113.99 23 CYS B CA 1
ATOM 3016 C C . CYS B 1 25 ? 30.855 28.687 103.197 1 112.81 23 CYS B C 1
ATOM 3017 O O . CYS B 1 25 ? 29.737 29.081 102.875 1 112.55 23 CYS B O 1
ATOM 3020 N N . THR B 1 26 ? 31.981 29.194 102.675 1 111.9 24 THR B N 1
ATOM 3021 C CA . THR B 1 26 ? 31.963 30.289 101.703 1 111.2 24 THR B CA 1
ATOM 3022 C C . THR B 1 26 ? 31.317 29.916 100.368 1 109.9 24 THR B C 1
ATOM 3023 O O . THR B 1 26 ? 31.251 30.764 99.491 1 110.02 24 THR B O 1
ATOM 3027 N N . GLU B 1 27 ? 30.82 28.677 100.215 1 108.62 25 GLU B N 1
ATOM 3028 C CA . GLU B 1 27 ? 30.106 28.275 99.018 1 107.91 25 GLU B CA 1
ATOM 3029 C C . GLU B 1 27 ? 28.721 28.899 99.188 1 106.15 25 GLU B C 1
ATOM 3030 O O . GLU B 1 27 ? 28.344 29.78 98.422 1 106.26 25 GLU B O 1
ATOM 3036 N N . VAL B 1 28 ? 28.017 28.529 100.264 1 104.32 26 VAL B N 1
ATOM 3037 C CA . VAL B 1 28 ? 26.705 29.08 100.562 1 102.58 26 VAL B CA 1
ATOM 3038 C C . VAL B 1 28 ? 26.789 30.547 100.936 1 100.64 26 VAL B C 1
ATOM 3039 O O . VAL B 1 28 ? 25.935 31.322 100.523 1 100.59 26 VAL B O 1
ATOM 3043 N N . GLY B 1 29 ? 27.84 30.923 101.658 1 99.06 27 GLY B N 1
ATOM 3044 C CA . GLY B 1 29 ? 28.06 32.3 102.076 1 97.99 27 GLY B CA 1
ATOM 3045 C C . GLY B 1 29 ? 28.189 33.242 100.9 1 96.37 27 GLY B C 1
ATOM 3046 O O . GLY B 1 29 ? 27.729 34.382 100.96 1 96.25 27 GLY B O 1
ATOM 3047 N N . LEU B 1 30 ? 28.772 32.752 99.801 1 94.95 28 LEU B N 1
ATOM 3048 C CA . LEU B 1 30 ? 28.951 33.55 98.594 1 93.8 28 LEU B CA 1
ATOM 3049 C C . LEU B 1 30 ? 27.637 33.816 97.889 1 91.96 28 LEU B C 1
ATOM 3050 O O . LEU B 1 30 ? 27.413 34.933 97.439 1 91.55 28 LEU B O 1
ATOM 3055 N N . ILE B 1 31 ? 26.786 32.786 97.774 1 90.86 29 ILE B N 1
ATOM 3056 C CA . ILE B 1 31 ? 25.479 32.897 97.135 1 90.55 29 ILE B CA 1
ATOM 3057 C C . ILE B 1 31 ? 24.585 33.853 97.934 1 91.19 29 ILE B C 1
ATOM 3058 O O . ILE B 1 31 ? 23.961 34.754 97.362 1 91.31 29 ILE B O 1
ATOM 3063 N N . GLY B 1 32 ? 24.579 33.678 99.256 1 91.23 30 GLY B N 1
ATOM 3064 C CA . GLY B 1 32 ? 23.811 34.523 100.156 1 91.91 30 GLY B CA 1
ATOM 3065 C C . GLY B 1 32 ? 24.227 35.976 100.06 1 92.93 30 GLY B C 1
ATOM 3066 O O . GLY B 1 32 ? 23.376 36.853 99.928 1 93.18 30 GLY B O 1
ATOM 3067 N N . TYR B 1 33 ? 25.541 36.242 100.074 1 93.39 31 TYR B N 1
ATOM 3068 C CA . TYR B 1 33 ? 26.046 37.604 99.976 1 94.48 31 TYR B CA 1
ATOM 3069 C C . TYR B 1 33 ? 25.74 38.206 98.602 1 95.97 31 TYR B C 1
ATOM 3070 O O . TYR B 1 33 ? 25.348 39.369 98.54 1 96.59 31 TYR B O 1
ATOM 3079 N N . ALA B 1 34 ? 25.851 37.421 97.518 1 96.4 32 ALA B N 1
ATOM 3080 C CA . ALA B 1 34 ? 25.568 37.943 96.186 1 97.41 32 ALA B CA 1
ATOM 3081 C C . ALA B 1 34 ? 24.1 38.279 96.034 1 98.93 32 ALA B C 1
ATOM 3082 O O . ALA B 1 34 ? 23.77 39.277 95.4 1 99.74 32 ALA B O 1
ATOM 3084 N N . VAL B 1 35 ? 23.212 37.462 96.617 1 99.22 33 VAL B N 1
ATOM 3085 C CA . VAL B 1 35 ? 21.777 37.718 96.545 1 99.96 33 VAL B CA 1
ATOM 3086 C C . VAL B 1 35 ? 21.444 38.957 97.382 1 101.67 33 VAL B C 1
ATOM 3087 O O . VAL B 1 35 ? 20.735 39.847 96.909 1 101.59 33 VAL B O 1
ATOM 3091 N N . SER B 1 36 ? 22.021 39.045 98.591 1 103.15 34 SER B N 1
ATOM 3092 C CA . SER B 1 36 ? 21.795 40.15 99.523 1 105.11 34 SER B CA 1
ATOM 3093 C C . SER B 1 36 ? 22.156 41.525 98.966 1 106.76 34 SER B C 1
ATOM 3094 O O . SER B 1 36 ? 21.594 42.529 99.41 1 107.05 34 SER B O 1
ATOM 3097 N N . LEU B 1 37 ? 23.095 41.574 98.009 1 107.71 35 LEU B N 1
ATOM 3098 C CA . LEU B 1 37 ? 23.506 42.832 97.396 1 109.37 35 LEU B CA 1
ATOM 3099 C C . LEU B 1 37 ? 22.431 43.433 96.474 1 111.99 35 LEU B C 1
ATOM 3100 O O . LEU B 1 37 ? 22.479 44.623 96.19 1 112.01 35 LEU B O 1
ATOM 3105 N N . CYS B 1 38 ? 21.455 42.631 96.028 1 114.26 36 CYS B N 1
ATOM 3106 C CA . CYS B 1 38 ? 20.371 43.122 95.18 1 117.15 36 CYS B CA 1
ATOM 3107 C C . CYS B 1 38 ? 19.408 44.046 95.908 1 120.15 36 CYS B C 1
ATOM 3108 O O . CYS B 1 38 ? 18.733 44.839 95.252 1 120.4 36 CYS B O 1
ATOM 3111 N N . ASN B 1 39 ? 19.336 43.935 97.253 1 122.25 37 ASN B N 1
ATOM 3112 C CA . ASN B 1 39 ? 18.505 44.755 98.14 1 124.82 37 ASN B CA 1
ATOM 3113 C C . ASN B 1 39 ? 17.016 44.699 97.806 1 126.43 37 ASN B C 1
ATOM 3114 O O . ASN B 1 39 ? 16.366 45.738 97.639 1 126.58 37 ASN B O 1
ATOM 3119 N N . ILE B 1 40 ? 16.477 43.48 97.717 1 127.34 38 ILE B N 1
ATOM 3120 C CA . ILE B 1 40 ? 15.063 43.303 97.428 1 128.75 38 ILE B CA 1
ATOM 3121 C C . ILE B 1 40 ? 14.279 43.594 98.698 1 130.21 38 ILE B C 1
ATOM 3122 O O . ILE B 1 40 ? 14.275 42.798 99.638 1 130.22 38 ILE B O 1
ATOM 3127 N N . SER B 1 41 ? 13.673 44.78 98.737 1 131.32 39 SER B N 1
ATOM 3128 C CA . SER B 1 41 ? 12.893 45.296 99.862 1 132.72 39 SER B CA 1
ATOM 3129 C C . SER B 1 41 ? 11.775 44.317 100.241 1 133.6 39 SER B C 1
ATOM 3130 O O . SER B 1 41 ? 11.609 43.99 101.416 1 133.53 39 SER B O 1
ATOM 3133 N N . ASP B 1 42 ? 11.043 43.808 99.234 1 134.08 40 ASP B N 1
ATOM 3134 C CA . ASP B 1 42 ? 10.01 42.808 99.466 1 134.63 40 ASP B CA 1
ATOM 3135 C C . ASP B 1 42 ? 10.375 41.566 98.672 1 134.46 40 ASP B C 1
ATOM 3136 O O . ASP B 1 42 ? 10.106 41.505 97.473 1 134.17 40 ASP B O 1
ATOM 3141 N N . PRO B 1 43 ? 10.976 40.556 99.334 1 134.4 41 PRO B N 1
ATOM 3142 C CA . PRO B 1 43 ? 11.34 39.32 98.617 1 134.29 41 PRO B CA 1
ATOM 3143 C C . PRO B 1 43 ? 10.166 38.63 97.918 1 134.15 41 PRO B C 1
ATOM 3144 O O . PRO B 1 43 ? 10.37 37.903 96.952 1 134.14 41 PRO B O 1
ATOM 3148 N N . PHE B 1 44 ? 8.935 38.887 98.378 1 133.95 42 PHE B N 1
ATOM 3149 C CA . PHE B 1 44 ? 7.747 38.32 97.749 1 134.13 42 PHE B CA 1
ATOM 3150 C C . PHE B 1 44 ? 7.316 39.035 96.461 1 134.09 42 PHE B C 1
ATOM 3151 O O . PHE B 1 44 ? 6.332 38.634 95.844 1 134.36 42 PHE B O 1
ATOM 3159 N N . SER B 1 45 ? 8.035 40.085 96.053 1 133.46 43 SER B N 1
ATOM 3160 C CA . SER B 1 45 ? 7.735 40.793 94.814 1 133.17 43 SER B CA 1
ATOM 3161 C C . SER B 1 45 ? 8.488 40.198 93.603 1 132.67 43 SER B C 1
ATOM 3162 O O . SER B 1 45 ? 8.195 40.572 92.474 1 132.88 43 SER B O 1
ATOM 3165 N N . ILE B 1 46 ? 9.454 39.288 93.832 1 131.76 44 ILE B N 1
ATOM 3166 C CA . ILE B 1 46 ? 10.285 38.717 92.779 1 131.22 44 ILE B CA 1
ATOM 3167 C C . ILE B 1 46 ? 9.513 37.863 91.781 1 130.34 44 ILE B C 1
ATOM 3168 O O . ILE B 1 46 ? 9.059 36.771 92.107 1 130.3 44 ILE B O 1
ATOM 3173 N N . GLU B 1 47 ? 9.387 38.374 90.55 1 129.4 45 GLU B N 1
ATOM 3174 C CA . GLU B 1 47 ? 8.741 37.685 89.439 1 128.96 45 GLU B CA 1
ATOM 3175 C C . GLU B 1 47 ? 9.638 36.516 88.984 1 128.21 45 GLU B C 1
ATOM 3176 O O . GLU B 1 47 ? 9.133 35.422 88.741 1 128.33 45 GLU B O 1
ATOM 3182 N N . LYS B 1 48 ? 10.971 36.728 88.934 1 127.1 46 LYS B N 1
ATOM 3183 C CA . LYS B 1 48 ? 11.925 35.678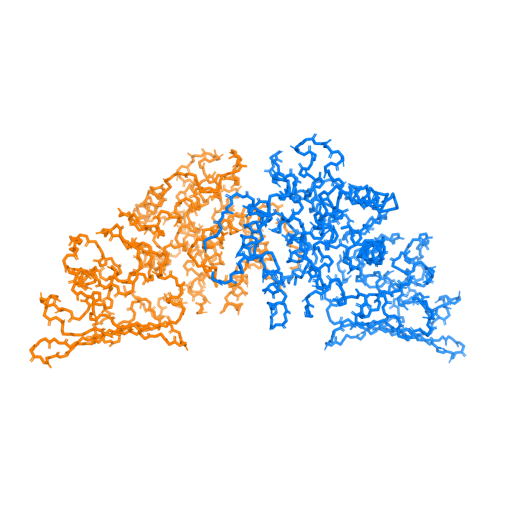 88.555 1 126.15 46 LYS B CA 1
ATOM 3184 C C . LYS B 1 48 ? 13.359 35.975 89.048 1 124.09 46 LYS B C 1
ATOM 3185 O O . LYS B 1 48 ? 13.755 37.137 89.131 1 124.17 46 LYS B O 1
ATOM 3191 N N . ILE B 1 49 ? 14.135 34.923 89.363 1 122.07 47 ILE B N 1
ATOM 3192 C CA . ILE B 1 49 ? 15.526 35.067 89.782 1 120.76 47 ILE B CA 1
ATOM 3193 C C . ILE B 1 49 ? 16.447 34.062 89.058 1 118.81 47 ILE B C 1
ATOM 3194 O O . ILE B 1 49 ? 16.144 32.87 88.978 1 118.84 47 ILE B O 1
ATOM 3199 N N . GLU B 1 50 ? 17.554 34.561 88.505 1 117.05 48 GLU B N 1
ATOM 3200 C CA . GLU B 1 50 ? 18.537 33.731 87.822 1 116.11 48 GLU B CA 1
ATOM 3201 C C . GLU B 1 50 ? 19.839 33.811 88.597 1 114.18 48 GLU B C 1
ATOM 3202 O O . GLU B 1 50 ? 20.297 34.898 88.927 1 114.26 48 GLU B O 1
ATOM 3208 N N . LEU B 1 51 ? 20.431 32.664 88.885 1 112.25 49 LEU B N 1
ATOM 3209 C CA . LEU B 1 51 ? 21.672 32.591 89.626 1 110.9 49 LEU B CA 1
ATOM 3210 C C . LEU B 1 51 ? 22.715 31.962 88.736 1 109.97 49 LEU B C 1
ATOM 3211 O O . LEU B 1 51 ? 22.504 30.862 88.246 1 109.91 49 LEU B O 1
ATOM 3216 N N . THR B 1 52 ? 23.82 32.665 88.481 1 109.25 50 THR B N 1
ATOM 3217 C CA . THR B 1 52 ? 24.887 32.158 87.618 1 108.83 50 THR B CA 1
ATOM 3218 C C . THR B 1 52 ? 26.121 31.815 88.448 1 109.24 50 THR B C 1
ATOM 3219 O O . THR B 1 52 ? 26.802 32.704 88.95 1 108.88 50 THR B O 1
ATOM 3223 N N . LEU B 1 53 ? 26.396 30.517 88.606 1 109.74 51 LEU B N 1
ATOM 3224 C CA . LEU B 1 53 ? 27.532 30.044 89.392 1 110.64 51 LEU B CA 1
ATOM 3225 C C . LEU B 1 53 ? 28.512 29.274 88.534 1 111.55 51 LEU B C 1
ATOM 3226 O O . LEU B 1 53 ? 28.104 28.603 87.59 1 111.65 51 LEU B O 1
ATOM 3231 N N . ASN B 1 54 ? 29.796 29.32 88.894 1 112.39 52 ASN B N 1
ATOM 3232 C CA . ASN B 1 54 ? 30.787 28.511 88.211 1 114.2 52 ASN B CA 1
ATOM 3233 C C . ASN B 1 54 ? 30.709 27.074 88.765 1 116.69 52 ASN B C 1
ATOM 3234 O O . ASN B 1 54 ? 30.137 26.859 89.834 1 117.16 52 ASN B O 1
ATOM 3239 N N . ASN B 1 55 ? 31.233 26.085 88.03 1 118.22 53 ASN B N 1
ATOM 3240 C CA . ASN B 1 55 ? 31.163 24.691 88.464 1 120.2 53 ASN B CA 1
ATOM 3241 C C . ASN B 1 55 ? 32.024 24.383 89.696 1 121.42 53 ASN B C 1
ATOM 3242 O O . ASN B 1 55 ? 31.655 23.513 90.486 1 121.25 53 ASN B O 1
ATOM 3247 N N . GLY B 1 56 ? 33.112 25.137 89.878 1 122.33 54 GLY B N 1
ATOM 3248 C CA . GLY B 1 56 ? 34.003 24.994 91.025 1 123.58 54 GLY B CA 1
ATOM 3249 C C . GLY B 1 56 ? 33.33 25.26 92.36 1 124.81 54 GLY B C 1
ATOM 3250 O O . GLY B 1 56 ? 33.797 24.79 93.396 1 124.93 54 GLY B O 1
ATOM 3251 N N . SER B 1 57 ? 32.225 26.017 92.347 1 125.47 55 SER B N 1
ATOM 3252 C CA . SER B 1 57 ? 31.448 26.305 93.547 1 126.5 55 SER B CA 1
ATOM 3253 C C . SER B 1 57 ? 30.056 25.632 93.525 1 127.5 55 SER B C 1
ATOM 3254 O O . SER B 1 57 ? 29.407 25.564 94.561 1 127.84 55 SER B O 1
ATOM 3257 N N . PHE B 1 58 ? 29.611 25.108 92.377 1 128.02 56 PHE B N 1
ATOM 3258 C CA . PHE B 1 58 ? 28.313 24.445 92.281 1 129.34 56 PHE B CA 1
ATOM 3259 C C . PHE B 1 58 ? 28.37 23.023 92.818 1 130.19 56 PHE B C 1
ATOM 3260 O O . PHE B 1 58 ? 27.508 22.641 93.602 1 130.27 56 PHE B O 1
ATOM 3268 N 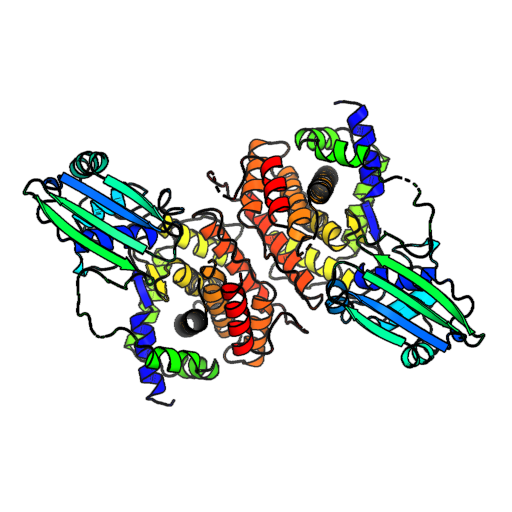N . LYS B 1 59 ? 29.38 22.24 92.414 1 130.63 57 LYS B N 1
ATOM 3269 C CA . LYS B 1 59 ? 29.538 20.854 92.86 1 131.47 57 LYS B CA 1
ATOM 3270 C C . LYS B 1 59 ? 29.693 20.69 94.397 1 131.85 57 LYS B C 1
ATOM 3271 O O . LYS B 1 59 ? 29.708 19.565 94.896 1 132.01 57 LYS B O 1
ATOM 3277 N N . ASN B 1 60 ? 29.823 21.794 95.139 1 131.85 58 ASN B N 1
ATOM 3278 C CA . ASN B 1 60 ? 29.988 21.731 96.591 1 132.35 58 ASN B CA 1
ATOM 3279 C C . ASN B 1 60 ? 28.663 22.006 97.33 1 131.65 58 ASN B C 1
ATOM 3280 O O . ASN B 1 60 ? 28.178 21.146 98.065 1 131.56 58 ASN B O 1
ATOM 3285 N N . ALA B 1 61 ? 28.072 23.193 97.071 1 130.92 59 ALA B N 1
ATOM 3286 C CA . ALA B 1 61 ? 26.874 23.799 97.648 1 130.69 59 ALA B CA 1
ATOM 3287 C C . ALA B 1 61 ? 25.635 22.921 97.83 1 130.45 59 ALA B C 1
ATOM 3288 O O . ALA B 1 61 ? 24.766 23.332 98.589 1 130.32 59 ALA B O 1
ATOM 3290 N N . TYR B 1 62 ? 25.505 21.775 97.14 1 130.36 60 TYR B N 1
ATOM 3291 C CA . TYR B 1 62 ? 24.303 20.939 97.293 1 130.76 60 TYR B CA 1
ATOM 3292 C C . TYR B 1 62 ? 24.267 20.209 98.65 1 129.06 60 TYR B C 1
ATOM 3293 O O . TYR B 1 62 ? 23.2 19.98 99.216 1 128.98 60 TYR B O 1
ATOM 3302 N N . ALA B 1 63 ? 25.435 19.817 99.143 1 127.62 61 ALA B N 1
ATOM 3303 C CA . ALA B 1 63 ? 25.543 19.086 100.395 1 126.8 61 ALA B CA 1
ATOM 3304 C C . ALA B 1 63 ? 25.934 19.966 101.584 1 125.69 61 ALA B C 1
ATOM 3305 O O . ALA B 1 63 ? 26.112 19.443 102.674 1 126.01 61 ALA B O 1
ATOM 3307 N N . VAL B 1 64 ? 26.083 21.283 101.381 1 124.33 62 VAL B N 1
ATOM 3308 C CA . VAL B 1 64 ? 26.483 22.209 102.424 1 123.58 62 VAL B CA 1
ATOM 3309 C C . VAL B 1 64 ? 25.269 22.826 103.09 1 123.07 62 VAL B C 1
ATOM 3310 O O . VAL B 1 64 ? 24.394 23.347 102.404 1 123.1 62 VAL B O 1
ATOM 3314 N N . GLY B 1 65 ? 25.226 22.75 104.419 1 122.48 63 GLY B N 1
ATOM 3315 C CA . GLY B 1 65 ? 24.132 23.285 105.217 1 122.38 63 GLY B CA 1
ATOM 3316 C C . GLY B 1 65 ? 24.217 24.776 105.427 1 122.11 63 GLY B C 1
ATOM 3317 O O . GLY B 1 65 ? 25.306 25.321 105.629 1 121.99 63 GLY B O 1
ATOM 3318 N N . VAL B 1 66 ? 23.062 25.444 105.375 1 121.9 64 VAL B N 1
ATOM 3319 C CA . VAL B 1 66 ? 22.986 26.891 105.544 1 122.12 64 VAL B CA 1
ATOM 3320 C C . VAL B 1 66 ? 22.634 27.259 106.99 1 122.34 64 VAL B C 1
ATOM 3321 O O . VAL B 1 66 ? 21.595 26.841 107.51 1 122.23 64 VAL B O 1
ATOM 3325 N N . PRO B 1 67 ? 23.508 28.029 107.664 1 122.49 65 PRO B N 1
ATOM 3326 C CA . PRO B 1 67 ? 23.227 28.396 109.059 1 122.86 65 PRO B CA 1
ATOM 3327 C C . PRO B 1 67 ? 21.93 29.176 109.225 1 123.39 65 PRO B C 1
ATOM 3328 O O . PRO B 1 67 ? 21.567 29.957 108.35 1 123.15 65 PRO B O 1
ATOM 3332 N N . ASN B 1 68 ? 21.219 28.921 110.332 1 123.86 66 ASN B N 1
ATOM 3333 C CA . ASN B 1 68 ? 19.953 29.553 110.699 1 124.86 66 ASN B CA 1
ATOM 3334 C C . ASN B 1 68 ? 18.779 29.17 109.799 1 125.67 66 ASN B C 1
ATOM 3335 O O . ASN B 1 68 ? 17.779 29.888 109.774 1 125.76 66 ASN B O 1
ATOM 3340 N N . THR B 1 69 ? 18.879 28.045 109.069 1 126.08 67 THR B N 1
ATOM 3341 C CA . THR B 1 69 ? 17.79 27.612 108.185 1 126.9 67 THR B CA 1
ATOM 3342 C C . THR B 1 69 ? 17.343 26.172 108.438 1 127.6 67 THR B C 1
ATOM 3343 O O . THR B 1 69 ? 16.224 25.813 108.068 1 127.59 67 THR B O 1
ATOM 3347 N N . LYS B 1 70 ? 18.254 25.328 108.978 1 127.89 68 LYS B N 1
ATOM 3348 C CA . LYS B 1 70 ? 18.043 23.886 109.183 1 128.39 68 LYS B CA 1
ATOM 3349 C C . LYS B 1 70 ? 17.9 23.106 107.843 1 128.19 68 LYS B C 1
ATOM 3350 O O . LYS B 1 70 ? 17.59 21.917 107.849 1 128.08 68 LYS B O 1
ATOM 3356 N N . LYS B 1 71 ? 18.168 23.781 106.706 1 128.02 69 LYS B N 1
ATOM 3357 C CA . LYS B 1 71 ? 18.131 23.229 105.356 1 128.21 69 LYS B CA 1
ATOM 3358 C C . LYS B 1 71 ? 19.548 23.223 104.747 1 128.22 69 LYS B C 1
ATOM 3359 O O . LYS B 1 71 ? 20.457 23.906 105.233 1 128.43 69 LYS B O 1
ATOM 3365 N N . TYR B 1 72 ? 19.736 22.422 103.698 1 127.72 70 TYR B N 1
ATOM 3366 C CA . TYR B 1 72 ? 21.017 22.291 103.01 1 127.64 70 TYR B CA 1
ATOM 3367 C C . TYR B 1 72 ? 20.828 22.67 101.54 1 127 70 TYR B C 1
ATOM 3368 O O . TYR B 1 72 ? 19.761 22.42 100.976 1 127.36 70 TYR B O 1
ATOM 3377 N N . GLY B 1 73 ? 21.86 23.236 100.921 1 125.91 71 GLY B N 1
ATOM 3378 C CA . GLY B 1 73 ? 21.807 23.538 99.497 1 125.21 71 GLY B CA 1
ATOM 3379 C C . GLY B 1 73 ? 21.744 24.982 99.054 1 123.97 71 GLY B C 1
ATOM 3380 O O . GLY B 1 73 ? 21.877 25.905 99.856 1 123.85 71 GLY B O 1
ATOM 3381 N N . ILE B 1 74 ? 21.545 25.164 97.744 1 122.94 72 ILE B N 1
ATOM 3382 C CA . ILE B 1 74 ? 21.463 26.472 97.113 1 122.48 72 ILE B CA 1
ATOM 3383 C C . ILE B 1 74 ? 20.158 27.192 97.421 1 121.51 72 ILE B C 1
ATOM 3384 O O . ILE B 1 74 ? 20.193 28.369 97.757 1 121.43 72 ILE B O 1
ATOM 3389 N N . LEU B 1 75 ? 19.009 26.503 97.334 1 120.63 73 LEU B N 1
ATOM 3390 C CA . LEU B 1 75 ? 17.714 27.132 97.617 1 120.33 73 LEU B CA 1
ATOM 3391 C C . LEU B 1 75 ? 17.673 27.91 98.954 1 119.71 73 LEU B C 1
ATOM 3392 O O . LEU B 1 75 ? 17.376 29.102 98.902 1 119.78 73 LEU B O 1
ATOM 3397 N N . PRO B 1 76 ? 18.067 27.336 100.122 1 118.89 74 PRO B N 1
ATOM 3398 C CA . PRO B 1 76 ? 18.048 28.134 101.356 1 118.49 74 PRO B CA 1
ATOM 3399 C C . PRO B 1 76 ? 19.151 29.19 101.42 1 118.37 74 PRO B C 1
ATOM 3400 O O . PRO B 1 76 ? 18.999 30.155 102.156 1 118.47 74 PRO B O 1
ATOM 3404 N N . ALA B 1 77 ? 20.247 29.027 100.659 1 118.03 75 ALA B N 1
ATOM 3405 C CA . ALA B 1 77 ? 21.305 30.037 100.631 1 118.27 75 ALA B CA 1
ATOM 3406 C C . ALA B 1 77 ? 20.769 31.301 99.953 1 118.64 75 ALA B C 1
ATOM 3407 O O . ALA B 1 77 ? 21.056 32.397 100.428 1 119.18 75 ALA B O 1
ATOM 3409 N N . VAL B 1 78 ? 19.944 31.152 98.884 1 118.16 76 VAL B N 1
ATOM 3410 C CA . VAL B 1 78 ? 19.317 32.271 98.177 1 118.02 76 VAL B CA 1
ATOM 3411 C C . VAL B 1 78 ? 18.238 32.901 99.062 1 118.11 76 VAL B C 1
ATOM 3412 O O . VAL B 1 78 ? 18.196 34.12 99.198 1 117.97 76 VAL B O 1
ATOM 3416 N N . VAL B 1 79 ? 17.398 32.07 99.704 1 118.3 77 VAL B N 1
ATOM 3417 C CA . VAL B 1 79 ? 16.346 32.534 100.622 1 118.86 77 VAL B CA 1
ATOM 3418 C C . VAL B 1 79 ? 16.966 33.318 101.781 1 119.01 77 VAL B C 1
ATOM 3419 O O . VAL B 1 79 ? 16.478 34.39 102.131 1 119.25 77 VAL B O 1
ATOM 3423 N N . GLY B 1 80 ? 18.056 32.796 102.327 1 118.68 78 GLY B N 1
ATOM 3424 C CA . GLY B 1 80 ? 18.79 33.431 103.411 1 118.99 78 GLY B CA 1
ATOM 3425 C C . GLY B 1 80 ? 19.372 34.767 103.001 1 118.92 78 GLY B C 1
ATOM 3426 O O . GLY B 1 80 ? 19.359 35.717 103.787 1 119.17 78 GLY B O 1
ATOM 3427 N N . GLY B 1 81 ? 19.848 34.842 101.757 1 118.18 79 GLY B N 1
ATOM 3428 C CA . GLY B 1 81 ? 20.393 36.06 101.174 1 117.99 79 GLY B CA 1
ATOM 3429 C C . GLY B 1 81 ? 19.345 37.144 101.061 1 117.72 79 GLY B C 1
ATOM 3430 O O . GLY B 1 81 ? 19.63 38.317 101.296 1 117.72 79 GLY B O 1
ATOM 3431 N N . LEU B 1 82 ? 18.105 36.748 100.757 1 117.57 80 LEU B N 1
ATOM 3432 C CA . LEU B 1 82 ? 16.957 37.654 100.666 1 117.89 80 LEU B CA 1
ATOM 3433 C C . LEU B 1 82 ? 16.514 38.223 102.022 1 118.32 80 LEU B C 1
ATOM 3434 O O . LEU B 1 82 ? 15.673 39.115 102.055 1 118.66 80 LEU B O 1
ATOM 3439 N N . LEU B 1 83 ? 17.069 37.716 103.128 1 118.3 81 LEU B N 1
ATOM 3440 C CA . LEU B 1 83 ? 16.732 38.146 104.479 1 118.99 81 LEU B CA 1
ATOM 3441 C C . LEU B 1 83 ? 17.909 38.877 105.143 1 119.34 81 LEU B C 1
ATOM 3442 O O . LEU B 1 83 ? 17.703 39.85 105.868 1 119.36 81 LEU B O 1
ATOM 3447 N N . GLY B 1 84 ? 19.126 38.404 104.885 1 119.43 82 GLY B N 1
ATOM 3448 C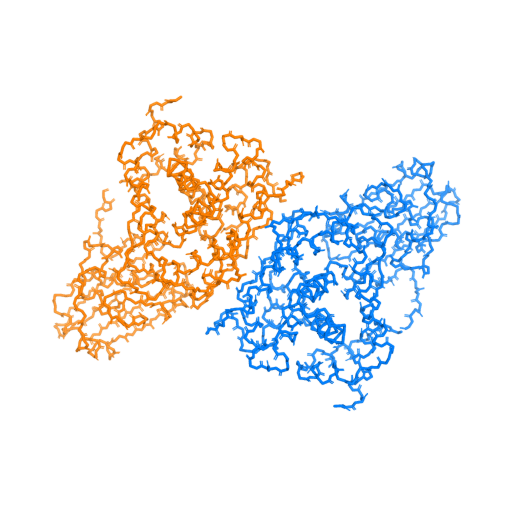 CA . GLY B 1 84 ? 20.342 38.972 105.453 1 120.09 82 GLY B CA 1
ATOM 3449 C C . GLY B 1 84 ? 20.715 40.346 104.927 1 120.59 82 GLY B C 1
ATOM 3450 O O . GLY B 1 84 ? 20.193 40.796 103.903 1 120.65 82 GLY B O 1
ATOM 3451 N N . ASP B 1 85 ? 21.636 41.026 105.626 1 120.66 83 ASP B N 1
ATOM 3452 C CA . ASP B 1 85 ? 22.064 42.365 105.226 1 120.99 83 ASP B CA 1
ATOM 3453 C C . ASP B 1 85 ? 23.366 42.326 104.457 1 120.72 83 ASP B C 1
ATOM 3454 O O . ASP B 1 85 ? 24.317 41.697 104.909 1 120.69 83 ASP B O 1
ATOM 3459 N N . HIS B 1 86 ? 23.434 43.041 103.322 1 120.53 84 HIS B N 1
ATOM 3460 C CA . HIS B 1 86 ? 24.653 43.12 102.506 1 120.97 84 HIS B CA 1
ATOM 3461 C C . HIS B 1 86 ? 25.853 43.72 103.258 1 121.07 84 HIS B C 1
ATOM 3462 O O . HIS B 1 86 ? 27.002 43.491 102.878 1 121.29 84 HIS B O 1
ATOM 3469 N N . LYS B 1 87 ? 25.581 44.488 104.324 1 120.56 85 LYS B N 1
ATOM 3470 C CA . LYS B 1 87 ? 26.614 45.065 105.17 1 120.39 85 LYS B CA 1
ATOM 3471 C C . LYS B 1 87 ? 27.301 43.99 106.02 1 120.05 85 LYS B C 1
ATOM 3472 O O . LYS B 1 87 ? 28.434 44.204 106.433 1 120.46 85 LYS B O 1
ATOM 3478 N N . ASN B 1 88 ? 26.644 42.831 106.257 1 119.31 86 ASN B N 1
ATOM 3479 C CA . ASN B 1 88 ? 27.224 41.703 106.99 1 119.31 86 ASN B CA 1
ATOM 3480 C C . ASN B 1 88 ? 28.298 40.948 106.164 1 119.36 86 ASN B C 1
ATOM 3481 O O . ASN B 1 88 ? 29.062 40.164 106.737 1 119.61 86 ASN B O 1
ATOM 3486 N N . LYS B 1 89 ? 28.333 41.169 104.827 1 118.91 87 LYS B N 1
ATOM 3487 C CA . LYS B 1 89 ? 29.266 40.554 103.892 1 118.9 87 LYS B CA 1
ATOM 3488 C C . LYS B 1 89 ? 29.196 39.007 103.994 1 118.67 87 LYS B C 1
ATOM 3489 O O . LYS B 1 89 ? 28.101 38.465 103.874 1 118.48 87 LYS B O 1
ATOM 3495 N N . LEU B 1 90 ? 30.329 38.311 104.156 1 118.58 88 LEU B N 1
ATOM 3496 C CA . LEU B 1 90 ? 30.419 36.861 104.278 1 118.93 88 LEU B CA 1
ATOM 3497 C C . LEU B 1 90 ? 29.5 36.312 105.398 1 118.16 88 LEU B C 1
ATOM 3498 O O . LEU B 1 90 ? 29.052 35.169 105.316 1 118.73 88 LEU B O 1
ATOM 3503 N N . LEU B 1 91 ? 29.207 37.127 106.427 1 116.52 89 LEU B N 1
ATOM 3504 C CA . LEU B 1 91 ? 28.369 36.717 107.545 1 115.44 89 LEU B CA 1
ATOM 3505 C C . LEU B 1 91 ? 26.909 37.102 107.33 1 114.44 89 LEU B C 1
ATOM 3506 O O . LEU B 1 91 ? 26.213 37.419 108.286 1 114.55 89 LEU B O 1
ATOM 3511 N N . VAL B 1 92 ? 26.434 37.052 106.095 1 113.63 90 VAL B N 1
ATOM 3512 C CA . VAL B 1 92 ? 25.07 37.442 105.761 1 113.48 90 VAL B CA 1
ATOM 3513 C C . VAL B 1 92 ? 23.987 36.593 106.481 1 113.83 90 VAL B C 1
ATOM 3514 O O . VAL B 1 92 ? 22.935 37.129 106.837 1 114.11 90 VAL B O 1
ATOM 3518 N N . PHE B 1 93 ? 24.27 35.31 106.773 1 113.52 91 PHE B N 1
ATOM 3519 C CA . PHE B 1 93 ? 23.304 34.43 107.434 1 113.75 91 PHE B CA 1
ATOM 3520 C C . PHE B 1 93 ? 23.072 34.73 108.905 1 114.93 91 PHE B C 1
ATOM 3521 O O . PHE B 1 93 ? 22.161 34.155 109.496 1 115.49 91 PHE B O 1
ATOM 3529 N N . ASN B 1 94 ? 23.876 35.618 109.505 1 115.22 92 ASN B N 1
ATOM 3530 C CA . ASN B 1 94 ? 23.714 35.969 110.903 1 116.09 92 ASN B CA 1
ATOM 3531 C C . ASN B 1 94 ? 22.395 36.708 111.154 1 117.68 92 ASN B C 1
ATOM 3532 O O . ASN B 1 94 ? 22.001 37.574 110.365 1 117.95 92 ASN B O 1
ATOM 3537 N N . GLY B 1 95 ? 21.711 36.312 112.225 1 118.44 93 GLY B N 1
ATOM 3538 C CA . GLY B 1 95 ? 20.46 36.915 112.667 1 119.7 93 GLY B CA 1
ATOM 3539 C C . GLY B 1 95 ? 19.252 36.767 111.764 1 120.8 93 GLY B C 1
ATOM 3540 O O . GLY B 1 95 ? 18.237 37.434 111.994 1 121 93 GLY B O 1
ATOM 3541 N N . ILE B 1 96 ? 19.33 35.902 110.739 1 121.44 94 ILE B N 1
ATOM 3542 C CA . ILE B 1 96 ? 18.192 35.728 109.831 1 122.58 94 ILE B CA 1
ATOM 3543 C C . ILE B 1 96 ? 17.082 34.879 110.465 1 123.94 94 ILE B C 1
ATOM 3544 O O . ILE B 1 96 ? 17.352 33.932 111.208 1 124.22 94 ILE B O 1
ATOM 3549 N N . LYS B 1 97 ? 15.831 35.254 110.203 1 124.47 95 LYS B N 1
ATOM 3550 C CA . LYS B 1 97 ? 14.684 34.504 110.69 1 125.54 95 LYS B CA 1
ATOM 3551 C C . LYS B 1 97 ? 14.167 33.774 109.468 1 126.64 95 LYS B C 1
ATOM 3552 O O . LYS B 1 97 ? 13.584 34.414 108.595 1 127.01 95 LYS B O 1
ATOM 3558 N N . TYR B 1 98 ? 14.448 32.472 109.35 1 127.08 96 TYR B N 1
ATOM 3559 C CA . TYR B 1 98 ? 14.036 31.716 108.168 1 128.19 96 TYR B CA 1
ATOM 3560 C C . TYR B 1 98 ? 12.517 31.675 107.973 1 129.61 96 TYR B C 1
ATOM 3561 O O . TYR B 1 98 ? 11.766 31.617 108.951 1 130.09 96 TYR B O 1
ATOM 3570 N N . SER B 1 99 ? 12.07 31.73 106.708 1 130.04 97 SER B N 1
ATOM 3571 C CA . SER B 1 99 ? 10.654 31.687 106.349 1 130.87 97 SER B CA 1
ATOM 3572 C C . SER B 1 99 ? 10.402 30.563 105.348 1 131.35 97 SER B C 1
ATOM 3573 O O . SER B 1 99 ? 10.908 30.616 104.222 1 131.24 97 SER B O 1
ATOM 3576 N N . GLN B 1 100 ? 9.607 29.558 105.746 1 131.65 98 GLN B N 1
ATOM 3577 C CA . GLN B 1 100 ? 9.27 28.469 104.835 1 132.41 98 GLN B CA 1
ATOM 3578 C C . GLN B 1 100 ? 8.388 28.997 103.704 1 133.28 98 GLN B C 1
ATOM 3579 O O . GLN B 1 100 ? 8.593 28.6 102.558 1 133.68 98 GLN B O 1
ATOM 3585 N N . LYS B 1 101 ? 7.479 29.961 103.996 1 133.4 99 LYS B N 1
ATOM 3586 C CA . LYS B 1 101 ? 6.616 30.578 102.98 1 134.04 99 LYS B CA 1
ATOM 3587 C C . LYS B 1 101 ? 7.444 31.222 101.861 1 134.19 99 LYS B C 1
ATOM 3588 O O . LYS B 1 101 ? 7.041 31.183 100.695 1 134.26 99 LYS B O 1
ATOM 3594 N N . LEU B 1 102 ? 8.61 31.797 102.212 1 134 100 LEU B N 1
ATOM 3595 C CA . LEU B 1 102 ? 9.477 32.405 101.212 1 134.23 100 LEU B CA 1
ATOM 3596 C C . LEU B 1 102 ? 10.179 31.353 100.382 1 134.19 100 LEU B C 1
ATOM 3597 O O . LEU B 1 102 ? 10.284 31.522 99.173 1 134.19 100 LEU B O 1
ATOM 3602 N N . GLU B 1 103 ? 10.603 30.242 101.006 1 133.9 101 GLU B N 1
ATOM 3603 C CA . GLU B 1 103 ? 11.251 29.153 100.284 1 134.16 101 GLU B CA 1
ATOM 3604 C C . GLU B 1 103 ? 10.305 28.541 99.247 1 134.39 101 GLU B C 1
ATOM 3605 O O . GLU B 1 103 ? 10.737 28.205 98.145 1 134.57 101 GLU B O 1
ATOM 3611 N N . ASP B 1 104 ? 9.013 28.42 99.593 1 134.04 102 ASP B N 1
ATOM 3612 C CA . ASP B 1 104 ? 8.004 27.866 98.696 1 134.09 102 ASP B CA 1
ATOM 3613 C C . ASP B 1 104 ? 7.787 28.785 97.493 1 133.75 102 ASP B C 1
ATOM 3614 O O . ASP B 1 104 ? 7.642 28.311 96.369 1 134.03 102 ASP B O 1
ATOM 3619 N N . PHE B 1 105 ? 7.782 30.098 97.729 1 133.06 103 PHE B N 1
ATOM 3620 C CA . PHE B 1 105 ? 7.586 31.096 96.686 1 132.91 103 PHE B CA 1
ATOM 3621 C C . PHE B 1 105 ? 8.814 31.195 95.756 1 132.41 103 PHE B C 1
ATOM 3622 O O . PHE B 1 105 ? 8.67 31.317 94.537 1 132.29 103 PHE B O 1
ATOM 3630 N N . ILE B 1 106 ? 10.016 31.164 96.345 1 131.89 104 ILE B N 1
ATOM 3631 C CA . ILE B 1 106 ? 11.278 31.296 95.622 1 131.66 104 ILE B CA 1
ATOM 3632 C C . ILE B 1 106 ? 11.638 30.024 94.851 1 131.33 104 ILE B C 1
ATOM 3633 O O . ILE B 1 106 ? 12.165 30.13 93.744 1 131.67 104 ILE B O 1
ATOM 3638 N N . LYS B 1 107 ? 11.291 28.831 95.378 1 130.47 105 LYS B N 1
ATOM 3639 C CA . LYS B 1 107 ? 11.568 27.552 94.706 1 130.2 105 LYS B CA 1
ATOM 3640 C C . LYS B 1 107 ? 11.068 27.529 93.259 1 129.75 105 LYS B C 1
ATOM 3641 O O . LYS B 1 107 ? 11.773 27.053 92.368 1 129.79 105 LYS B O 1
ATOM 3647 N N . GLU B 1 108 ? 9.882 28.114 93.028 1 129.2 106 GLU B N 1
ATOM 3648 C CA . GLU B 1 108 ? 9.232 28.206 91.722 1 128.99 106 GLU B CA 1
ATOM 3649 C C . GLU B 1 108 ? 9.959 29.134 90.74 1 128.06 106 GLU B C 1
ATOM 3650 O O . GLU B 1 108 ? 10.101 28.793 89.566 1 128.12 106 GLU B O 1
ATOM 3656 N N . ARG B 1 109 ? 10.404 30.308 91.21 1 127.08 107 ARG B N 1
ATOM 3657 C CA . ARG B 1 109 ? 11.036 31.312 90.354 1 126.67 107 ARG B CA 1
ATOM 3658 C C . ARG B 1 109 ? 12.576 31.258 90.259 1 124.75 107 ARG B C 1
ATOM 3659 O O . ARG B 1 109 ? 13.162 32.024 89.489 1 124.75 107 ARG B O 1
ATOM 3667 N N . LEU B 1 110 ? 13.228 30.36 91.011 1 122.91 108 LEU B N 1
ATOM 3668 C CA . LEU B 1 110 ? 14.687 30.254 90.978 1 121.48 108 LEU B CA 1
ATOM 3669 C C . LEU B 1 110 ? 15.189 29.399 89.826 1 119.81 108 LEU B C 1
ATOM 3670 O O . LEU B 1 110 ? 14.821 28.232 89.712 1 119.96 108 LEU B O 1
ATOM 3675 N N . LYS B 1 111 ? 16.055 29.973 88.993 1 118.04 109 LYS B N 1
ATOM 3676 C CA . LYS B 1 111 ? 16.657 29.269 87.873 1 117.04 109 LYS B CA 1
ATOM 3677 C C . LYS B 1 111 ? 18.18 29.359 88.021 1 115.32 109 LYS B C 1
ATOM 3678 O O . LYS B 1 111 ? 18.697 30.444 88.258 1 115.45 109 LYS B O 1
ATOM 3684 N N . ILE B 1 112 ? 18.896 28.226 87.925 1 113.58 110 ILE B N 1
ATOM 3685 C CA . ILE B 1 112 ? 20.356 28.198 88.085 1 112.12 110 ILE B CA 1
ATOM 3686 C C . ILE B 1 112 ? 21.095 27.852 86.797 1 111.09 110 ILE B C 1
ATOM 3687 O O . ILE B 1 112 ? 20.846 26.815 86.198 1 111.25 110 ILE B O 1
ATOM 3692 N N . ARG B 1 113 ? 22.027 28.702 86.396 1 110.07 111 ARG B N 1
ATOM 3693 C CA . ARG B 1 113 ? 22.848 28.466 85.22 1 109.77 111 ARG B CA 1
ATOM 3694 C C . ARG B 1 113 ? 24.259 28.152 85.71 1 109.71 111 ARG B C 1
ATOM 3695 O O . ARG B 1 113 ? 24.782 28.882 86.553 1 109.9 111 ARG B O 1
ATOM 3703 N N . VAL B 1 114 ? 24.859 27.052 85.24 1 109.25 112 VAL B N 1
ATOM 3704 C CA . VAL B 1 114 ? 26.205 26.686 85.68 1 109.36 112 VAL B CA 1
ATOM 3705 C C . VAL B 1 114 ? 27.199 26.827 84.536 1 109.86 112 VAL B C 1
ATOM 3706 O O . VAL B 1 114 ? 26.947 26.343 83.43 1 110.45 112 VAL B O 1
ATOM 3710 N N . ILE B 1 115 ? 28.301 27.553 84.775 1 109.41 113 ILE B N 1
ATOM 3711 C CA . ILE B 1 115 ? 29.315 27.784 83.753 1 109.58 113 ILE B CA 1
ATOM 3712 C C . ILE B 1 115 ? 30.665 27.212 84.17 1 109.63 113 ILE B C 1
ATOM 3713 O O . ILE B 1 115 ? 30.927 27.074 85.358 1 109.49 113 ILE B O 1
ATOM 3718 N N . ASN B 1 116 ? 31.515 26.847 83.2 1 109.71 114 ASN B N 1
ATOM 3719 C CA . ASN B 1 116 ? 32.832 26.294 83.527 1 110.13 114 ASN B CA 1
ATOM 3720 C C . ASN B 1 116 ? 33.911 27.374 83.456 1 109.04 114 ASN B C 1
ATOM 3721 O O . ASN B 1 116 ? 34.527 27.574 82.411 1 109.49 114 ASN B O 1
ATOM 3726 N N . SER B 1 117 ? 34.126 28.075 84.571 1 107.46 115 SER B N 1
ATOM 3727 C CA . SER B 1 117 ? 35.054 29.198 84.63 1 106.68 115 SER B CA 1
ATOM 3728 C C . SER B 1 117 ? 35.615 29.392 86.067 1 105.61 115 SER B C 1
ATOM 3729 O O . SER B 1 117 ? 35.097 28.76 86.996 1 105.84 115 SER B O 1
ATOM 3732 N N . PRO B 1 118 ? 36.617 30.292 86.31 1 104.04 116 PRO B N 1
ATOM 3733 C CA . PRO B 1 118 ? 37.013 30.575 87.704 1 102.57 116 PRO B CA 1
ATOM 3734 C C . PRO B 1 118 ? 35.825 31.145 88.508 1 100.62 116 PRO B C 1
ATOM 3735 O O . PRO B 1 118 ? 34.752 31.383 87.95 1 100.63 116 PRO B O 1
ATOM 3739 N N . LEU B 1 119 ? 35.994 31.371 89.826 1 98.85 117 LEU B N 1
ATOM 3740 C CA . LEU B 1 119 ? 34.927 31.896 90.689 1 97.6 117 LEU B CA 1
ATOM 3741 C C . LEU B 1 119 ? 34.045 32.973 90.057 1 95.9 117 LEU B C 1
ATOM 3742 O O . LEU B 1 119 ? 34.557 33.968 89.534 1 95.86 117 LEU B O 1
ATOM 3747 N N . TYR B 1 120 ? 32.733 32.713 90.041 1 94.24 118 TYR B N 1
ATOM 3748 C CA . TYR B 1 120 ? 31.742 33.598 89.465 1 93.34 118 TYR B CA 1
ATOM 3749 C C . TYR B 1 120 ? 30.431 33.37 90.197 1 93.13 118 TYR B C 1
ATOM 3750 O O . TYR B 1 120 ? 30.027 32.232 90.412 1 93.33 118 TYR B O 1
ATOM 3759 N N . CYS B 1 121 ? 29.767 34.449 90.575 1 92.71 119 CYS B N 1
ATOM 3760 C CA . CYS B 1 121 ? 28.497 34.37 91.263 1 93.24 119 CYS B CA 1
ATOM 3761 C C . CYS B 1 121 ? 27.648 35.567 90.887 1 94.05 119 CYS B C 1
ATOM 3762 O O . CYS B 1 121 ? 27.724 36.605 91.54 1 94.65 119 CYS B O 1
ATOM 3765 N N . GLY B 1 122 ? 26.852 35.424 89.84 1 93.79 120 GLY B N 1
ATOM 3766 C CA . GLY B 1 122 ? 25.982 36.496 89.395 1 94.35 120 GLY B CA 1
ATOM 3767 C C . GLY B 1 122 ? 24.548 36.258 89.805 1 95.02 120 GLY B C 1
ATOM 3768 O O . GLY B 1 122 ? 24.12 35.112 89.887 1 94.91 120 GLY B O 1
ATOM 3769 N N . VAL B 1 123 ? 23.801 37.333 90.091 1 95.73 121 VAL B N 1
ATOM 3770 C CA . VAL B 1 123 ? 22.393 37.254 90.486 1 96.84 121 VAL B CA 1
ATOM 3771 C C . VAL B 1 123 ? 21.588 38.265 89.677 1 98.66 121 VAL B C 1
ATOM 3772 O O . VAL B 1 123 ? 21.884 39.45 89.712 1 98.25 121 VAL B O 1
ATOM 3776 N N . LYS B 1 124 ? 20.576 37.803 88.948 1 100.7 122 LYS B N 1
ATOM 3777 C CA . LYS B 1 124 ? 19.713 38.685 88.169 1 102.92 122 LYS B CA 1
ATOM 3778 C C . LYS B 1 124 ? 18.28 38.511 88.678 1 107.09 122 LYS B C 1
ATOM 3779 O O . LYS B 1 124 ? 17.816 37.381 88.848 1 107.24 122 LYS B O 1
ATOM 3785 N N . ILE B 1 125 ? 17.599 39.621 88.99 1 110.13 123 ILE B N 1
ATOM 3786 C CA . ILE B 1 125 ? 16.235 39.561 89.51 1 113.51 123 ILE B CA 1
ATOM 3787 C C . ILE B 1 125 ? 15.31 40.48 88.72 1 117.12 123 ILE B C 1
ATOM 3788 O O . ILE B 1 125 ? 15.7 41.581 88.367 1 117.34 123 ILE B O 1
ATOM 3793 N N . LYS B 1 126 ? 14.096 40.019 88.426 1 119.85 124 LYS B N 1
ATOM 3794 C CA . LYS B 1 126 ? 13.065 40.812 87.755 1 122.96 124 LYS B CA 1
ATOM 3795 C C . LYS B 1 126 ? 11.831 40.725 88.666 1 125.89 124 LYS B C 1
ATOM 3796 O O . LYS B 1 126 ? 11.462 39.621 89.072 1 126.25 124 LYS B O 1
ATOM 3802 N N . ASP B 1 127 ? 11.236 41.871 89.047 1 127.54 125 ASP B N 1
ATOM 3803 C CA . ASP B 1 127 ? 10.089 41.855 89.962 1 129.42 125 ASP B CA 1
ATOM 3804 C C . ASP B 1 127 ? 8.74 42.116 89.256 1 130.94 125 ASP B C 1
ATOM 3805 O O . ASP B 1 127 ? 8.713 42.472 88.072 1 131.18 125 ASP B O 1
ATOM 3810 N N . ASN B 1 128 ? 7.631 41.941 90.003 1 131.7 126 ASN B N 1
ATOM 3811 C CA . ASN B 1 128 ? 6.246 42.151 89.582 1 132.76 126 ASN B CA 1
ATOM 3812 C C . ASN B 1 128 ? 6.005 43.535 88.954 1 133.17 126 ASN B C 1
ATOM 3813 O O . ASN B 1 128 ? 5.159 43.661 88.071 1 133.43 126 ASN B O 1
ATOM 3818 N N . SER B 1 129 ? 6.753 44.561 89.41 1 133.1 127 SER B N 1
ATOM 3819 C CA . SER B 1 129 ? 6.684 45.944 88.918 1 133.51 127 SER B CA 1
ATOM 3820 C C . SER B 1 129 ? 7.428 46.168 87.567 1 133.75 127 SER B C 1
ATOM 3821 O O . SER B 1 129 ? 7.279 47.232 86.958 1 133.9 127 SER B O 1
ATOM 3824 N N . GLY B 1 130 ? 8.218 45.184 87.128 1 133.43 128 GLY B N 1
ATOM 3825 C CA . GLY B 1 130 ? 8.972 45.261 85.878 1 133.47 128 GLY B CA 1
ATOM 3826 C C . GLY B 1 130 ? 10.413 45.729 86.008 1 133.11 128 GLY B C 1
ATOM 3827 O O . GLY B 1 130 ? 11.139 45.8 85.01 1 133.28 128 GLY B O 1
ATOM 3828 N N . ASN B 1 131 ? 10.839 46.066 87.238 1 132.37 129 ASN B N 1
ATOM 3829 C CA . ASN B 1 131 ? 12.199 46.539 87.519 1 132.08 129 ASN B CA 1
ATOM 3830 C C . ASN B 1 131 ? 13.178 45.36 87.583 1 130.48 129 ASN B C 1
ATOM 3831 O O . ASN B 1 131 ? 12.781 44.225 87.876 1 130.71 129 ASN B O 1
ATOM 3836 N N . THR B 1 132 ? 14.462 45.632 87.315 1 128.4 130 THR B N 1
ATOM 3837 C CA . THR B 1 132 ? 15.481 44.591 87.358 1 126.39 130 THR B CA 1
ATOM 3838 C C . THR B 1 132 ? 16.627 44.966 88.294 1 123.85 130 THR B C 1
ATOM 3839 O O . THR B 1 132 ? 16.879 46.144 88.546 1 123.82 130 THR B O 1
ATOM 3843 N N . PHE B 1 133 ? 17.272 43.94 88.864 1 121.63 131 PHE B N 1
ATOM 3844 C CA . PHE B 1 133 ? 18.365 44.073 89.824 1 119.9 131 PHE B CA 1
ATOM 3845 C C . PHE B 1 133 ? 19.502 43.105 89.468 1 116.54 131 PHE B C 1
ATOM 3846 O O . PHE B 1 133 ? 19.241 42.015 88.952 1 116.46 131 PHE B O 1
ATOM 3854 N N . GLU B 1 134 ? 20.763 43.505 89.723 1 113.44 132 GLU B N 1
ATOM 3855 C CA . GLU B 1 134 ? 21.897 42.652 89.386 1 110.73 132 GLU B CA 1
ATOM 3856 C C . GLU B 1 134 ? 23.047 42.715 90.384 1 108 132 GLU B C 1
ATOM 3857 O O . GLU B 1 134 ? 23.347 43.763 90.952 1 107.95 132 GLU B O 1
ATOM 3863 N N . SER B 1 135 ? 23.682 41.559 90.588 1 105.46 133 SER B N 1
ATOM 3864 C CA . SER B 1 135 ? 24.822 41.323 91.464 1 103.11 133 SER B CA 1
ATOM 3865 C C . SER B 1 135 ? 25.889 40.543 90.725 1 101 133 SER B C 1
ATOM 3866 O O . SER B 1 135 ? 25.577 39.786 89.81 1 101.31 133 SER B O 1
ATOM 3869 N N . LEU B 1 136 ? 27.138 40.673 91.154 1 98.98 134 LEU B N 1
ATOM 3870 C CA . LEU B 1 136 ? 28.238 39.919 90.577 1 97.69 134 LEU B CA 1
ATOM 3871 C C . LEU B 1 136 ? 29.462 39.918 91.468 1 97.95 134 LEU B C 1
ATOM 3872 O O . LEU B 1 136 ? 30.072 40.952 91.694 1 98.07 134 LEU B O 1
ATOM 3877 N N . ILE B 1 137 ? 29.838 38.749 91.942 1 97.79 135 ILE B N 1
ATOM 3878 C CA . ILE B 1 137 ? 31.061 38.57 92.702 1 97.96 135 ILE B CA 1
ATOM 3879 C C . ILE B 1 137 ? 31.901 37.623 91.844 1 98.63 135 ILE B C 1
ATOM 3880 O O . ILE B 1 137 ? 31.413 36.55 91.48 1 98.61 135 ILE B O 1
ATOM 3885 N N . LYS B 1 138 ? 33.104 38.033 91.434 1 99.09 136 LYS B N 1
ATOM 3886 C CA . LYS B 1 138 ? 33.929 37.132 90.64 1 100.49 136 LYS B CA 1
ATOM 3887 C C . LYS B 1 138 ? 35.387 37.179 91.05 1 102.94 136 LYS B C 1
ATOM 3888 O O . LYS B 1 138 ? 35.861 38.194 91.54 1 102.96 136 LYS B O 1
ATOM 3894 N N . ASP B 1 139 ? 36.067 36.03 90.909 1 104.75 137 ASP B N 1
ATOM 3895 C CA . ASP B 1 139 ? 37.477 35.789 91.229 1 107.05 137 ASP B CA 1
ATOM 3896 C C . ASP B 1 139 ? 37.748 35.618 92.751 1 109.06 137 ASP B C 1
ATOM 3897 O O . ASP B 1 139 ? 38.146 34.529 93.168 1 109.45 137 ASP B O 1
ATOM 3902 N N . ASN B 1 140 ? 37.556 36.677 93.573 1 109.98 138 ASN B N 1
ATOM 3903 C CA . ASN B 1 140 ? 37.75 36.596 95.031 1 111 138 ASN B CA 1
ATOM 3904 C C . ASN B 1 140 ? 36.389 36.542 95.705 1 111.59 138 ASN B C 1
ATOM 3905 O O . ASN B 1 140 ? 35.451 37.191 95.241 1 111.9 138 ASN B O 1
ATOM 3910 N N . HIS B 1 141 ? 36.3 35.851 96.849 1 111.47 139 HIS B N 1
ATOM 3911 C CA . HIS B 1 141 ? 35.064 35.743 97.634 1 111.58 139 HIS B CA 1
ATOM 3912 C C . HIS B 1 141 ? 34.468 37.114 98.028 1 111.31 139 HIS B C 1
ATOM 3913 O O . HIS B 1 141 ? 33.273 37.206 98.299 1 111.2 139 HIS B O 1
ATOM 3915 N N . LEU B 1 142 ? 35.291 38.172 98.043 1 110.91 140 LEU B N 1
ATOM 3916 C CA . LEU B 1 142 ? 34.807 39.504 98.382 1 110.93 140 LEU B CA 1
ATOM 3917 C C . LEU B 1 142 ? 34.997 40.529 97.25 1 110.46 140 LEU B C 1
ATOM 3918 O O . LEU B 1 142 ? 34.898 41.732 97.5 1 110.96 140 LEU B O 1
ATOM 3923 N N . ASN B 1 143 ? 35.238 40.065 96.005 1 109.18 141 ASN B N 1
ATOM 3924 C CA . ASN B 1 143 ? 35.381 40.978 94.876 1 108.31 141 ASN B CA 1
ATOM 3925 C C . ASN B 1 143 ? 34.015 41.297 94.274 1 107.37 141 ASN B C 1
ATOM 3926 O O . ASN B 1 143 ? 33.568 40.601 93.365 1 107.71 141 ASN B O 1
ATOM 3931 N N . VAL B 1 144 ? 33.359 42.35 94.77 1 106.08 142 VAL B N 1
ATOM 3932 C CA . VAL B 1 144 ? 32.06 42.751 94.255 1 105.38 142 VAL B CA 1
ATOM 3933 C C . VAL B 1 144 ? 32.191 43.64 93.015 1 105.23 142 VAL B C 1
ATOM 3934 O O . VAL B 1 144 ? 32.621 44.792 93.093 1 105.07 142 VAL B O 1
ATOM 3938 N N . VAL B 1 145 ? 31.842 43.076 91.862 1 105.24 143 VAL B N 1
ATOM 3939 C CA . VAL B 1 145 ? 31.878 43.745 90.571 1 105.73 143 VAL B CA 1
ATOM 3940 C C . VAL B 1 145 ? 30.597 44.549 90.395 1 106.79 143 VAL B C 1
ATOM 3941 O O . VAL B 1 145 ? 30.648 45.726 90.06 1 106.45 143 VAL B O 1
ATOM 3945 N N . ILE B 1 146 ? 29.447 43.918 90.647 1 108.25 144 ILE B N 1
ATOM 3946 C CA . ILE B 1 146 ? 28.147 44.576 90.555 1 110.57 144 ILE B CA 1
ATOM 3947 C C . ILE B 1 146 ? 27.418 44.396 91.889 1 114.04 144 ILE B C 1
ATOM 3948 O O . ILE B 1 146 ? 27.255 43.262 92.338 1 114.23 144 ILE B O 1
ATOM 3953 N N . PRO B 1 147 ? 27.01 45.483 92.577 1 116.42 145 PRO B N 1
ATOM 3954 C CA . PRO B 1 147 ? 27.141 46.899 92.2 1 118.42 145 PRO B CA 1
ATOM 3955 C C . PRO B 1 147 ? 28.477 47.532 92.613 1 121.58 145 PRO B C 1
ATOM 3956 O O . PRO B 1 147 ? 29.254 46.924 93.356 1 121.94 145 PRO B O 1
ATOM 3960 N N . LYS B 1 148 ? 28.8 48.709 92.055 1 123.63 146 LYS B N 1
ATOM 3961 C CA . LYS B 1 148 ? 30.082 49.363 92.326 1 126.05 146 LYS B CA 1
ATOM 3962 C C . LYS B 1 148 ? 30.202 49.84 93.767 1 128.37 146 LYS B C 1
ATOM 3963 O O . LYS B 1 148 ? 29.448 50.705 94.202 1 128.29 146 LYS B O 1
ATOM 3969 N N . ILE B 1 149 ? 31.146 49.253 94.51 1 130.37 147 ILE B N 1
ATOM 3970 C CA . ILE B 1 149 ? 31.37 49.549 95.925 1 132.84 147 ILE B CA 1
ATOM 3971 C C . ILE B 1 149 ? 32.733 50.279 96.178 1 135.31 147 ILE B C 1
ATOM 3972 O O . ILE B 1 149 ? 33.622 50.239 95.325 1 135.55 147 ILE B O 1
ATOM 3977 N N . ASN B 1 150 ? 32.869 50.971 97.334 1 136.81 148 ASN B N 1
ATOM 3978 C CA . ASN B 1 150 ? 34.055 51.742 97.726 1 138.71 148 ASN B CA 1
ATOM 3979 C C . ASN B 1 150 ? 35.362 50.945 97.884 1 140.58 148 ASN B C 1
ATOM 3980 O O . ASN B 1 150 ? 36.438 51.535 97.74 1 140.96 148 ASN B O 1
ATOM 3982 N N . ASN B 1 151 ? 35.274 49.638 98.23 1 141.47 149 ASN B N 1
ATOM 3983 C CA . ASN B 1 151 ? 36.428 48.748 98.462 1 142.79 149 ASN B CA 1
ATOM 3984 C C . ASN B 1 151 ? 37.365 49.251 99.58 1 143.96 149 ASN B C 1
ATOM 3985 O O . ASN B 1 151 ? 38.584 49.069 99.494 1 144.09 149 ASN B O 1
ATOM 3987 N N . LYS B 1 152 ? 36.778 49.889 100.621 1 144.47 150 LYS B N 1
ATOM 3988 C CA . LYS B 1 152 ? 37.465 50.467 101.782 1 145.31 150 LYS B CA 1
ATOM 3989 C C . LYS B 1 152 ? 38.494 51.534 101.402 1 145.84 150 LYS B C 1
ATOM 3990 O O . LYS B 1 152 ? 39.498 51.229 100.762 1 146.07 150 LYS B O 1
ATOM 3992 N N . GLU B 1 156 ? 42.27 47.225 105.742 1 164.43 154 GLU B N 1
ATOM 3993 C CA . GLU B 1 156 ? 42.815 47.731 104.488 1 165 154 GLU B CA 1
ATOM 3994 C C . GLU B 1 156 ? 43.814 46.751 103.86 1 165.52 154 GLU B C 1
ATOM 3995 O O . GLU B 1 156 ? 44.939 46.622 104.343 1 165.55 154 GLU B O 1
ATOM 3997 N N . ILE B 1 157 ? 43.407 46.068 102.777 1 165.74 155 ILE B N 1
ATOM 3998 C CA . ILE B 1 157 ? 44.266 45.11 102.075 1 166.46 155 ILE B CA 1
ATOM 3999 C C . ILE B 1 157 ? 44.948 45.776 100.873 1 167.03 155 ILE B C 1
ATOM 4000 O O . ILE B 1 157 ? 44.33 45.927 99.818 1 167.06 155 ILE B O 1
ATOM 4002 N N . ASN B 1 158 ? 46.226 46.176 101.039 1 167.27 156 ASN B N 1
ATOM 4003 C CA . ASN B 1 158 ? 46.999 46.875 100.006 1 167.86 156 ASN B CA 1
ATOM 4004 C C . ASN B 1 158 ? 48.105 46.025 99.371 1 167.78 156 ASN B C 1
ATOM 4005 O O . ASN B 1 158 ? 48.68 45.157 100.028 1 167.91 156 ASN B O 1
ATOM 4010 N N . GLY B 1 159 ? 48.4 46.306 98.103 1 167.34 157 GLY B N 1
ATOM 4011 C CA . GLY B 1 159 ? 49.405 45.591 97.325 1 167.43 157 GLY B CA 1
ATOM 4012 C C . GLY B 1 159 ? 50.829 45.771 97.806 1 167.28 157 GLY B C 1
ATOM 4013 O O . GLY B 1 159 ? 51.652 44.865 97.664 1 167.24 157 GLY B O 1
ATOM 4014 N N . SER B 1 160 ? 51.133 46.943 98.374 1 167.09 158 SER B N 1
ATOM 4015 C CA . SER B 1 160 ? 52.469 47.222 98.9 1 167.33 158 SER B CA 1
ATOM 4016 C C . SER B 1 160 ? 52.677 46.477 100.218 1 167.09 158 SER B C 1
ATOM 4017 O O . SER B 1 160 ? 53.75 45.927 100.449 1 167.33 158 SER B O 1
ATOM 4020 N N . GLU B 1 161 ? 51.648 46.469 101.077 1 166.38 159 GLU B N 1
ATOM 4021 C CA . GLU B 1 161 ? 51.681 45.807 102.374 1 166.11 159 GLU B CA 1
ATOM 4022 C C . GLU B 1 161 ? 51.8 44.29 102.204 1 165.63 159 GLU B C 1
ATOM 4023 O O . GLU B 1 161 ? 52.608 43.66 102.893 1 165.71 159 GLU B O 1
ATOM 4029 N N . LYS B 1 162 ? 51.016 43.71 101.266 1 164.89 160 LYS B N 1
ATOM 4030 C CA . LYS B 1 162 ? 51.045 42.271 100.997 1 164.49 160 LYS B CA 1
ATOM 4031 C C . LYS B 1 162 ? 52.428 41.838 100.527 1 163.87 160 LYS B C 1
ATOM 4032 O O . LYS B 1 162 ? 52.956 40.856 101.04 1 163.85 160 LYS B O 1
ATOM 4038 N N . GLU B 1 163 ? 53.029 42.597 99.587 1 163.19 161 GLU B N 1
ATOM 4039 C CA . GLU B 1 163 ? 54.364 42.321 99.05 1 162.99 161 GLU B CA 1
ATOM 4040 C C . GLU B 1 163 ? 55.449 42.43 100.112 1 162.31 161 GLU B C 1
ATOM 4041 O O . GLU B 1 163 ? 56.433 41.699 100.054 1 162.26 161 GLU B O 1
ATOM 4047 N N . GLU B 1 164 ? 55.268 43.336 101.078 1 161.71 162 GLU B N 1
ATOM 4048 C CA . GLU B 1 164 ? 56.193 43.518 102.194 1 161.6 162 GLU B CA 1
ATOM 4049 C C . GLU B 1 164 ? 56.16 42.274 103.108 1 161.29 162 GLU B C 1
ATOM 4050 O O . GLU B 1 164 ? 57.205 41.829 103.586 1 161.52 162 GLU B O 1
ATOM 4056 N N . TYR B 1 165 ? 54.964 41.692 103.304 1 160.55 163 TYR B N 1
ATOM 4057 C CA . TYR B 1 165 ? 54.776 40.488 104.111 1 160.19 163 TYR B CA 1
ATOM 4058 C C . TYR B 1 165 ? 55.375 39.251 103.404 1 159.78 163 TYR B C 1
ATOM 4059 O O . TYR B 1 165 ? 55.973 38.401 104.064 1 159.89 163 TYR B O 1
ATOM 4068 N N . LYS B 1 166 ? 55.238 39.169 102.062 1 159.04 164 LYS B N 1
ATOM 4069 C CA . LYS B 1 166 ? 55.781 38.062 101.258 1 158.71 164 LYS B CA 1
ATOM 4070 C C . LYS B 1 166 ? 57.305 37.962 101.365 1 158.38 164 LYS B C 1
ATOM 4071 O O . LYS B 1 166 ? 57.868 36.872 101.282 1 158.44 164 LYS B O 1
ATOM 4077 N N . ASN B 1 167 ? 57.966 39.108 101.517 1 157.86 165 ASN B N 1
ATOM 4078 C CA . ASN B 1 167 ? 59.41 39.203 101.619 1 157.96 165 ASN B CA 1
ATOM 4079 C C . ASN B 1 167 ? 59.958 38.884 103.019 1 157.94 165 ASN B C 1
ATOM 4080 O O . ASN B 1 167 ? 61.176 38.807 103.179 1 158.12 165 ASN B O 1
ATOM 4085 N N . LEU B 1 168 ? 59.083 38.687 104.026 1 157.61 166 LEU B N 1
ATOM 4086 C CA . LEU B 1 168 ? 59.51 38.344 105.385 1 157.79 166 LEU B CA 1
ATOM 4087 C C . LEU B 1 168 ? 59.998 36.895 105.485 1 157.8 166 LEU B C 1
ATOM 4088 O O . LEU B 1 168 ? 59.662 36.063 104.644 1 157.8 166 LEU B O 1
ATOM 4093 N N . GLU B 1 169 ? 60.794 36.593 106.51 1 157.7 167 GLU B N 1
ATOM 4094 C CA . GLU B 1 169 ? 61.319 35.244 106.706 1 158.18 167 GLU B CA 1
ATOM 4095 C C . GLU B 1 169 ? 60.762 34.611 107.989 1 158.35 167 GLU B C 1
ATOM 4096 O O . GLU B 1 169 ? 60.206 35.316 108.834 1 158.39 167 GLU B O 1
ATOM 4102 N N . LEU B 1 170 ? 60.932 33.283 108.146 1 158.28 168 LEU B N 1
ATOM 4103 C CA . LEU B 1 170 ? 60.486 32.543 109.334 1 158.6 168 LEU B CA 1
ATOM 4104 C C . LEU B 1 170 ? 61.08 33.115 110.63 1 158.69 168 LEU B C 1
ATOM 4105 O O . LEU B 1 170 ? 60.438 33.07 111.679 1 158.58 168 LEU B O 1
ATOM 4107 N N . LEU B 1 171 ? 62.289 33.682 110.539 1 158.75 169 LEU B N 1
ATOM 4108 C CA . LEU B 1 171 ? 62.989 34.316 111.65 1 159.23 169 LEU B CA 1
ATOM 4109 C C . LEU B 1 171 ? 62.177 35.502 112.199 1 159.41 169 LEU B C 1
ATOM 4110 O O . LEU B 1 171 ? 62.176 35.733 113.404 1 159.43 169 LEU B O 1
ATOM 4115 N N . ASP B 1 172 ? 61.467 36.227 111.325 1 159.47 170 ASP B N 1
ATOM 4116 C CA . ASP B 1 172 ? 60.637 37.356 111.732 1 160.21 170 ASP B CA 1
ATOM 4117 C C . ASP B 1 172 ? 59.433 36.865 112.526 1 160.42 170 ASP B C 1
ATOM 4118 O O . ASP B 1 172 ? 59.076 37.48 113.532 1 160.5 170 ASP B O 1
ATOM 4123 N N . PHE B 1 173 ? 58.814 35.751 112.084 1 160.18 171 PHE B N 1
ATOM 4124 C CA . PHE B 1 173 ? 57.662 35.17 112.777 1 160.23 171 PHE B CA 1
ATOM 4125 C C . PHE B 1 173 ? 58.073 34.587 114.128 1 160.02 171 PHE B C 1
ATOM 4126 O O . PHE B 1 173 ? 57.296 34.664 115.08 1 160.13 171 PHE B O 1
ATOM 4134 N N . LEU B 1 174 ? 59.293 34.018 114.223 1 159.49 172 LEU B N 1
ATOM 4135 C CA . LEU B 1 174 ? 59.777 33.495 115.499 1 159.51 172 LEU B CA 1
ATOM 4136 C C . LEU B 1 174 ? 60.074 34.631 116.475 1 159.65 172 LEU B C 1
ATOM 4137 O O . LEU B 1 174 ? 59.872 34.47 117.67 1 159.66 172 LEU B O 1
ATOM 4142 N N . GLU B 1 175 ? 60.531 35.784 115.971 1 159.68 173 GLU B N 1
ATOM 4143 C CA . GLU B 1 175 ? 60.775 36.95 116.811 1 160.27 173 GLU B CA 1
ATOM 4144 C C . GLU B 1 175 ? 59.443 37.557 117.267 1 160.61 173 GLU B C 1
ATOM 4145 O O . GLU B 1 175 ? 59.325 37.993 118.411 1 160.75 173 GLU B O 1
ATOM 4151 N N . TYR B 1 176 ? 58.445 37.583 116.372 1 160.63 174 TYR B N 1
ATOM 4152 C CA . TYR B 1 176 ? 57.134 38.142 116.66 1 161.32 174 TYR B CA 1
ATOM 4153 C C . TYR B 1 176 ? 56.381 37.394 117.749 1 161.77 174 TYR B C 1
ATOM 4154 O O . TYR B 1 176 ? 55.657 38.017 118.52 1 161.79 174 TYR B O 1
ATOM 4163 N N . ILE B 1 177 ? 56.562 36.067 117.842 1 162.09 175 ILE B N 1
ATOM 4164 C CA . ILE B 1 177 ? 55.883 35.278 118.881 1 162.89 175 ILE B CA 1
ATOM 4165 C C . ILE B 1 177 ? 56.485 35.463 120.299 1 163.59 175 ILE B C 1
ATOM 4166 O O . ILE B 1 177 ? 56.075 34.776 121.236 1 163.71 175 ILE B O 1
ATOM 4171 N N . ASP B 1 178 ? 57.447 36.384 120.447 1 163.8 176 ASP B N 1
ATOM 4172 C CA . ASP B 1 178 ? 58.076 36.736 121.717 1 164.46 176 ASP B CA 1
ATOM 4173 C C . ASP B 1 178 ? 57.635 38.124 122.183 1 164.73 176 ASP B C 1
ATOM 4174 O O . ASP B 1 178 ? 57.644 38.389 123.383 1 164.79 176 ASP B O 1
ATOM 4179 N N . GLU B 1 179 ? 57.288 39.018 121.231 1 164.72 177 GLU B N 1
ATOM 4180 C CA . GLU B 1 179 ? 56.832 40.377 121.491 1 165.1 177 GLU B CA 1
ATOM 4181 C C . GLU B 1 179 ? 55.416 40.564 120.919 1 165.26 177 GLU B C 1
ATOM 4182 O O . GLU B 1 179 ? 55.192 41.434 120.077 1 165.5 177 GLU B O 1
ATOM 4188 N N . ILE B 1 180 ? 54.467 39.73 121.378 1 164.99 178 ILE B N 1
ATOM 4189 C CA . ILE B 1 180 ? 53.066 39.741 120.935 1 165.19 178 ILE B CA 1
ATOM 4190 C C . ILE B 1 180 ? 52.234 40.844 121.614 1 165.3 178 ILE B C 1
ATOM 4191 O O . ILE B 1 180 ? 52.219 40.938 122.844 1 165.53 178 ILE B O 1
ATOM 4196 N N . PRO B 1 181 ? 51.498 41.662 120.831 1 164.87 179 PRO B N 1
ATOM 4197 C CA . PRO B 1 181 ? 50.619 42.682 121.444 1 164.43 179 PRO B CA 1
ATOM 4198 C C . PRO B 1 181 ? 49.409 42.033 122.126 1 163.75 179 PRO B C 1
ATOM 4199 O O . PRO B 1 181 ? 48.974 40.96 121.703 1 164.06 179 PRO B O 1
ATOM 4203 N N . GLU B 1 182 ? 48.845 42.678 123.159 1 162.61 180 GLU B N 1
ATOM 4204 C CA . GLU B 1 182 ? 47.707 42.105 123.887 1 161.97 180 GLU B CA 1
ATOM 4205 C C . GLU B 1 182 ? 46.442 41.925 123.022 1 160.33 180 GLU B C 1
ATOM 4206 O O . GLU B 1 182 ? 45.665 40.999 123.268 1 160.32 180 GLU B O 1
ATOM 4212 N N . GLU B 1 183 ? 46.266 42.753 121.978 1 158.8 181 GLU B N 1
ATOM 4213 C CA . GLU B 1 183 ? 45.128 42.596 121.064 1 157.73 181 GLU B CA 1
ATOM 4214 C C . GLU B 1 183 ? 45.293 41.294 120.259 1 155.94 181 GLU B C 1
ATOM 4215 O O . GLU B 1 183 ? 44.329 40.55 120.084 1 155.96 181 GLU B O 1
ATOM 4221 N N . ILE B 1 184 ? 46.532 41.006 119.829 1 154.14 182 ILE B N 1
ATOM 4222 C CA . ILE B 1 184 ? 46.887 39.803 119.103 1 153.05 182 ILE B CA 1
ATOM 4223 C C . ILE B 1 184 ? 46.816 38.588 120.025 1 151.85 182 ILE B C 1
ATOM 4224 O O . ILE B 1 184 ? 46.363 37.54 119.587 1 152.24 182 ILE B O 1
ATOM 4229 N N . ILE B 1 185 ? 47.161 38.736 121.314 1 150.31 183 ILE B N 1
ATOM 4230 C CA . ILE B 1 185 ? 47.029 37.641 122.278 1 149.39 183 ILE B CA 1
ATOM 4231 C C . ILE B 1 185 ? 45.545 37.302 122.47 1 148.27 183 ILE B C 1
ATOM 4232 O O . ILE B 1 185 ? 45.19 36.128 122.507 1 148.56 183 ILE B O 1
ATOM 4237 N N . GLN B 1 186 ? 44.676 38.317 122.527 1 146.91 184 GLN B N 1
ATOM 4238 C CA . GLN B 1 186 ? 43.236 38.085 122.654 1 146.04 184 GLN B CA 1
ATOM 4239 C C . GLN B 1 186 ? 42.627 37.52 121.366 1 143.92 184 GLN B C 1
ATOM 4240 O O . GLN B 1 186 ? 41.679 36.744 121.431 1 144.11 184 GLN B O 1
ATOM 4246 N N . LEU B 1 187 ? 43.181 37.895 120.205 1 141.74 185 LEU B N 1
ATOM 4247 C CA . LEU B 1 187 ? 42.762 37.41 118.89 1 140 185 LEU B CA 1
ATOM 4248 C C . LEU B 1 187 ? 43.11 35.919 118.766 1 138.53 185 LEU B C 1
ATOM 4249 O O . LEU B 1 187 ? 42.291 35.131 118.288 1 138.58 185 LEU B O 1
ATOM 4254 N N . VAL B 1 188 ? 44.311 35.532 119.234 1 137.04 186 VAL B N 1
ATOM 4255 C CA . VAL B 1 188 ? 44.774 34.147 119.212 1 136.14 186 VAL B CA 1
ATOM 4256 C C . VAL B 1 188 ? 43.934 33.329 120.193 1 134.97 186 VAL B C 1
ATOM 4257 O O . VAL B 1 188 ? 43.44 32.264 119.83 1 135.24 186 VAL B O 1
ATOM 4261 N N . GLU B 1 189 ? 43.699 33.863 121.4 1 133.45 187 GLU B N 1
ATOM 4262 C CA . GLU B 1 189 ? 42.865 33.198 122.407 1 132.39 187 GLU B CA 1
ATOM 4263 C C . GLU B 1 189 ? 41.439 32.995 121.881 1 130.29 187 GLU B C 1
ATOM 4264 O O . GLU B 1 189 ? 40.825 31.956 122.139 1 130.12 187 GLU B O 1
ATOM 4270 N N . LYS B 1 190 ? 40.928 33.983 121.125 1 128.52 188 LYS B N 1
ATOM 4271 C CA . LYS B 1 190 ? 39.605 33.922 120.522 1 127.41 188 LYS B CA 1
ATOM 4272 C C . LYS B 1 190 ? 39.579 32.798 119.506 1 126.16 188 LYS B C 1
ATOM 4273 O O . LYS B 1 190 ? 38.68 31.966 119.544 1 126.38 188 LYS B O 1
ATOM 4279 N N . THR B 1 191 ? 40.604 32.734 118.642 1 124.58 189 THR B N 1
ATOM 4280 C CA . THR B 1 191 ? 40.763 31.706 117.618 1 123.41 189 THR B CA 1
ATOM 4281 C C . THR B 1 191 ? 40.742 30.309 118.254 1 122.03 189 THR B C 1
ATOM 4282 O O . THR B 1 191 ? 39.978 29.448 117.819 1 121.81 189 THR B O 1
ATOM 4286 N N . ILE B 1 192 ? 41.529 30.119 119.331 1 120.93 190 ILE B N 1
ATOM 4287 C CA . ILE B 1 192 ? 41.606 28.849 120.046 1 120.37 190 ILE B CA 1
ATOM 4288 C C . ILE B 1 192 ? 40.243 28.456 120.605 1 120.3 190 ILE B C 1
ATOM 4289 O O . ILE B 1 192 ? 39.838 27.304 120.497 1 119.9 190 ILE B O 1
ATOM 4294 N N . TYR B 1 193 ? 39.516 29.426 121.152 1 120.58 191 TYR B N 1
ATOM 4295 C CA . TYR B 1 193 ? 38.198 29.176 121.729 1 121.21 191 TYR B CA 1
ATOM 4296 C C . TYR B 1 193 ? 37.122 28.862 120.68 1 120.09 191 TYR B C 1
ATOM 4297 O O . TYR B 1 193 ? 36.381 27.892 120.838 1 119.85 191 TYR B O 1
ATOM 4306 N N . THR B 1 194 ? 37.034 29.705 119.639 1 119.3 192 THR B N 1
ATOM 4307 C CA . THR B 1 194 ? 36.078 29.64 118.532 1 118.95 192 THR B CA 1
ATOM 4308 C C . THR B 1 194 ? 36.116 28.29 117.819 1 118.45 192 THR B C 1
ATOM 4309 O O . THR B 1 194 ? 35.078 27.647 117.654 1 118.4 192 THR B O 1
ATOM 4313 N N . ASN B 1 195 ? 37.323 27.85 117.426 1 117.84 193 ASN B N 1
ATOM 4314 C CA . ASN B 1 195 ? 37.518 26.584 116.728 1 117.48 193 ASN B CA 1
ATOM 4315 C C . ASN B 1 195 ? 37.462 25.366 117.651 1 117.74 193 ASN B C 1
ATOM 4316 O O . ASN B 1 195 ? 37.204 24.26 117.187 1 117.9 193 ASN B O 1
ATOM 4321 N N . ASN B 1 196 ? 37.678 25.56 118.947 1 117.83 194 ASN B N 1
ATOM 4322 C CA . ASN B 1 196 ? 37.562 24.477 119.919 1 118.31 194 ASN B CA 1
ATOM 4323 C C . ASN B 1 196 ? 36.072 24.102 120.071 1 117.84 194 ASN B C 1
ATOM 4324 O O . ASN B 1 196 ? 35.744 22.923 120.196 1 117.88 194 ASN B O 1
ATOM 4329 N N . ASN B 1 197 ? 35.175 25.108 120.04 1 117.17 195 ASN B N 1
ATOM 4330 C CA . ASN B 1 197 ? 33.726 24.907 120.144 1 117.14 195 ASN B CA 1
ATOM 4331 C C . ASN B 1 197 ? 33.141 24.126 118.973 1 115.97 195 ASN B C 1
ATOM 4332 O O . ASN B 1 197 ? 32.076 23.524 119.117 1 116.2 195 ASN B O 1
ATOM 4337 N N . LEU B 1 198 ? 33.828 24.125 117.816 1 114.3 196 LEU B N 1
ATOM 4338 C CA . LEU B 1 198 ? 33.368 23.379 116.655 1 112.81 196 LEU B CA 1
ATOM 4339 C C . LEU B 1 198 ? 33.397 21.881 116.896 1 112.32 196 LEU B C 1
ATOM 4340 O O . LEU B 1 198 ? 32.579 21.172 116.323 1 112.36 196 LEU B O 1
ATOM 4345 N N . ILE B 1 199 ? 34.297 21.393 117.776 1 111.74 197 ILE B N 1
ATOM 4346 C CA . ILE B 1 199 ? 34.372 19.968 118.095 1 111.74 197 ILE B CA 1
ATOM 4347 C C . ILE B 1 199 ? 33.05 19.522 118.727 1 113.35 197 ILE B C 1
ATOM 4348 O O . ILE B 1 199 ? 32.712 19.964 119.824 1 113.42 197 ILE B O 1
ATOM 4353 N N . LYS B 1 200 ? 32.252 18.748 117.975 1 114.38 198 LYS B N 1
ATOM 4354 C CA . LYS B 1 200 ? 30.94 18.304 118.437 1 116.01 198 LYS B CA 1
ATOM 4355 C C . LYS B 1 200 ? 30.701 16.807 118.18 1 117.78 198 LYS B C 1
ATOM 4356 O O . LYS B 1 200 ? 29.776 16.433 117.453 1 117.85 198 LYS B O 1
ATOM 4362 N N . GLY B 1 201 ? 31.521 15.959 118.785 1 119.17 199 GLY B N 1
ATOM 4363 C CA . GLY B 1 201 ? 31.359 14.517 118.646 1 121.17 199 GLY B CA 1
ATOM 4364 C C . GLY B 1 201 ? 32.482 13.793 117.936 1 123.2 199 GLY B C 1
ATOM 4365 O O . GLY B 1 201 ? 33.561 14.35 117.718 1 123.59 199 GLY B O 1
ATOM 4366 N N . ASP B 1 202 ? 32.245 12.521 117.602 1 124.32 200 ASP B N 1
ATOM 4367 C CA . ASP B 1 202 ? 33.256 11.709 116.937 1 125.76 200 ASP B CA 1
ATOM 4368 C C . ASP B 1 202 ? 32.953 11.515 115.461 1 126.89 200 ASP B C 1
ATOM 4369 O O . ASP B 1 202 ? 31.896 10.993 115.106 1 127.07 200 ASP B O 1
ATOM 4374 N N . PHE B 1 203 ? 33.886 11.936 114.598 1 127.43 201 PHE B N 1
ATOM 4375 C CA . PHE B 1 203 ? 33.725 11.779 113.158 1 128.34 201 PHE B CA 1
ATOM 4376 C C . PHE B 1 203 ? 34.673 10.678 112.656 1 129.26 201 PHE B C 1
ATOM 4377 O O . PHE B 1 203 ? 34.238 9.737 111.99 1 129.38 201 PHE B O 1
ATOM 4385 N N . LEU B 1 204 ? 35.965 10.786 112.993 1 129.66 202 LEU B N 1
ATOM 4386 C CA . LEU B 1 204 ? 36.944 9.793 112.59 1 130.42 202 LEU B CA 1
ATOM 4387 C C . LEU B 1 204 ? 37.878 9.496 113.758 1 131.29 202 LEU B C 1
ATOM 4388 O O . LEU B 1 204 ? 38.996 10.007 113.83 1 131.2 202 LEU B O 1
ATOM 4393 N N . ASN B 1 205 ? 37.386 8.699 114.707 1 132 203 ASN B N 1
ATOM 4394 C CA . ASN B 1 205 ? 38.176 8.322 115.87 1 133.19 203 ASN B CA 1
ATOM 4395 C C . ASN B 1 205 ? 38.547 6.861 115.75 1 133.96 203 ASN B C 1
ATOM 4396 O O . ASN B 1 205 ? 37.704 6.026 115.415 1 133.95 203 ASN B O 1
ATOM 4401 N N . PHE B 1 206 ? 39.814 6.553 116 1 134.36 204 PHE B N 1
ATOM 4402 C CA . PHE B 1 206 ? 40.284 5.172 115.971 1 135.11 204 PHE B CA 1
ATOM 4403 C C . PHE B 1 206 ? 41.317 4.936 117.065 1 135.27 204 PHE B C 1
ATOM 4404 O O . PHE B 1 206 ? 42.344 4.297 116.834 1 135.76 204 PHE B O 1
ATOM 4412 N N . GLY B 1 207 ? 41.023 5.442 118.255 1 134.63 205 GLY B N 1
ATOM 4413 C CA . GLY B 1 207 ? 41.903 5.272 119.397 1 134.67 205 GLY B CA 1
ATOM 4414 C C . GLY B 1 207 ? 41.983 6.475 120.309 1 134.46 205 GLY B C 1
ATOM 4415 O O . GLY B 1 207 ? 41.294 7.48 120.109 1 134.82 205 GLY B O 1
ATOM 4416 N N . ASN B 1 208 ? 42.863 6.38 121.302 1 133.65 206 ASN B N 1
ATOM 4417 C CA . ASN B 1 208 ? 43.116 7.428 122.29 1 133.2 206 ASN B CA 1
ATOM 4418 C C . ASN B 1 208 ? 44.461 8.167 122.065 1 131.58 206 ASN B C 1
ATOM 4419 O O . ASN B 1 208 ? 44.71 9.189 122.713 1 132.01 206 ASN B O 1
ATOM 4424 N N . ASP B 1 209 ? 45.32 7.642 121.161 1 129.35 207 ASP B N 1
ATOM 4425 C CA . ASP B 1 209 ? 46.631 8.198 120.823 1 127.66 207 ASP B CA 1
ATOM 4426 C C . ASP B 1 209 ? 46.564 9.631 120.31 1 125.29 207 ASP B C 1
ATOM 4427 O O . ASP B 1 209 ? 45.523 10.075 119.832 1 125.08 207 ASP B O 1
ATOM 4432 N N . CYS B 1 210 ? 47.679 10.354 120.427 1 123.53 208 CYS B N 1
ATOM 4433 C CA . CYS B 1 210 ? 47.799 11.748 120.023 1 122.54 208 CYS B CA 1
ATOM 4434 C C . CYS B 1 210 ? 47.317 12.011 118.602 1 121.92 208 CYS B C 1
ATOM 4435 O O . CYS B 1 210 ? 46.531 12.937 118.392 1 122.05 208 CYS B O 1
ATOM 4438 N N . LEU B 1 211 ? 47.778 11.196 117.632 1 120.96 209 LEU B N 1
ATOM 4439 C CA . LEU B 1 211 ? 47.407 11.353 116.233 1 120.24 209 LEU B CA 1
ATOM 4440 C C . LEU B 1 211 ? 45.917 11.165 116.035 1 119.94 209 LEU B C 1
ATOM 4441 O O . LEU B 1 211 ? 45.291 12.03 115.435 1 120.14 209 LEU B O 1
ATOM 4446 N N . SER B 1 212 ? 45.334 10.074 116.56 1 119.37 210 SER B N 1
ATOM 4447 C CA . SER B 1 212 ? 43.897 9.833 116.391 1 119.3 210 SER B CA 1
ATOM 4448 C C . SER B 1 212 ? 43.026 10.911 117.036 1 118.47 210 SER B C 1
ATOM 4449 O O . SER B 1 212 ? 41.881 11.069 116.627 1 118.72 210 SER B O 1
ATOM 4452 N N . ASN B 1 213 ? 43.566 11.669 118.011 1 117.39 211 ASN B N 1
ATOM 4453 C CA . ASN B 1 213 ? 42.831 12.769 118.629 1 117.04 211 ASN B CA 1
ATOM 4454 C C . ASN B 1 213 ? 42.837 13.959 117.697 1 115.01 211 ASN B C 1
ATOM 4455 O O . ASN B 1 213 ? 41.791 14.57 117.491 1 115.18 211 ASN B O 1
ATOM 4460 N N . MET B 1 214 ? 44.006 14.276 117.101 1 112.81 212 MET B N 1
ATOM 4461 C CA . MET B 1 214 ? 44.143 15.377 116.156 1 111.25 212 MET B CA 1
ATOM 4462 C C . MET B 1 214 ? 43.211 15.163 114.971 1 109.68 212 MET B C 1
ATOM 4463 O O . MET B 1 214 ? 42.479 16.069 114.6 1 109.47 212 MET B O 1
ATOM 4468 N N . VAL B 1 215 ? 43.165 13.929 114.458 1 108.49 213 VAL B N 1
ATOM 4469 C CA . VAL B 1 215 ? 42.325 13.554 113.327 1 107.78 213 VAL B CA 1
ATOM 4470 C C . VAL B 1 215 ? 40.849 13.673 113.671 1 106.87 213 VAL B C 1
ATOM 4471 O O . VAL B 1 215 ? 40.109 14.333 112.951 1 107.01 213 VAL B O 1
ATOM 4475 N N . ASN B 1 216 ? 40.433 13.098 114.796 1 105.85 214 ASN B N 1
ATOM 4476 C CA . ASN B 1 216 ? 39.037 13.139 115.224 1 105.29 214 ASN B CA 1
ATOM 4477 C C . ASN B 1 216 ? 38.518 14.56 115.5 1 104.24 214 ASN B C 1
ATOM 4478 O O . ASN B 1 216 ? 37.426 14.914 115.044 1 104.18 214 ASN B O 1
ATOM 4483 N N . LYS B 1 217 ? 39.293 15.358 116.256 1 103 215 LYS B N 1
ATOM 4484 C CA . LYS B 1 217 ? 38.921 16.72 116.614 1 101.95 215 LYS B CA 1
ATOM 4485 C C . LYS B 1 217 ? 38.924 17.651 115.42 1 100.89 215 LYS B C 1
ATOM 4486 O O . LYS B 1 217 ? 38.089 18.541 115.352 1 100.82 215 LYS B O 1
ATOM 4492 N N . THR B 1 218 ? 39.864 17.466 114.488 1 100.12 216 THR B N 1
ATOM 4493 C CA . THR B 1 218 ? 39.939 18.323 113.307 1 99.84 216 THR B CA 1
ATOM 4494 C C . THR B 1 218 ? 38.788 18.018 112.368 1 99.54 216 THR B C 1
ATOM 4495 O O . THR B 1 218 ? 38.159 18.945 111.865 1 99.2 216 THR B O 1
ATOM 4499 N N . THR B 1 219 ? 38.481 16.727 112.162 1 99.57 217 THR B N 1
ATOM 4500 C CA . THR B 1 219 ? 37.365 16.349 111.296 1 100.26 217 THR B CA 1
ATOM 4501 C C . THR B 1 219 ? 36.003 16.675 111.917 1 101.65 217 THR B C 1
ATOM 4502 O O . THR B 1 219 ? 35.084 17.044 111.187 1 101.8 217 THR B O 1
ATOM 4506 N N . SER B 1 220 ? 35.868 16.559 113.252 1 102.42 218 SER B N 1
ATOM 4507 C CA . SER B 1 220 ? 34.604 16.891 113.903 1 103.3 218 SER B CA 1
ATOM 4508 C C . SER B 1 220 ? 34.336 18.386 113.776 1 104.12 218 SER B C 1
ATOM 4509 O O . SER B 1 220 ? 33.202 18.782 113.503 1 104.56 218 SER B O 1
ATOM 4512 N N . ALA B 1 221 ? 35.381 19.213 113.959 1 104.18 219 ALA B N 1
ATOM 4513 C CA . ALA B 1 221 ? 35.257 20.668 113.854 1 104.72 219 ALA B CA 1
ATOM 4514 C C . ALA B 1 221 ? 34.85 21.048 112.431 1 105.18 219 ALA B C 1
ATOM 4515 O O . ALA B 1 221 ? 33.92 21.827 112.233 1 105.33 219 ALA B O 1
ATOM 4517 N N . CYS B 1 222 ? 35.495 20.416 111.453 1 105.24 220 CYS B N 1
ATOM 4518 C CA . CYS B 1 222 ? 35.28 20.604 110.04 1 105.65 220 CYS B CA 1
ATOM 4519 C C . CYS B 1 222 ? 33.848 20.248 109.645 1 105.77 220 CYS B C 1
ATOM 4520 O O . CYS B 1 222 ? 33.202 20.993 108.907 1 105.68 220 CYS B O 1
ATOM 4523 N N . ASN B 1 223 ? 33.359 19.111 110.153 1 105.78 221 ASN B N 1
ATOM 4524 C CA . ASN B 1 223 ? 32.027 18.604 109.87 1 106.21 221 ASN B CA 1
ATOM 4525 C C . ASN B 1 223 ? 30.96 19.541 110.391 1 106.68 221 ASN B C 1
ATOM 4526 O O . ASN B 1 223 ? 29.968 19.775 109.705 1 106.81 221 ASN B O 1
ATOM 4531 N N . THR B 1 224 ? 31.168 20.089 111.594 1 106.84 222 THR B N 1
ATOM 4532 C CA . THR B 1 224 ? 30.235 21.005 112.252 1 107.37 222 THR B CA 1
ATOM 4533 C C . THR B 1 224 ? 29.931 22.205 111.362 1 107.64 222 THR B C 1
ATOM 4534 O O . THR B 1 224 ? 28.772 22.568 111.174 1 107.73 222 THR B O 1
ATOM 4538 N N . ARG B 1 225 ? 30.984 22.768 110.765 1 107.57 223 ARG B N 1
ATOM 4539 C CA . ARG B 1 225 ? 30.922 23.902 109.857 1 107.87 223 ARG B CA 1
ATOM 4540 C C . ARG B 1 225 ? 30.141 23.507 108.595 1 109.2 223 ARG B C 1
ATOM 4541 O O . ARG B 1 225 ? 29.225 24.223 108.195 1 109.35 223 ARG B O 1
ATOM 4549 N N . MET B 1 226 ? 30.463 22.335 108.019 1 110.06 224 MET B N 1
ATOM 4550 C CA . MET B 1 226 ? 29.831 21.8 106.817 1 111.36 224 MET B CA 1
ATOM 4551 C C . MET B 1 226 ? 28.334 21.592 106.979 1 111.66 224 MET B C 1
ATOM 4552 O O . MET B 1 226 ? 27.586 21.866 106.041 1 111.77 224 MET B O 1
ATOM 4557 N N . ILE B 1 227 ? 27.884 21.118 108.153 1 111.71 225 ILE B N 1
ATOM 4558 C CA . ILE B 1 227 ? 26.451 20.866 108.36 1 112.26 225 ILE B CA 1
ATOM 4559 C C . ILE B 1 227 ? 25.62 22.13 108.674 1 112.58 225 ILE B C 1
ATOM 4560 O O . ILE B 1 227 ? 24.413 22.031 108.877 1 112.58 225 ILE B O 1
ATOM 4565 N N . GLY B 1 228 ? 26.249 23.295 108.67 1 112.82 226 GLY B N 1
ATOM 4566 C CA . GLY B 1 228 ? 25.55 24.552 108.878 1 113.58 226 GLY B CA 1
ATOM 4567 C C . GLY B 1 228 ? 25.102 24.846 110.29 1 114.16 226 GLY B C 1
ATOM 4568 O O . GLY B 1 228 ? 24.054 25.472 110.485 1 114.46 226 GLY B O 1
ATOM 4569 N N . GLU B 1 229 ? 25.889 24.425 111.288 1 114.09 227 GLU B N 1
ATOM 4570 C CA . GLU B 1 229 ? 25.57 24.745 112.682 1 114.65 227 GLU B CA 1
ATOM 4571 C C . GLU B 1 229 ? 25.754 26.254 112.881 1 114.65 227 GLU B C 1
ATOM 4572 O O . GLU B 1 229 ? 26.672 26.808 112.272 1 115.03 227 GLU B O 1
ATOM 4578 N N . ASN B 1 230 ? 24.885 26.936 113.676 1 114.13 228 ASN B N 1
ATOM 4579 C CA . ASN B 1 230 ? 25.019 28.398 113.891 1 114.15 228 ASN B CA 1
ATOM 4580 C C . ASN B 1 230 ? 26.165 28.658 114.865 1 114.28 228 ASN B C 1
ATOM 4581 O O . ASN B 1 230 ? 25.946 28.975 116.033 1 114.46 228 ASN B O 1
ATOM 4586 N N . MET B 1 231 ? 27.398 28.481 114.38 1 114.02 229 MET B N 1
ATOM 4587 C CA . MET B 1 231 ? 28.64 28.616 115.12 1 114.13 229 MET B CA 1
ATOM 4588 C C . MET B 1 231 ? 29.644 29.195 114.17 1 114.22 229 MET B C 1
ATOM 4589 O O . MET B 1 231 ? 29.955 28.565 113.156 1 114.62 229 MET B O 1
ATOM 4594 N N . PRO B 1 232 ? 30.193 30.37 114.474 1 113.82 230 PRO B N 1
ATOM 4595 C CA . PRO B 1 232 ? 31.244 30.912 113.615 1 113.69 230 PRO B CA 1
ATOM 4596 C C . PRO B 1 232 ? 32.557 30.152 113.812 1 113.48 230 PRO B C 1
ATOM 4597 O O . PRO B 1 232 ? 32.796 29.488 114.831 1 113.7 230 PRO B O 1
ATOM 4601 N N . ALA B 1 233 ? 33.388 30.218 112.795 1 113.04 231 ALA B N 1
ATOM 4602 C CA . ALA B 1 233 ? 34.693 29.585 112.81 1 113.42 231 ALA B CA 1
ATOM 4603 C C . ALA B 1 233 ? 35.718 30.667 112.535 1 113.64 231 ALA B C 1
ATOM 4604 O O . ALA B 1 233 ? 35.449 31.571 111.735 1 114.27 231 ALA B O 1
ATOM 4606 N N . MET B 1 234 ? 36.879 30.599 113.188 1 112.96 232 MET B N 1
ATOM 4607 C CA . MET B 1 234 ? 37.91 31.596 112.955 1 113.04 232 MET B CA 1
ATOM 4608 C C . MET B 1 234 ? 38.681 31.231 111.697 1 112.27 232 MET B C 1
ATOM 4609 O O . MET B 1 234 ? 39.553 30.369 111.735 1 112.38 232 MET B O 1
ATOM 4614 N N . SER B 1 235 ? 38.298 31.836 110.569 1 111.43 233 SER B N 1
ATOM 4615 C CA . SER B 1 235 ? 38.909 31.579 109.273 1 111.46 233 SER B CA 1
ATOM 4616 C C . SER B 1 235 ? 40.285 32.23 109.136 1 111.59 233 SER B C 1
ATOM 4617 O O . SER B 1 235 ? 40.567 33.206 109.816 1 111.87 233 SER B O 1
ATOM 4620 N N . VAL B 1 236 ? 41.126 31.714 108.239 1 111.31 234 VAL B N 1
ATOM 4621 C CA . VAL B 1 236 ? 42.42 32.318 107.945 1 111.62 234 VAL B CA 1
ATOM 4622 C C . VAL B 1 236 ? 42.423 32.62 106.458 1 112.33 234 VAL B C 1
ATOM 4623 O O . VAL B 1 236 ? 42.293 31.699 105.65 1 112.66 234 VAL B O 1
ATOM 4627 N N . ALA B 1 237 ? 42.549 33.913 106.095 1 112.37 235 ALA B N 1
ATOM 4628 C CA . ALA B 1 237 ? 42.518 34.387 104.709 1 112.72 235 ALA B CA 1
ATOM 4629 C C . ALA B 1 237 ? 41.206 33.996 104.023 1 112.57 235 ALA B C 1
ATOM 4630 O O . ALA B 1 237 ? 41.218 33.467 102.91 1 112.76 235 ALA B O 1
ATOM 4632 N N . LYS B 1 238 ? 40.079 34.217 104.734 1 112.08 236 LYS B N 1
ATOM 4633 C CA . LYS B 1 238 ? 38.703 33.943 104.292 1 112.13 236 LYS B CA 1
ATOM 4634 C C . LYS B 1 238 ? 38.348 32.453 104.142 1 110.53 236 LYS B C 1
ATOM 4635 O O . LYS B 1 238 ? 37.227 32.134 103.72 1 110.47 236 LYS B O 1
ATOM 4641 N N . SER B 1 239 ? 39.281 31.544 104.483 1 108.95 237 SER B N 1
ATOM 4642 C CA . SER B 1 239 ? 39.003 30.114 104.394 1 107.64 237 SER B CA 1
ATOM 4643 C C . SER B 1 239 ? 38.795 29.523 105.766 1 106.67 237 SER B C 1
ATOM 4644 O O . SER B 1 239 ? 39.71 29.53 106.583 1 106.63 237 SER B O 1
ATOM 4647 N N . GLY B 1 240 ? 37.586 29.035 106.009 1 105.7 238 GLY B N 1
ATOM 4648 C CA . GLY B 1 240 ? 37.227 28.411 107.268 1 105.21 238 GLY B CA 1
ATOM 4649 C C . GLY B 1 240 ? 37.988 27.121 107.447 1 104.69 238 GLY B C 1
ATOM 4650 O O . GLY B 1 240 ? 38.53 26.872 108.52 1 105.02 238 GLY B O 1
ATOM 4651 N N . ASN B 1 241 ? 38.104 26.329 106.377 1 103.84 239 ASN B N 1
ATOM 4652 C CA . ASN B 1 241 ? 38.841 25.065 106.393 1 103.25 239 ASN B CA 1
ATOM 4653 C C . ASN B 1 241 ? 40.304 25.294 106.639 1 101.46 239 ASN B C 1
ATOM 4654 O O . ASN B 1 241 ? 40.907 24.56 107.414 1 101.4 239 ASN B O 1
ATOM 4659 N N . MET B 1 242 ? 40.876 26.322 106.003 1 100.06 240 MET B N 1
ATOM 4660 C CA . MET B 1 242 ? 42.273 26.669 106.209 1 99.37 240 MET B CA 1
ATOM 4661 C C . MET B 1 242 ? 42.529 27.07 107.665 1 98.17 240 MET B C 1
ATOM 4662 O O . MET B 1 242 ? 43.564 26.713 108.217 1 98.42 240 MET B O 1
ATOM 4667 N N . GLY B 1 243 ? 41.571 27.766 108.27 1 96.82 241 GLY B N 1
ATOM 4668 C CA . GLY B 1 243 ? 41.619 28.172 109.664 1 96.32 241 GLY B CA 1
ATOM 4669 C C . GLY B 1 243 ? 41.546 26.993 110.614 1 95.91 241 GLY B C 1
ATOM 4670 O O . GLY B 1 243 ? 42.22 27.001 111.642 1 96.22 241 GLY B O 1
ATOM 4671 N N . ILE B 1 244 ? 40.743 25.962 110.278 1 95.19 242 ILE B N 1
ATOM 4672 C CA . ILE B 1 244 ? 40.603 24.734 111.078 1 94.89 242 ILE B CA 1
ATOM 4673 C C . ILE B 1 244 ? 41.915 23.966 111.013 1 94.52 242 ILE B C 1
ATOM 4674 O O . ILE B 1 244 ? 42.466 23.585 112.038 1 94.32 242 ILE B O 1
ATOM 4679 N N . MET B 1 245 ? 42.436 23.783 109.8 1 94.61 243 MET B N 1
ATOM 4680 C CA . MET B 1 245 ? 43.654 23.03 109.561 1 95.36 243 MET B CA 1
ATOM 4681 C C . MET B 1 245 ? 44.833 23.619 110.306 1 96.48 243 MET B C 1
ATOM 4682 O O . MET B 1 245 ? 45.617 22.888 110.905 1 96.74 243 MET B O 1
ATOM 4687 N N . ALA B 1 246 ? 44.936 24.944 110.303 1 96.96 244 ALA B N 1
ATOM 4688 C CA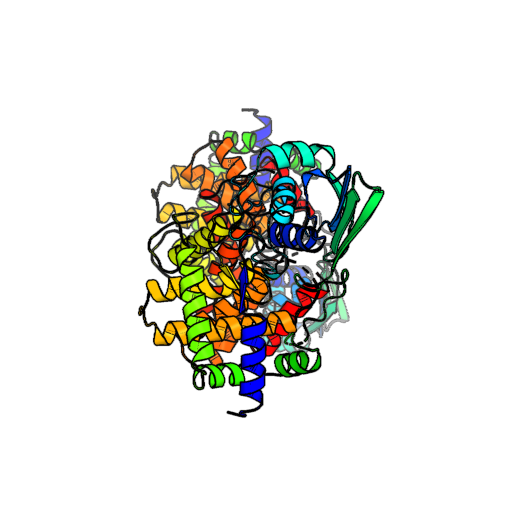 . ALA B 1 246 ? 46.041 25.616 110.963 1 97.82 244 ALA B CA 1
ATOM 4689 C C . ALA B 1 246 ? 45.949 25.59 112.487 1 99.02 244 ALA B C 1
ATOM 4690 O O . ALA B 1 246 ? 46.974 25.78 113.146 1 99.73 244 ALA B O 1
ATOM 4692 N N . THR B 1 247 ? 44.753 25.363 113.058 1 98.99 245 THR B N 1
ATOM 4693 C CA . THR B 1 247 ? 44.597 25.452 114.504 1 99.48 245 THR B CA 1
ATOM 4694 C C . THR B 1 247 ? 44.263 24.138 115.222 1 99.58 245 THR B C 1
ATOM 4695 O O . THR B 1 247 ? 44.984 23.778 116.154 1 99.94 245 THR B O 1
ATOM 4699 N N . LEU B 1 248 ? 43.181 23.441 114.826 1 99.15 246 LEU B N 1
ATOM 4700 C CA . LEU B 1 248 ? 42.732 22.21 115.485 1 99.35 246 LEU B CA 1
ATOM 4701 C C . LEU B 1 248 ? 43.831 21.158 115.767 1 99.69 246 LEU B C 1
ATOM 4702 O O . LEU B 1 248 ? 43.852 20.655 116.89 1 99.68 246 LEU B O 1
ATOM 4707 N N . PRO B 1 249 ? 44.753 20.806 114.835 1 99.62 247 PRO B N 1
ATOM 4708 C CA . PRO B 1 249 ? 45.792 19.825 115.186 1 99.73 247 PRO B CA 1
ATOM 4709 C C . PRO B 1 249 ? 46.686 20.308 116.327 1 100.63 247 PRO B C 1
ATOM 4710 O O . PRO B 1 249 ? 47.161 19.497 117.108 1 100.6 247 PRO B O 1
ATOM 4714 N N . ILE B 1 250 ? 46.91 21.624 116.435 1 101.44 248 ILE B N 1
ATOM 4715 C CA . ILE B 1 250 ? 47.762 22.174 117.489 1 102.76 248 ILE B CA 1
ATOM 4716 C C . ILE B 1 250 ? 47.01 22.242 118.826 1 104.66 248 ILE B C 1
ATOM 4717 O O . ILE B 1 250 ? 47.607 21.998 119.877 1 104.86 248 ILE B O 1
ATOM 4722 N N . ILE B 1 251 ? 45.697 22.522 118.783 1 105.82 249 ILE B N 1
ATOM 4723 C CA . ILE B 1 251 ? 44.854 22.546 119.979 1 107.46 249 ILE B CA 1
ATOM 4724 C C . ILE B 1 251 ? 44.754 21.118 120.535 1 110.05 249 ILE B C 1
ATOM 4725 O O . ILE B 1 251 ? 44.901 20.922 121.739 1 110.17 249 ILE B O 1
ATOM 4730 N N . ALA B 1 252 ? 44.563 20.118 119.646 1 112.21 250 ALA B N 1
ATOM 4731 C CA . ALA B 1 252 ? 44.435 18.701 120.015 1 115.14 250 ALA B CA 1
ATOM 4732 C C . ALA B 1 252 ? 45.764 18.049 120.413 1 118.12 250 ALA B C 1
ATOM 4733 O O . ALA B 1 252 ? 45.767 17.074 121.168 1 118.04 250 ALA B O 1
ATOM 4735 N N . TYR B 1 253 ? 46.885 18.571 119.891 1 120.44 251 TYR B N 1
ATOM 4736 C CA . TYR B 1 253 ? 48.214 18.075 120.245 1 123.11 251 TYR B CA 1
ATOM 4737 C C . TYR B 1 253 ? 48.549 18.548 121.652 1 125.28 251 TYR B C 1
ATOM 4738 O O . TYR B 1 253 ? 49.047 17.76 122.45 1 125.2 251 TYR B O 1
ATOM 4747 N N . ASP B 1 254 ? 48.247 19.832 121.961 1 127.12 252 ASP B N 1
ATOM 4748 C CA . ASP B 1 254 ? 48.463 20.449 123.272 1 129.34 252 ASP B CA 1
ATOM 4749 C C . ASP B 1 254 ? 47.641 19.736 124.351 1 131.03 252 ASP B C 1
ATOM 4750 O O . ASP B 1 254 ? 48.169 19.423 125.412 1 130.66 252 ASP B O 1
ATOM 4755 N N . TYR B 1 255 ? 46.372 19.44 124.051 1 132.71 253 TYR B N 1
ATOM 4756 C CA . TYR B 1 255 ? 45.465 18.726 124.939 1 134.88 253 TYR B CA 1
ATOM 4757 C C . TYR B 1 255 ? 46.034 17.346 125.265 1 135.8 253 TYR B C 1
ATOM 4758 O O . TYR B 1 255 ? 46.012 16.925 126.414 1 135.97 253 TYR B O 1
ATOM 4767 N N . SER B 1 256 ? 46.58 16.657 124.261 1 136.5 254 SER B N 1
ATOM 4768 C CA . SER B 1 256 ? 47.173 15.333 124.465 1 137.58 254 SER B CA 1
ATOM 4769 C C . SER B 1 256 ? 48.615 15.387 125.02 1 138.54 254 SER B C 1
ATOM 4770 O O . SER B 1 256 ? 49.169 14.34 125.351 1 138.8 254 SER B O 1
ATOM 4773 N N . ASN B 1 257 ? 49.235 16.583 125.1 1 138.84 255 ASN B N 1
ATOM 4774 C CA . ASN B 1 257 ? 50.617 16.718 125.558 1 139.68 255 ASN B CA 1
ATOM 4775 C C . ASN B 1 257 ? 50.752 17.526 126.906 1 140.38 255 ASN B C 1
ATOM 4776 O O . ASN B 1 257 ? 50.216 17.063 127.914 1 140.6 255 ASN B O 1
ATOM 4781 N N . GLU B 1 258 ? 51.475 18.686 126.945 1 140.46 256 GLU B N 1
ATOM 4782 C CA . GLU B 1 258 ? 51.7 19.472 128.167 1 140.88 256 GLU B CA 1
ATOM 4783 C C . GLU B 1 258 ? 50.489 20.214 128.726 1 141.06 256 GLU B C 1
ATOM 4784 O O . GLU B 1 258 ? 50.51 20.571 129.904 1 141.39 256 GLU B O 1
ATOM 4790 N N . GLN B 1 259 ? 49.485 20.52 127.879 1 140.68 257 GLN B N 1
ATOM 4791 C CA . GLN B 1 259 ? 48.307 21.337 128.221 1 140.45 257 GLN B CA 1
ATOM 4792 C C . GLN B 1 259 ? 48.747 22.71 128.718 1 140.35 257 GLN B C 1
ATOM 4793 O O . GLN B 1 259 ? 48.227 23.218 129.705 1 140.51 257 GLN B O 1
ATOM 4799 N N . ASN B 1 260 ? 49.731 23.287 128.016 1 140.07 258 ASN B N 1
ATOM 4800 C CA . ASN B 1 260 ? 50.367 24.562 128.295 1 140.38 258 ASN B CA 1
ATOM 4801 C C . ASN B 1 260 ? 49.722 25.614 127.42 1 140.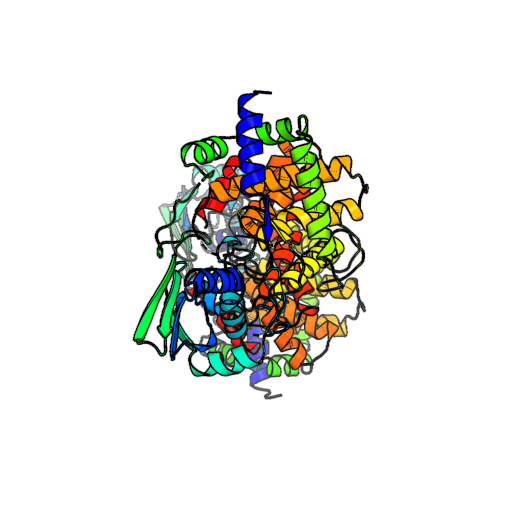04 258 ASN B C 1
ATOM 4802 O O . ASN B 1 260 ? 49.969 25.62 126.219 1 140.12 258 ASN B O 1
ATOM 4807 N N . GLN B 1 261 ? 48.905 26.503 128.003 1 139.61 259 GLN B N 1
ATOM 4808 C CA . GLN B 1 261 ? 48.246 27.547 127.224 1 139.72 259 GLN B CA 1
ATOM 4809 C C . GLN B 1 261 ? 49.236 28.578 126.676 1 139.39 259 GLN B C 1
ATOM 4810 O O . GLN B 1 261 ? 49.023 29.088 125.577 1 139.45 259 GLN B O 1
ATOM 4816 N N . GLU B 1 262 ? 50.332 28.85 127.409 1 138.96 260 GLU B N 1
ATOM 4817 C CA . GLU B 1 262 ? 51.372 29.793 126.985 1 139.04 260 GLU B CA 1
ATOM 4818 C C . GLU B 1 262 ? 52.043 29.32 125.686 1 138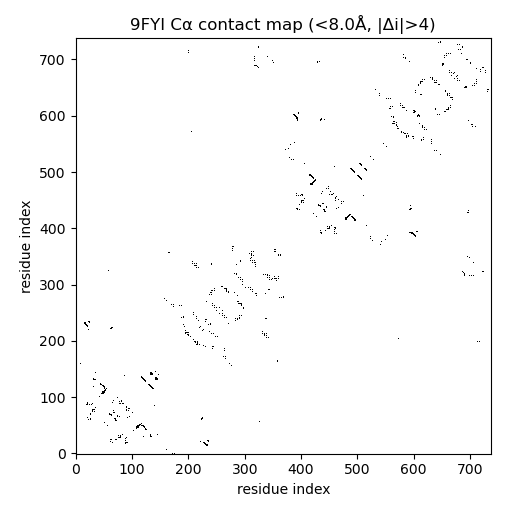.25 260 GLU B C 1
ATOM 4819 O O . GLU B 1 262 ? 52.234 30.115 124.762 1 138.48 260 GLU B O 1
ATOM 4825 N N . LYS B 1 263 ? 52.373 28.022 125.603 1 137.08 261 LYS B N 1
ATOM 4826 C CA . LYS B 1 263 ? 52.985 27.474 124.394 1 136.32 261 LYS B CA 1
ATOM 4827 C C . LYS B 1 263 ? 51.932 27.31 123.298 1 135.69 261 LYS B C 1
ATOM 4828 O O . LYS B 1 263 ? 52.233 27.581 122.139 1 135.92 261 LYS B O 1
ATOM 4834 N N . LEU B 1 264 ? 50.686 26.92 123.664 1 134.62 262 LEU B N 1
ATOM 4835 C CA . LEU B 1 264 ? 49.586 26.765 122.714 1 134.05 262 LEU B CA 1
ATOM 4836 C C . LEU B 1 264 ? 49.341 28.065 121.957 1 133.4 262 LEU B C 1
ATOM 4837 O O . LEU B 1 264 ? 49.227 28.034 120.742 1 133.57 262 LEU B O 1
ATOM 4842 N N . ILE B 1 265 ? 49.331 29.2 122.654 1 132.49 263 ILE B N 1
ATOM 4843 C CA . ILE B 1 265 ? 49.119 30.489 122.01 1 132.08 263 ILE B CA 1
ATOM 4844 C C . ILE B 1 265 ? 50.255 30.804 121.026 1 131.41 263 ILE B C 1
ATOM 4845 O O . ILE B 1 265 ? 49.982 31.194 119.886 1 131.38 263 ILE B O 1
ATOM 4850 N N . LYS B 1 266 ? 51.519 30.608 121.45 1 130.75 264 LYS B N 1
ATOM 4851 C CA . LYS B 1 266 ? 52.666 30.905 120.591 1 130.69 264 LYS B CA 1
ATOM 4852 C C . LYS B 1 266 ? 52.65 30.057 119.33 1 130.49 264 LYS B C 1
ATOM 4853 O O . LYS B 1 266 ? 52.819 30.584 118.228 1 130.55 264 LYS B O 1
ATOM 4859 N N . SER B 1 267 ? 52.407 28.748 119.495 1 130.1 265 SER B N 1
ATOM 4860 C CA . SER B 1 267 ? 52.35 27.78 118.4 1 130.01 265 SER B CA 1
ATOM 4861 C C . SER B 1 267 ? 51.186 28.072 117.443 1 129.41 265 SER B C 1
ATOM 4862 O O . SER B 1 267 ? 51.377 28.018 116.233 1 129.52 265 SER B O 1
ATOM 4865 N N . ILE B 1 268 ? 49.995 28.392 117.982 1 128.63 266 ILE B N 1
ATOM 4866 C CA . ILE B 1 268 ? 48.82 28.731 117.18 1 128.37 266 ILE B CA 1
ATOM 4867 C C . ILE B 1 268 ? 49.107 29.999 116.364 1 128.2 266 ILE B C 1
ATOM 4868 O O . ILE B 1 268 ? 48.803 30.035 115.174 1 128.24 266 ILE B O 1
ATOM 4873 N N . LEU B 1 269 ? 49.726 31.021 116.99 1 127.76 267 LEU B N 1
ATOM 4874 C CA . LEU B 1 269 ? 50.053 32.255 116.28 1 127.69 267 LEU B CA 1
ATOM 4875 C C . LEU B 1 269 ? 51.064 31.985 115.173 1 126.88 267 LEU B C 1
ATOM 4876 O O . LEU B 1 269 ? 50.841 32.395 114.032 1 126.75 267 LEU B O 1
ATOM 4881 N N . LEU B 1 270 ? 52.144 31.241 115.483 1 126.04 268 LEU B N 1
ATOM 4882 C CA . LEU B 1 270 ? 53.175 30.913 114.499 1 125.65 268 LEU B CA 1
ATOM 4883 C C . LEU B 1 270 ? 52.57 30.211 113.278 1 125.32 268 LEU B C 1
ATOM 4884 O O . LEU B 1 270 ? 52.841 30.594 112.139 1 125.3 268 LEU B O 1
ATOM 4889 N N . SER B 1 271 ? 51.661 29.271 113.542 1 124.88 269 SER B N 1
ATOM 4890 C CA . SER B 1 271 ? 50.925 28.511 112.542 1 125.01 269 SER B CA 1
ATOM 4891 C C . SER B 1 271 ? 50.116 29.442 111.634 1 124.97 269 SER B C 1
ATOM 4892 O O . SER B 1 271 ? 50.192 29.331 110.412 1 124.89 269 SER B O 1
ATOM 4895 N N . VAL B 1 272 ? 49.36 30.368 112.238 1 124.9 270 VAL B N 1
ATOM 4896 C CA . VAL B 1 272 ? 48.537 31.321 111.516 1 125.16 270 VAL B CA 1
ATOM 4897 C C . VAL B 1 272 ? 49.406 32.229 110.649 1 125.36 270 VAL B C 1
ATOM 4898 O O . VAL B 1 272 ? 49.077 32.453 109.484 1 125.18 270 VAL B O 1
ATOM 4902 N N . LEU B 1 273 ? 50.537 32.698 111.197 1 125.57 271 LEU B N 1
ATOM 4903 C CA . LEU B 1 273 ? 51.486 33.55 110.485 1 126.44 271 LEU B CA 1
ATOM 4904 C C . LEU B 1 273 ? 52.016 32.843 109.221 1 126.98 271 LEU B C 1
ATOM 4905 O O . LEU B 1 273 ? 51.991 33.42 108.127 1 126.86 271 LEU B O 1
ATOM 4910 N N . VAL B 1 274 ? 52.43 31.567 109.372 1 127.35 272 VAL B N 1
ATOM 4911 C CA . VAL B 1 274 ? 52.931 30.719 108.284 1 128.07 272 VAL B CA 1
ATOM 4912 C C . VAL B 1 274 ? 51.853 30.461 107.218 1 128.6 272 VAL B C 1
ATOM 4913 O O . VAL B 1 274 ? 52.16 30.451 106.026 1 128.55 272 VAL B O 1
ATOM 4917 N N . THR B 1 275 ? 50.593 30.279 107.651 1 128.92 273 THR B N 1
ATOM 4918 C CA . THR B 1 275 ? 49.454 30.038 106.765 1 129.7 273 THR B CA 1
ATOM 4919 C C . THR B 1 275 ? 49.186 31.234 105.847 1 130.47 273 THR B C 1
ATOM 4920 O O . THR B 1 275 ? 49.079 31.06 104.626 1 130.77 273 THR B O 1
ATOM 4924 N N . ILE B 1 276 ? 49.104 32.448 106.431 1 130.52 274 ILE B N 1
ATOM 4925 C CA . ILE B 1 276 ? 48.879 33.687 105.683 1 131.11 274 ILE B CA 1
ATOM 4926 C C . ILE B 1 276 ? 50.024 33.906 104.697 1 131.76 274 ILE B C 1
ATOM 4927 O O . ILE B 1 276 ? 49.781 34.234 103.538 1 131.83 274 ILE B O 1
ATOM 4932 N N . TYR B 1 277 ? 51.26 33.637 105.144 1 132.09 275 TYR B N 1
ATOM 4933 C CA . TYR B 1 277 ? 52.469 33.73 104.345 1 133.17 275 TYR B CA 1
ATOM 4934 C C . TYR B 1 277 ? 52.377 32.846 103.091 1 133.79 275 TYR B C 1
ATOM 4935 O O . TYR B 1 277 ? 52.632 33.318 101.983 1 133.69 275 TYR B O 1
ATOM 4944 N N . ALA B 1 278 ? 51.992 31.575 103.268 1 134.29 276 ALA B N 1
ATOM 4945 C CA . ALA B 1 278 ? 51.856 30.624 102.173 1 135.23 276 ALA B CA 1
ATOM 4946 C C . ALA B 1 278 ? 50.749 31.043 101.211 1 136.23 276 ALA B C 1
ATOM 4947 O O . ALA B 1 278 ? 50.912 30.928 99.995 1 136.04 276 ALA B O 1
ATOM 4949 N N . THR B 1 279 ? 49.637 31.55 101.762 1 137.13 277 THR B N 1
ATOM 4950 C CA . THR B 1 279 ? 48.469 32.013 101.018 1 138.57 277 THR B CA 1
ATOM 4951 C C . THR B 1 279 ? 48.823 33.192 100.115 1 139.99 277 THR B C 1
ATOM 4952 O O . THR B 1 279 ? 48.409 33.239 98.953 1 139.94 277 THR B O 1
ATOM 4956 N N . TYR B 1 280 ? 49.624 34.121 100.647 1 141.08 278 TYR B N 1
ATOM 4957 C CA . TYR B 1 280 ? 50.093 35.307 99.934 1 142.58 278 TYR B CA 1
ATOM 4958 C C . TYR B 1 280 ? 51.018 34.908 98.783 1 143.56 278 TYR B C 1
ATOM 4959 O O . TYR B 1 280 ? 50.913 35.452 97.687 1 143.65 278 TYR B O 1
ATOM 4968 N N . LYS B 1 281 ? 51.884 33.915 99.023 1 144.11 279 LYS B N 1
ATOM 4969 C CA . LYS B 1 281 ? 52.838 33.405 98.047 1 145.05 279 LYS B CA 1
ATOM 4970 C C . LYS B 1 281 ? 52.211 32.595 96.896 1 146.33 279 LYS B C 1
ATOM 4971 O O . LYS B 1 281 ? 52.925 32.272 95.95 1 146.41 279 LYS B O 1
ATOM 4977 N N . SER B 1 282 ? 50.903 32.259 96.958 1 147.21 280 SER B N 1
ATOM 4978 C CA . SER B 1 282 ? 50.285 31.445 95.902 1 148.5 280 SER B CA 1
ATOM 4979 C C . SER B 1 282 ? 48.961 31.975 95.337 1 149.43 280 SER B C 1
ATOM 4980 O O . SER B 1 282 ? 48.22 32.668 96.033 1 149.43 280 SER B O 1
ATOM 4983 N N . SER B 1 283 ? 48.66 31.605 94.068 1 150.08 281 SER B N 1
ATOM 4984 C CA . SER B 1 283 ? 47.425 31.954 93.346 1 151.15 281 SER B CA 1
ATOM 4985 C C . SER B 1 283 ? 46.709 30.682 92.841 1 151.86 281 SER B C 1
ATOM 4986 O O . SER B 1 283 ? 47.372 29.677 92.57 1 152.13 281 SER B O 1
ATOM 4989 N N . TYR B 1 284 ? 45.364 30.736 92.713 1 151.93 282 TYR B N 1
ATOM 4990 C CA . TYR B 1 284 ? 44.516 29.62 92.273 1 152.49 282 TYR B CA 1
ATOM 4991 C C . TYR B 1 284 ? 44.595 28.409 93.203 1 152.93 282 TYR B C 1
ATOM 4992 O O . TYR B 1 284 ? 43.571 27.943 93.702 1 153.13 282 TYR B O 1
ATOM 5001 N N . CYS B 1 289 ? 42.574 21.43 95.292 1 134.42 287 CYS B N 1
ATOM 5002 C CA . CYS B 1 289 ? 42.799 21.539 96.735 1 134.92 287 CYS B CA 1
ATOM 5003 C C . CYS B 1 289 ? 43.92 22.567 97.037 1 134.06 287 CYS B C 1
ATOM 5004 O O . CYS B 1 289 ? 44.824 22.756 96.213 1 134.4 287 CYS B O 1
ATOM 5007 N N . GLY B 1 290 ? 43.822 23.23 98.196 1 132.49 288 GLY B N 1
ATOM 5008 C CA . GLY B 1 290 ? 44.779 24.231 98.654 1 131.24 288 GLY B CA 1
ATOM 5009 C C . GLY B 1 290 ? 44.7 24.554 100.138 1 129.73 288 GLY B C 1
ATOM 5010 O O . GLY B 1 290 ? 45.511 25.331 100.637 1 129.78 288 GLY B O 1
ATOM 5011 N N . CYS B 1 291 ? 43.728 23.977 100.866 1 128.28 289 CYS B N 1
ATOM 5012 C CA . CYS B 1 291 ? 43.576 24.243 102.3 1 127.22 289 CYS B CA 1
ATOM 5013 C C . CYS B 1 291 ? 44.607 23.492 103.105 1 125.06 289 CYS B C 1
ATOM 5014 O O . CYS B 1 291 ? 45.109 24.015 104.085 1 124.83 289 CYS B O 1
ATOM 5017 N N . VAL B 1 292 ? 44.864 22.238 102.743 1 123.44 290 VAL B N 1
ATOM 5018 C CA . VAL B 1 292 ? 45.8 21.403 103.474 1 122.27 290 VAL B CA 1
ATOM 5019 C C . VAL B 1 292 ? 47.247 21.697 103.114 1 121.12 290 VAL B C 1
ATOM 5020 O O . VAL B 1 292 ? 48.108 21.49 103.96 1 121.19 290 VAL B O 1
ATOM 5024 N N . SER B 1 293 ? 47.53 22.205 101.902 1 119.95 291 SER B N 1
ATOM 5025 C CA . SER B 1 293 ? 48.908 22.515 101.538 1 119.16 291 SER B CA 1
ATOM 5026 C C . SER B 1 293 ? 49.388 23.768 102.284 1 118.05 291 SER B C 1
ATOM 5027 O O . SER B 1 293 ? 50.472 23.758 102.856 1 118.17 291 SER B O 1
ATOM 5030 N N . LYS B 1 294 ? 48.552 24.807 102.353 1 116.83 292 LYS B N 1
ATOM 5031 C CA . LYS B 1 294 ? 48.898 26.047 103.047 1 116.14 292 LYS B CA 1
ATOM 5032 C C . LYS B 1 294 ? 48.569 25.994 104.542 1 115.65 292 LYS B C 1
ATOM 5033 O O . LYS B 1 294 ? 49.36 26.451 105.356 1 115.52 292 LYS B O 1
ATOM 5039 N N . GLY B 1 295 ? 47.402 25.469 104.894 1 115.36 293 GLY B N 1
ATOM 5040 C CA . GLY B 1 295 ? 46.975 25.332 106.284 1 115.45 293 GLY B CA 1
ATOM 5041 C C . GLY B 1 295 ? 47.729 24.243 107.027 1 115.25 293 GLY B C 1
ATOM 5042 O O . GLY B 1 295 ? 47.964 24.354 108.228 1 115.36 293 GLY B O 1
ATOM 5043 N N . GLY B 1 296 ? 48.104 23.187 106.316 1 114.8 294 GLY B N 1
ATOM 5044 C CA . GLY B 1 296 ? 48.889 22.096 106.88 1 114.77 294 GLY B CA 1
ATOM 5045 C C . GLY B 1 296 ? 50.343 22.481 107.054 1 114.7 294 GLY B C 1
ATOM 5046 O O . GLY B 1 296 ? 51.015 21.954 107.938 1 114.76 294 GLY B O 1
ATOM 5047 N N . MET B 1 297 ? 50.848 23.41 106.219 1 114.44 295 MET B N 1
ATOM 5048 C CA . MET B 1 297 ? 52.21 23.928 106.353 1 114.61 295 MET B CA 1
ATOM 5049 C C . MET B 1 297 ? 52.312 24.764 107.641 1 114.87 295 MET B C 1
ATOM 5050 O O . MET B 1 297 ? 53.299 24.664 108.363 1 115.21 295 MET B O 1
ATOM 5055 N N . GLY B 1 298 ? 51.27 25.535 107.948 1 114.5 296 GLY B N 1
ATOM 5056 C CA . GLY B 1 298 ? 51.208 26.291 109.188 1 114.64 296 GLY B CA 1
ATOM 5057 C C . GLY B 1 298 ? 51.135 25.345 110.368 1 114.9 296 GLY B C 1
ATOM 5058 O O . GLY B 1 298 ? 51.83 25.534 111.361 1 115.02 296 GLY B O 1
ATOM 5059 N N . ALA B 1 299 ? 50.336 24.285 110.246 1 115.02 297 ALA B N 1
ATOM 5060 C CA . ALA B 1 299 ? 50.186 23.278 111.287 1 115.51 297 ALA B CA 1
ATOM 5061 C C . ALA B 1 299 ? 51.49 22.539 111.566 1 116.07 297 ALA B C 1
ATOM 5062 O O . ALA B 1 299 ? 51.83 22.359 112.726 1 116.06 297 ALA B O 1
ATOM 5064 N N . VAL B 1 300 ? 52.232 22.136 110.524 1 116.57 298 VAL B N 1
ATOM 5065 C CA . VAL B 1 300 ? 53.476 21.398 110.722 1 117.64 298 VAL B CA 1
ATOM 5066 C C . VAL B 1 300 ? 54.533 22.275 111.401 1 119.05 298 VAL B C 1
ATOM 5067 O O . VAL B 1 300 ? 55.209 21.804 112.311 1 119.02 298 VAL B O 1
ATOM 5071 N N . ILE B 1 301 ? 54.599 23.568 111.048 1 120.11 299 ILE B N 1
ATOM 5072 C CA . ILE B 1 301 ? 55.531 24.512 111.672 1 121.39 299 ILE B CA 1
ATOM 5073 C C . ILE B 1 301 ? 55.124 24.8 113.12 1 122.37 299 ILE B C 1
ATOM 5074 O O . ILE B 1 301 ? 55.97 24.786 114.008 1 122.6 299 ILE B O 1
ATOM 5079 N N . GLY B 1 302 ? 53.832 24.995 113.345 1 123.07 300 GLY B N 1
ATOM 5080 C CA . GLY B 1 302 ? 53.277 25.242 114.669 1 124.61 300 GLY B CA 1
ATOM 5081 C C . GLY B 1 302 ? 53.511 24.094 115.635 1 126.23 300 GLY B C 1
ATOM 5082 O O . GLY B 1 302 ? 53.89 24.321 116.785 1 126.49 300 GLY B O 1
ATOM 5083 N N . LEU B 1 303 ? 53.315 22.847 115.165 1 127.11 301 LEU B N 1
ATOM 5084 C CA . LEU B 1 303 ? 53.543 21.631 115.956 1 128.28 301 LEU B CA 1
ATOM 5085 C C . LEU B 1 303 ? 55.035 21.436 116.233 1 129.66 301 LEU B C 1
ATOM 5086 O O . LEU B 1 303 ? 55.404 20.909 117.279 1 129.61 301 LEU B O 1
ATOM 5091 N N . CYS B 1 304 ? 55.887 21.823 115.274 1 130.74 302 CYS B N 1
ATOM 5092 C CA . CYS B 1 304 ? 57.335 21.731 115.403 1 132.31 302 CYS B CA 1
ATOM 5093 C C . CYS B 1 304 ? 57.87 22.746 116.428 1 133.47 302 CYS B C 1
ATOM 5094 O O . CYS B 1 304 ? 58.886 22.486 117.067 1 133.77 302 CYS B O 1
ATOM 5097 N N . TYR B 1 305 ? 57.198 23.894 116.587 1 133.91 303 TYR B N 1
ATOM 5098 C CA . TYR B 1 305 ? 57.601 24.886 117.573 1 134.9 303 TYR B CA 1
ATOM 5099 C C . TYR B 1 305 ? 57.238 24.398 118.978 1 135.33 303 TYR B C 1
ATOM 5100 O O . TYR B 1 305 ? 57.998 24.62 119.917 1 135.56 303 TYR B O 1
ATOM 5109 N N . TYR B 1 306 ? 56.072 23.777 119.132 1 135.35 304 TYR B N 1
ATOM 5110 C CA . TYR B 1 306 ? 55.627 23.257 120.417 1 136.14 304 TYR B CA 1
ATOM 5111 C C . TYR B 1 306 ? 56.565 22.116 120.854 1 137.72 304 TYR B C 1
ATOM 5112 O O . TYR B 1 306 ? 56.982 22.06 122.008 1 138.05 304 TYR B O 1
ATOM 5121 N N . LYS B 1 307 ? 56.929 21.237 119.92 1 138.62 305 LYS B N 1
ATOM 5122 C CA . LYS B 1 307 ? 57.779 20.084 120.203 1 139.89 305 LYS B CA 1
ATOM 5123 C C . LYS B 1 307 ? 59.292 20.379 120.264 1 141.22 305 LYS B C 1
ATOM 5124 O O . LYS B 1 307 ? 60.015 19.624 120.917 1 141.26 305 LYS B O 1
ATOM 5130 N N . ASN B 1 308 ? 59.784 21.438 119.581 1 142.15 306 ASN B N 1
ATOM 5131 C CA . ASN B 1 308 ? 61.232 21.686 119.517 1 143.59 306 ASN B CA 1
ATOM 5132 C C . ASN B 1 308 ? 61.72 23.115 119.816 1 144.37 306 ASN B C 1
ATOM 5133 O O . ASN B 1 308 ? 62.933 23.341 119.896 1 144.49 306 ASN B O 1
ATOM 5138 N N . GLY B 1 309 ? 60.805 24.057 119.95 1 144.69 307 GLY B N 1
ATOM 5139 C CA . GLY B 1 309 ? 61.171 25.444 120.201 1 145.55 307 GLY B CA 1
ATOM 5140 C C . GLY B 1 309 ? 61.598 26.154 118.933 1 146.39 307 GLY B C 1
ATOM 5141 O O . GLY B 1 309 ? 61.149 25.796 117.841 1 146.59 307 GLY B O 1
ATOM 5142 N N . LYS B 1 310 ? 62.488 27.156 119.056 1 146.75 308 LYS B N 1
ATOM 5143 C CA . LYS B 1 310 ? 62.962 27.934 117.904 1 147.41 308 LYS B CA 1
ATOM 5144 C C . LYS B 1 310 ? 64.149 27.314 117.166 1 147.39 308 LYS B C 1
ATOM 5145 O O . LYS B 1 310 ? 64.94 28.043 116.568 1 147.39 308 LYS B O 1
ATOM 5151 N N . ASN B 1 311 ? 64.263 25.979 117.188 1 147.18 309 ASN B N 1
ATOM 5152 C CA . ASN B 1 311 ? 65.333 25.266 116.502 1 147.42 309 ASN B CA 1
ATOM 5153 C C . ASN B 1 311 ? 65.076 25.312 114.994 1 147.23 309 ASN B C 1
ATOM 5154 O O . ASN B 1 311 ? 64.305 24.5 114.485 1 147.45 309 ASN B O 1
ATOM 5159 N N . ILE B 1 312 ? 65.725 26.256 114.288 1 146.71 310 ILE B N 1
ATOM 5160 C CA . ILE B 1 312 ? 65.574 26.447 112.845 1 146.93 310 ILE B CA 1
ATOM 5161 C C . ILE B 1 312 ? 65.959 25.202 112.054 1 147.07 310 ILE B C 1
ATOM 5162 O O . ILE B 1 312 ? 65.271 24.863 111.093 1 147.51 310 ILE B O 1
ATOM 5167 N N . LYS B 1 313 ? 67.011 24.494 112.476 1 146.48 311 LYS B N 1
ATOM 5168 C CA . LYS B 1 313 ? 67.458 23.277 111.794 1 146.4 311 LYS B CA 1
ATOM 5169 C C . LYS B 1 313 ? 66.359 22.196 111.764 1 145.46 311 LYS B C 1
ATOM 5170 O O . LYS B 1 313 ? 66.22 21.476 110.773 1 145.46 311 LYS B O 1
ATOM 5176 N N . LYS B 1 314 ? 65.552 22.129 112.832 1 144.59 312 LYS B N 1
ATOM 5177 C CA . LYS B 1 314 ? 64.448 21.184 112.943 1 144.31 312 LYS B CA 1
ATOM 5178 C C . LYS B 1 314 ? 63.155 21.703 112.299 1 143.54 312 LYS B C 1
ATOM 5179 O O . LYS B 1 314 ? 62.361 20.909 111.798 1 143.76 312 LYS B O 1
ATOM 5185 N N . LEU B 1 315 ? 62.952 23.021 112.295 1 142.5 313 LEU B N 1
ATOM 5186 C CA . LEU B 1 315 ? 61.796 23.617 111.635 1 142.06 313 LEU B CA 1
ATOM 5187 C C . LEU B 1 315 ? 61.938 23.465 110.12 1 141.38 313 LEU B C 1
ATOM 5188 O O . LEU B 1 315 ? 60.945 23.233 109.441 1 141.67 313 LEU B O 1
ATOM 5193 N N . ASP B 1 316 ? 63.166 23.585 109.588 1 140.46 314 ASP B N 1
ATOM 5194 C CA . ASP B 1 316 ? 63.429 23.425 108.16 1 140.1 314 ASP B CA 1
ATOM 5195 C C . ASP B 1 316 ? 63.275 21.974 107.73 1 138.89 314 ASP B C 1
ATOM 5196 O O . ASP B 1 316 ? 62.856 21.723 106.608 1 138.88 314 ASP B O 1
ATOM 5201 N N . SER B 1 317 ? 63.611 21.022 108.61 1 137.84 315 SER B N 1
ATOM 5202 C CA . SER B 1 317 ? 63.466 19.598 108.322 1 137.29 315 SER B CA 1
ATOM 5203 C C . SER B 1 317 ? 61.983 19.223 108.23 1 136.4 315 SER B C 1
ATOM 5204 O O . SER B 1 317 ? 61.597 18.452 107.35 1 136.91 315 SER B O 1
ATOM 5207 N N . ALA B 1 318 ? 61.16 19.783 109.134 1 134.88 316 ALA B N 1
ATOM 5208 C CA . ALA B 1 318 ? 59.72 19.556 109.187 1 133.7 316 ALA B CA 1
ATOM 5209 C C . ALA B 1 318 ? 59.038 20.052 107.927 1 132.62 316 ALA B C 1
ATOM 5210 O O . ALA B 1 318 ? 58.119 19.407 107.447 1 132.78 316 ALA B O 1
ATOM 5212 N N . ALA B 1 319 ? 59.485 21.181 107.381 1 131.69 317 ALA B N 1
ATOM 5213 C CA . ALA B 1 319 ? 58.906 21.738 106.163 1 131.51 317 ALA B CA 1
ATOM 5214 C C . ALA B 1 319 ? 59.243 20.888 104.936 1 131.27 317 ALA B C 1
ATOM 5215 O O . ALA B 1 319 ? 58.379 20.679 104.086 1 131.37 317 ALA B O 1
ATOM 5217 N N . ARG B 1 320 ? 60.49 20.395 104.843 1 130.78 318 ARG B N 1
ATOM 5218 C CA . ARG B 1 320 ? 60.914 19.561 103.715 1 130.74 318 ARG B CA 1
ATOM 5219 C C . ARG B 1 320 ? 60.195 18.22 103.736 1 129.71 318 ARG B C 1
ATOM 5220 O O . ARG B 1 320 ? 59.847 17.698 102.679 1 129.81 318 ARG B O 1
ATOM 5228 N N . THR B 1 321 ? 60.004 17.644 104.934 1 128.48 319 THR B N 1
ATOM 5229 C CA . THR B 1 321 ? 59.339 16.356 105.061 1 127.67 319 THR B CA 1
ATOM 5230 C C . THR B 1 321 ? 57.868 16.5 104.722 1 127.24 319 THR B C 1
ATOM 5231 O O . THR B 1 321 ? 57.346 15.683 103.971 1 127.54 319 THR B O 1
ATOM 5235 N N . PHE B 1 322 ? 57.213 17.571 105.196 1 126.47 320 PHE B N 1
ATOM 5236 C CA . PHE B 1 322 ? 55.804 17.812 104.886 1 126.26 320 PHE B CA 1
ATOM 5237 C C . PHE B 1 322 ? 55.607 18.084 103.402 1 126.43 320 PHE B C 1
ATOM 5238 O O . PHE B 1 322 ? 54.615 17.649 102.83 1 126.48 320 PHE B O 1
ATOM 5246 N N . THR B 1 323 ? 56.539 18.804 102.778 1 126.51 321 THR B N 1
ATOM 5247 C CA . THR B 1 323 ? 56.456 19.095 101.345 1 127.13 321 THR B CA 1
ATOM 5248 C C . THR B 1 323 ? 56.662 17.822 100.505 1 128.1 321 THR B C 1
ATOM 5249 O O . THR B 1 323 ? 56.074 17.69 99.433 1 128 321 THR B O 1
ATOM 5253 N N . ALA B 1 324 ? 57.475 16.878 101.003 1 128.87 322 ALA B N 1
ATOM 5254 C CA . ALA B 1 324 ? 57.705 15.613 100.318 1 130.18 322 ALA B CA 1
ATOM 5255 C C . ALA B 1 324 ? 56.451 14.745 100.391 1 131.54 322 ALA B C 1
ATOM 5256 O O . ALA B 1 324 ? 56.057 14.14 99.395 1 131.56 322 ALA B O 1
ATOM 5258 N N . ASN B 1 325 ? 55.804 14.723 101.568 1 132.68 323 ASN B N 1
ATOM 5259 C CA . ASN B 1 325 ? 54.601 13.949 101.847 1 134.22 323 ASN B CA 1
ATOM 5260 C C . ASN B 1 325 ? 53.367 14.833 101.673 1 135.45 323 ASN B C 1
ATOM 5261 O O . ASN B 1 325 ? 52.482 14.864 102.53 1 135.34 323 ASN B O 1
ATOM 5266 N N . LEU B 1 326 ? 53.341 15.59 100.578 1 136.5 324 LEU B N 1
ATOM 5267 C CA . LEU B 1 326 ? 52.249 16.499 100.318 1 138.23 324 LEU B CA 1
ATOM 5268 C C . LEU B 1 326 ? 50.995 15.728 99.939 1 140.49 324 LEU B C 1
ATOM 5269 O O . LEU B 1 326 ? 51.044 14.847 99.076 1 140.84 324 LEU B O 1
ATOM 5274 N N . PRO B 1 327 ? 49.858 16.051 100.589 1 141.89 325 PRO B N 1
ATOM 5275 C CA . PRO B 1 327 ? 48.595 15.344 100.293 1 143.14 325 PRO B CA 1
ATOM 5276 C C . PRO B 1 327 ? 48.09 15.445 98.826 1 145.05 325 PRO B C 1
ATOM 5277 O O . PRO B 1 327 ? 48.79 15.963 97.959 1 145.24 325 PRO B O 1
ATOM 5281 N N . GLY B 1 328 ? 46.899 14.906 98.552 1 146.26 326 GLY B N 1
ATOM 5282 C CA . GLY B 1 328 ? 46.296 14.927 97.221 1 147.76 326 GLY B CA 1
ATOM 5283 C C . GLY B 1 328 ? 46.072 16.315 96.645 1 149.27 326 GLY B C 1
ATOM 5284 O O . GLY B 1 328 ? 45.759 17.263 97.375 1 149.52 326 GLY B O 1
ATOM 5285 N N . ILE B 1 329 ? 46.244 16.443 95.316 1 149.97 327 ILE B N 1
ATOM 5286 C CA . ILE B 1 329 ? 46.088 17.707 94.589 1 150.86 327 ILE B CA 1
ATOM 5287 C C . ILE B 1 329 ? 44.622 18.061 94.318 1 151.52 327 ILE B C 1
ATOM 5288 O O . ILE B 1 329 ? 44.275 19.241 94.245 1 151.77 327 ILE B O 1
ATOM 5290 N N . ILE B 1 330 ? 43.767 17.048 94.159 1 151.56 328 ILE B N 1
ATOM 5291 C CA . ILE B 1 330 ? 42.36 17.27 93.866 1 152.18 328 ILE B CA 1
ATOM 5292 C C . ILE B 1 330 ? 41.556 17.748 95.074 1 152.76 328 ILE B C 1
ATOM 5293 O O . ILE B 1 330 ? 41.806 17.303 96.19 1 152.87 328 ILE B O 1
ATOM 5295 N N . CYS B 1 331 ? 40.587 18.654 94.85 1 152.98 329 CYS B N 1
ATOM 5296 C CA . CYS B 1 331 ? 39.702 19.113 95.918 1 153.73 329 CYS B CA 1
ATOM 5297 C C . CYS B 1 331 ? 38.618 18.057 96.029 1 153.69 329 CYS B C 1
ATOM 5298 O O . CYS B 1 331 ? 37.876 17.818 95.068 1 153.8 329 CYS B O 1
ATOM 5301 N N . ASP B 1 332 ? 38.551 17.394 97.183 1 153.2 330 ASP B N 1
ATOM 5302 C CA . ASP B 1 332 ? 37.597 16.315 97.38 1 153.03 330 ASP B CA 1
ATOM 5303 C C . ASP B 1 332 ? 36.141 16.797 97.442 1 152.09 330 ASP B C 1
ATOM 5304 O O . ASP B 1 332 ? 35.779 17.633 98.281 1 152.28 330 ASP B O 1
ATOM 5306 N N . GLY B 1 333 ? 35.331 16.266 96.531 1 150.72 331 GLY B N 1
ATOM 5307 C CA . GLY B 1 333 ? 33.925 16.623 96.421 1 149.91 331 GLY B CA 1
ATOM 5308 C C . GLY B 1 333 ? 33.002 16.043 97.476 1 148.42 331 GLY B C 1
ATOM 5309 O O . GLY B 1 333 ? 33.413 15.239 98.319 1 148.45 331 GLY B O 1
ATOM 5310 N N . GLY B 1 334 ? 31.744 16.469 97.42 1 146.85 332 GLY B N 1
ATOM 5311 C CA . GLY B 1 334 ? 30.705 16.032 98.344 1 145.66 332 GLY B CA 1
ATOM 5312 C C . GLY B 1 334 ? 30.717 16.718 99.698 1 143.82 332 GLY B C 1
ATOM 5313 O O . GLY B 1 334 ? 29.811 16.487 100.505 1 143.98 332 GLY B O 1
ATOM 5314 N N . LYS B 1 335 ? 31.752 17.562 99.957 1 141.77 333 LYS B N 1
ATOM 5315 C CA . LYS B 1 335 ? 31.993 18.294 101.207 1 140.16 333 LYS B CA 1
ATOM 5316 C C . LYS B 1 335 ? 32.485 17.357 102.314 1 137.83 333 LYS B C 1
ATOM 5317 O O . LYS B 1 335 ? 33.341 17.747 103.113 1 137.97 333 LYS B O 1
ATOM 5319 N N . VAL B 1 336 ? 31.976 16.104 102.325 1 135.37 334 VAL B N 1
ATOM 5320 C CA . VAL B 1 336 ? 32.406 15.025 103.218 1 133.25 334 VAL B CA 1
ATOM 5321 C C . VAL B 1 336 ? 33.889 14.724 102.944 1 130.26 334 VAL B C 1
ATOM 5322 O O . VAL B 1 336 ? 34.648 14.489 103.885 1 130.45 334 VAL B O 1
ATOM 5326 N N . GLY B 1 337 ? 34.287 14.774 101.669 1 127.3 335 GLY B N 1
ATOM 5327 C CA . GLY B 1 337 ? 35.661 14.568 101.243 1 125.01 335 GLY B CA 1
ATOM 5328 C C . GLY B 1 337 ? 36.634 15.584 101.805 1 122.24 335 GLY B C 1
ATOM 5329 O O . GLY B 1 337 ? 37.825 15.294 101.921 1 122.4 335 GLY B O 1
ATOM 5330 N N . CYS B 1 338 ? 36.148 16.776 102.17 1 119.7 336 CYS B N 1
ATOM 5331 C CA . CYS B 1 338 ? 37.004 17.802 102.762 1 117.63 336 CYS B CA 1
ATOM 5332 C C . CYS B 1 338 ? 37.431 17.473 104.171 1 114.21 336 CYS B C 1
ATOM 5333 O O . CYS B 1 338 ? 38.559 17.78 104.546 1 114.12 336 CYS B O 1
ATOM 5336 N N . ALA B 1 339 ? 36.581 16.772 104.93 1 111.29 337 ALA B N 1
ATOM 5337 C CA . ALA B 1 339 ? 36.947 16.328 106.267 1 109.03 337 ALA B CA 1
ATOM 5338 C C . ALA B 1 339 ? 38.112 15.329 106.162 1 106.65 337 ALA B C 1
ATOM 5339 O O . ALA B 1 339 ? 39.104 15.475 106.871 1 106.78 337 ALA B O 1
ATOM 5341 N N . LEU B 1 340 ? 38.036 14.412 105.179 1 104.34 338 LEU B N 1
ATOM 5342 C CA . LEU B 1 340 ? 39.029 13.389 104.874 1 102.54 338 LEU B CA 1
ATOM 5343 C C . LEU B 1 340 ? 40.36 14.025 104.445 1 100.71 338 LEU B C 1
ATOM 5344 O O . LEU B 1 340 ? 41.424 13.518 104.786 1 100.23 338 LEU B O 1
ATOM 5349 N N . LYS B 1 341 ? 40.297 15.134 103.702 1 99.71 339 LYS B N 1
ATOM 5350 C CA . LYS B 1 341 ? 41.48 15.857 103.257 1 99.17 339 LYS B CA 1
ATOM 5351 C C . LYS B 1 341 ? 42.189 16.487 104.458 1 97.64 339 LYS B C 1
ATOM 5352 O O . LYS B 1 341 ? 43.412 16.406 104.551 1 97.66 339 LYS B O 1
ATOM 5358 N N . LEU B 1 342 ? 41.423 17.055 105.406 1 96.16 340 LEU B N 1
ATOM 5359 C CA . LEU B 1 342 ? 42 17.629 106.622 1 95.36 340 LEU B CA 1
ATOM 5360 C C . LEU B 1 342 ? 42.626 16.533 107.475 1 94.49 340 LEU B C 1
ATOM 5361 O O . LEU B 1 342 ? 43.7 16.733 108.025 1 94.23 340 LEU B O 1
ATOM 5366 N N . ALA B 1 343 ? 41.976 15.366 107.56 1 94.11 341 ALA B N 1
ATOM 5367 C CA . ALA B 1 343 ? 42.491 14.206 108.288 1 94.23 341 ALA B CA 1
ATOM 5368 C C . ALA B 1 343 ? 43.825 13.749 107.694 1 94.44 341 ALA B C 1
ATOM 5369 O O . ALA B 1 343 ? 44.73 13.381 108.434 1 94.47 341 ALA B O 1
ATOM 5371 N N . SER B 1 344 ? 43.953 13.792 106.364 1 94.52 342 SER B N 1
ATOM 5372 C CA . SER B 1 344 ? 45.188 13.436 105.681 1 95.18 342 SER B CA 1
ATOM 5373 C C . SER B 1 344 ? 46.286 14.442 105.958 1 95.33 342 SER B C 1
ATOM 5374 O O . SER B 1 344 ? 47.426 14.048 106.166 1 95.5 342 SER B O 1
ATOM 5377 N N . GLY B 1 345 ? 45.928 15.722 106.012 1 95.2 343 GLY B N 1
ATOM 5378 C CA . GLY B 1 345 ? 46.846 16.791 106.364 1 95.61 343 GLY B CA 1
ATOM 5379 C C . GLY B 1 345 ? 47.322 16.627 107.795 1 96.22 343 GLY B C 1
ATOM 5380 O O . GLY B 1 345 ? 48.5 16.818 108.074 1 96.89 343 GLY B O 1
ATOM 5381 N N . CYS B 1 346 ? 46.431 16.205 108.706 1 96.05 344 CYS B N 1
ATOM 5382 C CA . CYS B 1 346 ? 46.752 15.91 110.104 1 96.74 344 CYS B CA 1
ATOM 5383 C C . CYS B 1 346 ? 47.84 14.842 110.174 1 97.06 344 CYS B C 1
ATOM 5384 O O . CYS B 1 346 ? 48.764 14.948 110.976 1 97.47 344 CYS B O 1
ATOM 5387 N N . PHE B 1 347 ? 47.711 13.799 109.345 1 96.59 345 PHE B N 1
ATOM 5388 C CA . PHE B 1 347 ? 48.668 12.719 109.307 1 96.72 345 PHE B CA 1
ATOM 5389 C C . PHE B 1 347 ? 49.995 13.215 108.751 1 97.07 345 PHE B C 1
ATOM 5390 O O . PHE B 1 347 ? 51.032 12.95 109.347 1 97.09 345 PHE B O 1
ATOM 5398 N N . ALA B 1 348 ? 49.971 13.938 107.62 1 97.36 346 ALA B N 1
ATOM 5399 C CA . ALA B 1 348 ? 51.196 14.427 106.989 1 98.33 346 ALA B CA 1
ATOM 5400 C C . ALA B 1 348 ? 51.98 15.329 107.906 1 99.48 346 ALA B C 1
ATOM 5401 O O . ALA B 1 348 ? 53.187 15.144 108.025 1 100.1 346 ALA B O 1
ATOM 5403 N N . ALA B 1 349 ? 51.293 16.249 108.608 1 99.69 347 ALA B N 1
ATOM 5404 C CA . ALA B 1 349 ? 51.916 17.181 109.538 1 100.49 347 ALA B CA 1
ATOM 5405 C C . ALA B 1 349 ? 52.494 16.484 110.767 1 101.9 347 ALA B C 1
ATOM 5406 O O . ALA B 1 349 ? 53.622 16.782 111.15 1 101.91 347 ALA B O 1
ATOM 5408 N N . TYR B 1 350 ? 51.751 15.554 111.372 1 103.21 348 TYR B N 1
ATOM 5409 C CA . TYR B 1 350 ? 52.228 14.853 112.558 1 105.38 348 TYR B CA 1
ATOM 5410 C C . TYR B 1 350 ? 53.417 13.966 112.215 1 107.61 348 TYR B C 1
ATOM 5411 O O . TYR B 1 350 ? 54.44 14.024 112.891 1 107.63 348 TYR B O 1
ATOM 5420 N N . SER B 1 351 ? 53.306 13.183 111.136 1 109.19 349 SER B N 1
ATOM 5421 C CA . SER B 1 351 ? 54.372 12.277 110.73 1 110.8 349 SER B CA 1
ATOM 5422 C C . SER B 1 351 ? 55.646 13.007 110.319 1 112.62 349 SER B C 1
ATOM 5423 O O . SER B 1 351 ? 56.731 12.471 110.509 1 112.85 349 SER B O 1
ATOM 5426 N N . SER B 1 352 ? 55.531 14.235 109.804 1 113.85 350 SER B N 1
ATOM 5427 C CA . SER B 1 352 ? 56.705 15.008 109.393 1 115.71 350 SER B CA 1
ATOM 5428 C C . SER B 1 352 ? 57.648 15.372 110.541 1 117.74 350 SER B C 1
ATOM 5429 O O . SER B 1 352 ? 58.819 15.662 110.3 1 117.5 350 SER B O 1
ATOM 5432 N N . LEU B 1 353 ? 57.152 15.338 111.784 1 119.61 351 LEU B N 1
ATOM 5433 C CA . LEU B 1 353 ? 57.971 15.642 112.963 1 121.85 351 LEU B CA 1
ATOM 5434 C C . LEU B 1 353 ? 58.858 14.442 113.398 1 124.71 351 LEU B C 1
ATOM 5435 O O . LEU B 1 353 ? 59.612 14.564 114.364 1 125.05 351 LEU B O 1
ATOM 5440 N N . PHE B 1 354 ? 58.77 13.297 112.707 1 126.5 352 PHE B N 1
ATOM 5441 C CA . PHE B 1 354 ? 59.562 12.12 113.05 1 128.92 352 PHE B CA 1
ATOM 5442 C C . PHE B 1 354 ? 60.481 11.629 111.928 1 130.81 352 PHE B C 1
ATOM 5443 O O . PHE B 1 354 ? 61.138 10.609 112.096 1 130.82 352 PHE B O 1
ATOM 5451 N N . VAL B 1 355 ? 60.506 12.315 110.781 1 132.42 353 VAL B N 1
ATOM 5452 C CA . VAL B 1 355 ? 61.334 11.932 109.643 1 134.55 353 VAL B CA 1
ATOM 5453 C C . VAL B 1 355 ? 62.145 13.143 109.16 1 137.31 353 VAL B C 1
ATOM 5454 O O . VAL B 1 355 ? 61.649 14.272 109.176 1 137.66 353 VAL B O 1
ATOM 5458 N N . ASP B 1 356 ? 63.403 12.92 108.766 1 139.15 354 ASP B N 1
ATOM 5459 C CA . ASP B 1 356 ? 64.245 13.991 108.238 1 141.42 354 ASP B CA 1
ATOM 5460 C C . ASP B 1 356 ? 64.582 13.645 106.781 1 143.32 354 ASP B C 1
ATOM 5461 O O . ASP B 1 356 ? 64.918 12.497 106.484 1 143.22 354 ASP B O 1
ATOM 5466 N N . ILE B 1 357 ? 64.426 14.61 105.863 1 144.82 355 ILE B N 1
ATOM 5467 C CA . ILE B 1 357 ? 64.636 14.347 104.44 1 146.61 355 ILE B CA 1
ATOM 5468 C C . ILE B 1 357 ? 66.032 14.749 103.934 1 148.41 355 ILE B C 1
ATOM 5469 O O . ILE B 1 357 ? 66.52 15.841 104.228 1 148.39 355 ILE B O 1
ATOM 5474 N N . SER B 1 358 ? 66.665 13.847 103.165 1 149.75 356 SER B N 1
ATOM 5475 C CA . SER B 1 358 ? 67.965 14.089 102.544 1 151.44 356 SER B CA 1
ATOM 5476 C C . SER B 1 358 ? 67.752 14.733 101.162 1 152.83 356 SER B C 1
ATOM 5477 O O . SER B 1 358 ? 66.843 14.326 100.428 1 153.09 356 SER B O 1
ATOM 5480 N N . TYR B 1 359 ? 68.596 15.732 100.811 1 153.41 357 TYR B N 1
ATOM 5481 C CA . TYR B 1 359 ? 68.562 16.484 99.545 1 154.23 357 TYR B CA 1
ATOM 5482 C C . TYR B 1 359 ? 67.339 17.42 99.438 1 154.56 357 TYR B C 1
ATOM 5483 O O . TYR B 1 359 ? 66.187 16.982 99.498 1 154.63 357 TYR B O 1
ATOM 5492 N N . ILE B 1 363 ? 62.46 17.908 93.083 1 158.78 361 ILE B N 1
ATOM 5493 C CA . ILE B 1 363 ? 61.5 18.27 94.125 1 159.41 361 ILE B CA 1
ATOM 5494 C C . ILE B 1 363 ? 62.149 18.393 95.519 1 159.88 361 ILE B C 1
ATOM 5495 O O . ILE B 1 363 ? 63.263 17.899 95.727 1 160.04 361 ILE B O 1
ATOM 5497 N N . VAL B 1 364 ? 61.434 19.066 96.467 1 159.81 362 VAL B N 1
ATOM 5498 C CA . VAL B 1 364 ? 61.811 19.339 97.87 1 160.16 362 VAL B CA 1
ATOM 5499 C C . VAL B 1 364 ? 62.937 20.379 97.984 1 160.13 362 VAL B C 1
ATOM 5500 O O . VAL B 1 364 ? 64.075 20.117 97.588 1 160.29 362 VAL B O 1
ATOM 5504 N N . GLY B 1 365 ? 62.607 21.536 98.555 1 159.73 363 GLY B N 1
ATOM 5505 C CA . GLY B 1 365 ? 63.544 22.638 98.746 1 159.79 363 GLY B CA 1
ATOM 5506 C C . GLY B 1 365 ? 64.555 22.408 99.851 1 159.63 363 GLY B C 1
ATOM 5507 O O . GLY B 1 365 ? 64.635 21.307 100.4 1 159.74 363 GLY B O 1
ATOM 5508 N N . LYS B 1 366 ? 65.335 23.445 100.197 1 159.2 364 LYS B N 1
ATOM 5509 C CA . LYS B 1 366 ? 66.361 23.309 101.234 1 159.24 364 LYS B CA 1
ATOM 5510 C C . LYS B 1 366 ? 65.844 23.839 102.571 1 158.75 364 LYS B C 1
ATOM 5511 O O . LYS B 1 366 ? 66.053 23.228 103.617 1 158.89 364 LYS B O 1
ATOM 5517 N N . ASN B 1 367 ? 65.177 24.984 102.533 1 158.06 365 ASN B N 1
ATOM 5518 C CA . ASN B 1 367 ? 64.66 25.624 103.73 1 157.99 365 ASN B CA 1
ATOM 5519 C C . ASN B 1 367 ? 63.146 25.914 103.614 1 157.27 365 ASN B C 1
ATOM 5520 O O . ASN B 1 367 ? 62.552 25.667 102.562 1 157.33 365 ASN B O 1
ATOM 5525 N N . PHE B 1 368 ? 62.528 26.424 104.701 1 156.45 366 PHE B N 1
ATOM 5526 C CA . PHE B 1 368 ? 61.105 26.76 104.777 1 156.12 366 PHE B CA 1
ATOM 5527 C C . PHE B 1 368 ? 60.629 27.683 103.66 1 155.51 366 PHE B C 1
ATOM 5528 O O . PHE B 1 368 ? 59.558 27.454 103.114 1 155.61 366 PHE B O 1
ATOM 5530 N N . LYS B 1 369 ? 61.403 28.721 103.325 1 154.79 367 LYS B N 1
ATOM 5531 C CA . LYS B 1 369 ? 61.012 29.652 102.264 1 154.61 367 LYS B CA 1
ATOM 5532 C C . LYS B 1 369 ? 61.01 28.973 100.89 1 154.13 367 LYS B C 1
ATOM 5533 O O . LYS B 1 369 ? 60.155 29.264 100.057 1 153.96 367 LYS B O 1
ATOM 5539 N N . GLU B 1 370 ? 61.954 28.057 100.664 1 153.8 368 GLU B N 1
ATOM 5540 C CA . GLU B 1 370 ? 62.065 27.336 99.402 1 154.01 368 GLU B CA 1
ATOM 5541 C C . GLU B 1 370 ? 60.911 26.352 99.216 1 153.81 368 GLU B C 1
ATOM 5542 O O . GLU B 1 370 ? 60.408 26.2 98.108 1 153.82 368 GLU B O 1
ATOM 5548 N N . CYS B 1 371 ? 60.475 25.714 100.306 1 153.46 369 CYS B N 1
ATOM 5549 C CA . CYS B 1 371 ? 59.369 24.766 100.308 1 153.64 369 CYS B CA 1
ATOM 5550 C C . CYS B 1 371 ? 58.015 25.438 100.078 1 153.9 369 CYS B C 1
ATOM 5551 O O . CYS B 1 371 ? 57.187 24.891 99.356 1 153.88 369 CYS B O 1
ATOM 5554 N N . VAL B 1 372 ? 57.795 26.626 100.663 1 154.04 370 VAL B N 1
ATOM 5555 C CA . VAL B 1 372 ? 56.56 27.394 100.468 1 154.66 370 VAL B CA 1
ATOM 5556 C C . VAL B 1 372 ? 56.422 27.797 98.982 1 155.28 370 VAL B C 1
ATOM 5557 O O . VAL B 1 372 ? 55.33 27.731 98.419 1 155.22 370 VAL B O 1
ATOM 5561 N N . GLU B 1 373 ? 57.545 28.148 98.336 1 155.82 371 GLU B N 1
ATOM 5562 C CA . GLU B 1 373 ? 57.581 28.51 96.92 1 156.73 371 GLU B CA 1
ATOM 5563 C C . GLU B 1 373 ? 57.357 27.292 96.009 1 157.38 371 GLU B C 1
ATOM 5564 O O . GLU B 1 373 ? 56.78 27.43 94.933 1 157.39 371 GLU B O 1
ATOM 5570 N N . ASN B 1 374 ? 57.789 26.101 96.451 1 157.81 372 ASN B N 1
ATOM 5571 C CA . ASN B 1 374 ? 57.599 24.846 95.722 1 158.74 372 ASN B CA 1
ATOM 5572 C C . ASN B 1 374 ? 56.126 24.45 95.746 1 159.13 372 ASN B C 1
ATOM 5573 O O . ASN B 1 374 ? 55.588 24.021 94.729 1 159.13 372 ASN B O 1
ATOM 5578 N N . ILE B 1 375 ? 55.47 24.608 96.903 1 159.31 373 ILE B N 1
ATOM 5579 C CA . ILE B 1 375 ? 54.051 24.316 97.052 1 159.94 373 ILE B CA 1
ATOM 5580 C C . ILE B 1 375 ? 53.26 25.288 96.179 1 160.65 373 ILE B C 1
ATOM 5581 O O . ILE B 1 375 ? 52.412 24.859 95.399 1 160.57 373 ILE B O 1
ATOM 5586 N N . SER B 1 376 ? 53.601 26.584 96.26 1 161.26 374 SER B N 1
ATOM 5587 C CA . SER B 1 376 ? 52.99 27.661 95.489 1 162.45 374 SER B CA 1
ATOM 5588 C C . SER B 1 376 ? 53.096 27.42 93.971 1 163.72 374 SER B C 1
ATOM 5589 O O . SER B 1 376 ? 52.208 27.822 93.218 1 163.79 374 SER B O 1
ATOM 5592 N N . GLU B 1 377 ? 54.185 26.777 93.533 1 164.5 375 GLU B N 1
ATOM 5593 C CA . GLU B 1 377 ? 54.434 26.453 92.134 1 165.77 375 GLU B CA 1
ATOM 5594 C C . GLU B 1 377 ? 53.498 25.335 91.659 1 166.63 375 GLU B C 1
ATOM 5595 O O . GLU B 1 377 ? 52.966 25.394 90.55 1 166.71 375 GLU B O 1
ATOM 5601 N N . ILE B 1 378 ? 53.286 24.329 92.512 1 167.13 376 ILE B N 1
ATOM 5602 C CA . ILE B 1 378 ? 52.401 23.204 92.222 1 168.05 376 ILE B CA 1
ATOM 5603 C C . ILE B 1 378 ? 50.954 23.681 91.994 1 168.81 376 ILE B C 1
ATOM 5604 O O . ILE B 1 378 ? 50.305 23.25 91.04 1 169.09 376 ILE B O 1
ATOM 5609 N N . SER B 1 379 ? 50.477 24.615 92.833 1 168.96 377 SER B N 1
ATOM 5610 C CA . SER B 1 379 ? 49.122 25.162 92.732 1 169.55 377 SER B CA 1
ATOM 5611 C C . SER B 1 379 ? 48.967 26.127 91.551 1 169.84 377 SER B C 1
ATOM 5612 O O . SER B 1 379 ? 47.848 26.413 91.133 1 169.94 377 SER B O 1
#

Radius of gyration: 28.77 Å; Cα contacts (8 Å, |Δi|>4): 1483; chains: 2; bounding box: 84×77×59 Å

InterPro domains:
  IPR005130 Serine dehydratase-like, alpha subunit [PF03313] (192-377)
  IPR021144 Uncharacterised protein family UPF0597 [PIRSF006054] (6-394)
  IPR021144 Uncharacterised protein family UPF0597 [PTHR30501] (8-395)

Organism: Methanococcus maripaludis (strain DSM 14266 / JCM 13030 / NBRC 101832 / S2 / LL) (NCBI:txid267377)

Sequence (738 aa):
MDDYKRILITKILKNEVTEALGCTEVGLIGYAVSLCNISDPFSIEKIELTLNNGSFKNAYAVGVPNTKKYGILPAVVGGLLGDHKNKLLVFNGIKYSQKLEDFIKERLKIRVINSPLYCGVKIKDNSGNTFESLIKDNHLNVVIPKINNKSEINGSEKEEYKNLELLDFLEYIDEIPEEIIQLVEKTIYTNNNLIKGDFLNFGNDCLSNMVNKTTSACNTRMIGENMPAMSVAKSGNMGIMATLPIIAYDYSNEQNQEKLIKSILLSVLVTIYATYKSSYCGCVSKGGMGAVIGLCYYKNGKNIKKLDSAARTFTANLPGIICDGGKVGCALKLASGCFAAYSSLFVDISGIVGKNFKECVENISEISKIMMDDYKRILITKILKNEVTEALGCTEVGLIGYAVSLCNISDPFSIEKIELTLNNGSFKNAYAVGVPNTKKYGILPAVVGGLLGDHKNKLLVFNGIKYSQKLEDFIKERLKIRVINSPLYCGVKIKDNSGNTFESLIKDNHLNVVIPKINNKEINGSEKEEYKNLELLDFLEYIDEIPEEIIQLVEKTIYTNNNLIKGDFLNFGNDCLSNMVNKTTSACNTRMIGENMPAMSVAKSGNMGIMATLPIIAYDYSNEQNQEKLIKSILLSVLVTIYATYKSSYCGCVSKGGMGAVIGLCYYKNGKNIKKLDSAARTFTANLPGIICDGGKVGCALKLASGCFAAYSSLFVDISYIVGKNFKECVENISEIS

Solvent-accessible surface area: 29774 Å² total; per-residue (Å²): 166,84,100,146,47,18,131,13,0,17,72,0,1,105,36,7,7,42,48,1,4,4,9,28,18,0,3,3,2,0,11,0,2,6,10,9,84,21,119,78,22,67,17,0,84,74,3,17,4,18,0,5,29,53,8,75,129,20,0,107,22,0,0,3,0,46,9,206,75,117,6,17,44,5,0,4,0,0,2,17,62,15,62,38,146,55,84,11,50,0,0,84,60,13,178,55,36,88,147,2,18,73,38,0,138,133,78,36,93,69,118,54,52,127,41,68,31,64,0,8,0,113,3,100,11,103,86,50,77,98,73,78,1,18,0,68,73,81,46,49,53,30,62,60,49,169,100,119,84,105,93,104,17,86,54,72,36,83,90,61,0,50,100,14,62,8,108,22,0,8,78,0,1,95,80,29,41,109,87,0,41,110,30,6,59,107,2,16,145,10,0,68,44,0,38,114,44,108,51,0,60,26,38,139,29,25,3,0,26,0,0,11,35,0,0,4,0,6,36,4,11,28,67,13,68,90,39,44,0,4,0,0,17,36,21,3,18,16,0,0,0,0,0,0,0,0,11,0,11,10,124,41,67,100,117,45,99,113,55,11,17,55,0,0,0,0,0,4,0,0,0,0,1,4,34,20,36,29,53,196,32,17,30,2,2,15,0,0,0,0,0,0,0,0,0,2,15,6,96,50,27,92,58,59,180,87,0,24,10,3,0,46,2,0,12,7,4,29,14,15,47,58,65,47,20,22,33,26,3,21,2,1,7,1,0,19,0,0,3,2,0,17,2,3,18,67,11,102,19,101,88,81,17,7,156,54,5,48,54,0,2,73,42,5,15,87,78,15,146,127,81,169,84,115,128,65,113,106,13,0,16,83,9,2,106,45,7,7,48,56,2,5,6,16,49,45,0,5,10,3,0,14,0,1,6,10,8,85,21,120,77,22,69,17,1,85,73,0,18,0,18,1,7,54,44,12,72,78,19,0,123,19,1,0,2,0,45,8,203,77,115,7,16,38,5,0,0,0,0,1,18,62,15,64,44,147,56,106,40,47,0,0,86,58,13,177,54,36,87,148,2,19,73,36,0,140,134,80,31,92,62,118,52,53,135,47,74,44,65,0,7,1,110,3,101,11,106,86,49,76,98,72,78,1,16,0,66,80,92,32,62,52,24,55,56,51,192,99,98,92,128,76,73,69,57,74,37,89,93,65,0,55,105,19,64,35,110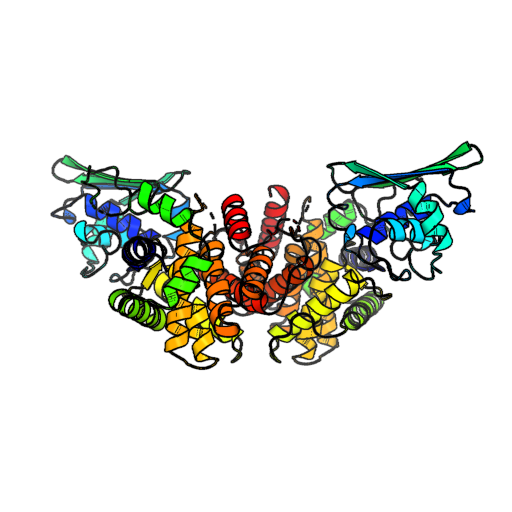,21,3,10,84,11,1,90,81,28,17,110,85,0,42,110,29,5,60,104,2,18,145,12,0,67,45,0,39,114,45,110,55,2,60,26,39,140,30,23,4,0,27,0,0,11,36,0,0,4,0,5,37,3,9,24,60,11,66,93,40,47,0,3,0,0,20,68,25,3,34,15,0,0,0,0,0,0,0,0,12,0,8,10,125,43,70,102,118,53,102,113,54,10,17,52,0,0,0,2,0,3,0,11,0,0,11,5,32,27,43,23,86,221,57,18,33,3,15,20,0,0,2,0,0,0,12,0,0,2,12,6,94,51,20,89,59,62,179,86,8,27,9,3,0,42,1,0,15,3,5,15,15,8,76,67,56,4,13,7,15,26,1,29,3,2,10,3,0,19,0,0,2,3,0,16,2,3,20,67,12,103,11,77,184,106,20,4,155,56,19,52,52,0,8,73,48,7,25,141,123,56

B-factor: mean 121.64, std 21.83, range [75.34, 187.96]